Protein AF-A0A7X8U642-F1 (afdb_monomer)

Foldseek 3Di:
DPDPDDDDDPVPDDDDDADFAFFADLFLLLLLLQLQLQAAAVFEEEDDDHNNLLSVLLNLLCLAVVLVVSVVLCVVLVFCVVCVVNSVQQGHRHHHPQAYFYQYQEDEVSVVSCVVSVRLDNWAAPDLLQLVCVLVVNDDQQAADLCNVVSCVVVVVAHFLGDPVRVCVCVVFQQFPPPWDDDPQWIDDDPDTAHSGCVDPVSSNVSSVRGGRGTPLTASYEYAYYHHHPVVVVVLVPDDPRRNSNYHHDHPVVRLACPPPVSSSLSNRASHEYEEEFAAAELLQFTHRFAALVGDGPHDLPSLVSSLVRQVVRPNHFYEYEYAQWDADAPPIDGSHHNDGNDGSGDSQSGAWYATSSHIQGPHPHQQQSSNLSSLLRHALVCSVVSVVVCVVVVSYDPPDDNPPSSNHRHPVVSCVSCVVVVVVVRSGRCPPDTPADPLRVLQVQLLVVLVSCCVNPVVVSVVLLVVLLPDDQAPPCCVNCVVVVLNPDDDDVSSSVSSSSSSSSVVVVVGD

Solvent-accessible surface area (backbone atoms only — not comparable to full-atom values): 27749 Å² total; per-residue (Å²): 133,94,64,97,76,85,90,84,54,78,93,74,67,68,82,78,82,48,66,80,78,55,68,36,45,74,53,31,40,36,30,6,45,58,51,34,34,46,49,30,67,60,12,19,40,23,55,60,77,55,30,55,27,44,18,30,43,51,27,43,47,36,27,50,80,38,38,68,64,39,51,54,51,40,56,77,68,43,43,61,75,76,38,37,74,56,27,75,73,56,21,36,75,73,57,50,81,60,8,26,25,37,54,20,61,50,46,34,46,50,56,55,51,32,37,77,67,60,32,44,57,25,63,41,55,101,41,55,69,62,34,50,36,37,76,72,67,71,37,46,64,76,39,60,55,82,62,48,66,62,51,34,42,76,70,64,70,36,64,68,54,36,49,73,68,39,51,47,53,34,41,63,35,17,56,27,36,85,83,59,45,77,57,96,59,25,40,27,57,86,89,49,77,41,59,32,36,58,82,41,66,68,34,36,60,54,53,50,72,45,44,26,63,39,50,40,78,45,23,26,30,39,18,46,46,80,54,34,44,67,70,44,56,50,55,60,69,73,44,53,71,76,62,48,57,26,60,40,71,46,60,60,70,62,53,38,43,45,72,96,47,49,67,49,48,49,57,65,44,36,49,21,34,38,39,42,77,37,65,30,34,28,31,64,46,26,29,25,57,22,63,48,78,88,69,50,74,77,48,72,70,74,58,57,58,39,42,44,53,42,22,69,72,38,91,64,29,43,32,36,36,38,35,60,32,54,45,78,57,70,90,62,46,42,63,22,62,26,80,70,71,86,63,63,70,42,55,48,89,74,28,35,33,39,31,14,46,65,35,76,22,81,34,54,94,50,56,62,45,56,25,31,52,37,43,42,45,26,25,39,38,94,46,31,65,62,50,51,52,51,33,38,75,70,69,49,35,66,86,83,67,70,84,57,76,94,36,63,73,32,45,73,66,56,54,50,62,68,44,45,68,45,45,76,72,65,43,87,49,47,52,84,82,62,67,96,64,51,73,57,52,52,51,49,53,52,13,49,51,49,44,55,52,43,42,70,62,42,46,67,59,46,53,54,50,49,59,55,42,68,75,48,78,84,72,87,91,44,58,67,58,26,48,77,69,66,33,65,75,47,74,65,69,67,37,48,50,50,40,38,50,51,51,50,18,29,48,77,61,63,73,60,128

Secondary structure (DSSP, 8-state):
---S----SGGG-PPP--PPPPPPPHHHHHHHHHHHTTPPTT-EEE--SSHHHHHHHHHHHHHHHSHHHHHHHHHHTTHHHHTHHHHHHH---S--SS-BEEE-SEEEHHHHHHHHTT-B---B-S-HHHHHHHHTTS-BTTB--TTHHHHHHHTTSS-SS--HHHHHHHHHTTSBPTT-EEETTEEEETTEEEE--TTSHHHHHHHGGGB-SS-SS-BSEEESEEE--HHHHHHHHTS-HHHHTTEEE--HHHHS--TTSHHHHHHHTTT-EEEEE-SEEETTS-EE-SB-TTS-B-S--TTHHHHHHHHHHSTT-EEEEE--SEES-GGG-EESEES--S--SB-GGG--EEEETTEEEE-TT--HHHHHHHHHHTS-HHHHHHHHHHHHHTTSS-TT----GGGTT--HHHHHHHHHHHHHTT-S-S-TT--SS-HHHHHHHHHHHHHHHHHHH-HHHHHHHHHHHHHSPPPTT-HHHHHTTT-SS--HHHHHHHHHHHHHHHHHTT---

pLDDT: mean 94.33, std 4.98, range [56.62, 98.94]

Structure (mmCIF, N/CA/C/O backbone):
data_AF-A0A7X8U642-F1
#
_entry.id   AF-A0A7X8U642-F1
#
loop_
_atom_site.group_PDB
_atom_site.id
_atom_site.type_symbol
_atom_site.label_atom_id
_atom_site.label_alt_id
_atom_site.label_comp_id
_atom_site.label_asym_id
_atom_site.label_entity_id
_atom_site.label_seq_id
_atom_site.pdbx_PDB_ins_code
_atom_site.Cartn_x
_atom_site.Cartn_y
_atom_site.Cartn_z
_atom_site.occupancy
_atom_site.B_iso_or_equiv
_atom_site.auth_seq_id
_atom_site.auth_comp_id
_atom_site.auth_asym_id
_atom_site.auth_atom_id
_atom_site.pdbx_PDB_model_num
ATOM 1 N N . ASP A 1 1 ? 16.388 4.339 35.372 1.00 73.12 1 ASP A N 1
ATOM 2 C CA . ASP A 1 1 ? 16.280 2.892 35.660 1.00 73.12 1 ASP A CA 1
ATOM 3 C C . ASP A 1 1 ? 16.303 2.033 34.401 1.00 73.12 1 ASP A C 1
ATOM 5 O O . ASP A 1 1 ? 16.863 0.951 34.442 1.00 73.12 1 ASP A O 1
ATOM 9 N N . THR A 1 2 ? 15.756 2.504 33.272 1.00 88.06 2 THR A N 1
ATOM 10 C CA . THR A 1 2 ? 15.721 1.739 32.007 1.00 88.06 2 THR A CA 1
ATOM 11 C C . THR A 1 2 ? 16.992 1.824 31.149 1.00 88.06 2 THR A C 1
ATOM 13 O O . THR A 1 2 ? 17.162 1.009 30.250 1.00 88.06 2 THR A O 1
ATOM 16 N N . TYR A 1 3 ? 17.868 2.807 31.382 1.00 90.75 3 TYR A N 1
ATOM 17 C CA . TYR A 1 3 ? 19.075 3.043 30.578 1.00 90.75 3 TYR A CA 1
ATOM 18 C C . TYR A 1 3 ? 20.319 3.047 31.466 1.00 90.75 3 TYR A C 1
ATOM 20 O O . TYR A 1 3 ? 20.341 3.762 32.469 1.00 90.75 3 TYR A O 1
ATOM 28 N N . ASP A 1 4 ? 21.354 2.304 31.068 1.00 94.50 4 ASP A N 1
ATOM 29 C CA . ASP A 1 4 ? 22.638 2.251 31.782 1.00 94.50 4 ASP A CA 1
ATOM 30 C C . ASP A 1 4 ? 23.463 3.540 31.611 1.00 94.50 4 ASP A C 1
ATOM 32 O O . ASP A 1 4 ? 24.191 3.948 32.514 1.00 94.50 4 ASP A O 1
ATOM 36 N N . MET A 1 5 ? 23.354 4.202 30.451 1.00 93.56 5 MET A N 1
ATOM 37 C CA . MET A 1 5 ? 24.049 5.454 30.127 1.00 93.56 5 MET A CA 1
ATOM 38 C C . MET A 1 5 ? 23.195 6.323 29.195 1.00 93.56 5 MET A C 1
ATOM 40 O O . MET A 1 5 ? 22.560 5.811 28.274 1.00 93.56 5 MET A O 1
ATOM 44 N N . VAL A 1 6 ? 23.231 7.646 29.387 1.00 91.75 6 VAL A N 1
ATOM 45 C CA . VAL A 1 6 ? 22.609 8.636 28.491 1.00 91.75 6 VAL A CA 1
ATOM 46 C C . VAL A 1 6 ? 23.679 9.627 28.046 1.00 91.75 6 VAL A C 1
ATOM 48 O O . VAL A 1 6 ? 24.323 10.265 28.877 1.00 91.75 6 VAL A O 1
ATOM 51 N N . LEU A 1 7 ? 23.878 9.749 26.734 1.00 90.31 7 LEU A N 1
ATOM 52 C CA . LEU A 1 7 ? 24.750 10.761 26.140 1.00 90.31 7 LEU A CA 1
ATOM 53 C C . LEU A 1 7 ? 23.886 11.934 25.679 1.00 90.31 7 LEU A C 1
ATOM 55 O O . LEU A 1 7 ? 22.929 11.734 24.936 1.00 90.31 7 LEU A O 1
ATOM 59 N N . GLN A 1 8 ? 24.221 13.147 26.114 1.00 89.88 8 GLN A N 1
ATOM 60 C CA . GLN A 1 8 ? 23.484 14.360 25.766 1.00 89.88 8 GLN A CA 1
ATOM 61 C C . GLN A 1 8 ? 24.454 15.493 25.428 1.00 89.88 8 GLN A C 1
ATOM 63 O O . GLN A 1 8 ? 25.502 15.641 26.059 1.00 89.88 8 GLN A O 1
ATOM 68 N N . GLY A 1 9 ? 24.097 16.299 24.431 1.00 89.62 9 GLY A N 1
ATOM 69 C CA . GLY A 1 9 ? 24.813 17.510 24.046 1.00 89.62 9 GLY A CA 1
ATOM 70 C C . GLY A 1 9 ? 24.928 17.657 22.526 1.00 89.62 9 GLY A C 1
ATOM 71 O O . GLY A 1 9 ? 24.830 16.655 21.821 1.00 89.62 9 GLY A O 1
ATOM 72 N N . PRO A 1 10 ? 25.222 18.869 22.014 1.00 88.81 10 PRO A N 1
ATOM 73 C CA . PRO A 1 10 ? 25.194 19.172 20.576 1.00 88.81 10 PRO A CA 1
ATOM 74 C C . PRO A 1 10 ? 26.090 18.285 19.704 1.00 88.81 10 PRO A C 1
ATOM 76 O O . PRO A 1 10 ? 25.843 18.117 18.517 1.00 88.81 10 PRO A O 1
ATOM 79 N N . PHE A 1 11 ? 27.145 17.705 20.284 1.00 89.00 11 PHE A N 1
ATOM 80 C CA . PHE A 1 11 ? 28.028 16.765 19.590 1.00 89.00 11 PHE A CA 1
ATOM 81 C C . PHE A 1 11 ? 27.325 15.446 19.213 1.00 89.00 11 PHE A C 1
ATOM 83 O O . PHE A 1 11 ? 27.720 14.791 18.251 1.00 89.00 11 PHE A O 1
ATOM 90 N N . PHE A 1 12 ? 26.291 15.061 19.963 1.00 87.25 12 PHE A N 1
ATOM 91 C CA . PHE A 1 12 ? 25.499 13.851 19.742 1.00 87.25 12 PHE A CA 1
ATOM 92 C C . PHE A 1 12 ? 24.209 14.120 18.954 1.00 87.25 12 PHE A C 1
ATOM 94 O O . PHE A 1 12 ? 23.501 13.172 18.617 1.00 87.25 12 PHE A O 1
ATOM 101 N N . ASP A 1 13 ? 23.933 15.380 18.606 1.00 83.81 13 ASP A N 1
ATOM 102 C CA . ASP A 1 13 ? 22.788 15.775 17.788 1.00 83.81 13 ASP A CA 1
ATOM 103 C C . ASP A 1 13 ? 23.143 15.609 16.304 1.00 83.81 13 ASP A C 1
ATOM 105 O O . ASP A 1 13 ? 23.591 16.535 15.624 1.00 83.81 13 ASP A O 1
ATOM 109 N N . TYR A 1 14 ? 22.973 14.396 15.781 1.00 82.50 14 TYR A N 1
ATOM 110 C CA . TYR A 1 14 ? 23.134 14.126 14.355 1.00 82.50 14 TYR A CA 1
ATOM 111 C C . TYR A 1 14 ? 21.794 14.167 13.628 1.00 82.50 14 TYR A C 1
ATOM 113 O O . TYR A 1 14 ? 20.740 13.777 14.131 1.00 82.50 14 TYR A O 1
ATOM 121 N N . GLN A 1 15 ? 21.847 14.619 12.381 1.00 80.19 15 GLN A N 1
ATOM 122 C CA . GLN A 1 15 ? 20.693 14.594 11.503 1.00 80.19 15 GLN A CA 1
ATOM 123 C C . GLN A 1 15 ? 20.287 13.149 11.202 1.00 80.19 15 GLN A C 1
ATOM 125 O O . GLN A 1 15 ? 21.107 12.353 10.738 1.00 80.19 15 GLN A O 1
ATOM 130 N N . LEU A 1 16 ? 19.006 12.831 11.417 1.00 84.12 16 LEU A N 1
ATOM 131 C CA . LEU A 1 16 ? 18.444 11.551 11.001 1.00 84.12 16 LEU A CA 1
ATOM 132 C C . LEU A 1 16 ? 18.673 11.332 9.503 1.00 84.12 16 LEU A C 1
ATOM 134 O O . LEU A 1 16 ? 18.551 12.252 8.687 1.00 84.12 16 LEU A O 1
ATOM 138 N N . PHE A 1 17 ? 19.007 10.094 9.151 1.00 79.62 17 PHE A N 1
ATOM 139 C CA . PHE A 1 17 ? 19.226 9.706 7.768 1.00 79.62 17 PHE A CA 1
ATOM 140 C C . PHE A 1 17 ? 17.932 9.861 6.960 1.00 79.62 17 PHE A C 1
ATOM 142 O O . PHE A 1 17 ? 16.959 9.144 7.184 1.00 79.62 17 PHE A O 1
ATOM 149 N N . GLY A 1 18 ? 17.941 10.780 5.994 1.00 74.06 18 GLY A N 1
ATOM 150 C CA . GLY A 1 18 ? 16.882 10.908 5.000 1.00 74.06 18 GLY A CA 1
ATOM 151 C C . GLY A 1 18 ? 17.203 10.053 3.781 1.00 74.06 18 GLY A C 1
ATOM 152 O O . GLY A 1 18 ? 18.167 10.335 3.067 1.00 74.06 18 GLY A O 1
ATOM 153 N N . ALA A 1 19 ? 16.406 9.016 3.522 1.00 71.31 19 ALA A N 1
ATOM 154 C CA . ALA A 1 19 ? 16.569 8.221 2.310 1.00 71.31 19 ALA A CA 1
ATOM 155 C C . ALA A 1 19 ? 16.331 9.119 1.074 1.00 71.31 19 ALA A C 1
ATOM 157 O O . ALA A 1 19 ? 15.266 9.737 0.975 1.00 71.31 19 ALA A O 1
ATOM 158 N N . PRO A 1 20 ? 17.289 9.222 0.131 1.00 72.38 20 PRO A N 1
ATOM 159 C CA . PRO A 1 20 ? 17.132 10.092 -1.026 1.00 72.38 20 PRO A CA 1
ATOM 160 C C . PRO A 1 20 ? 15.951 9.627 -1.881 1.00 72.38 20 PRO A C 1
ATOM 162 O O . PRO A 1 20 ? 15.841 8.447 -2.223 1.00 72.38 20 PRO A O 1
ATOM 165 N N . LYS A 1 21 ? 15.072 10.564 -2.247 1.00 82.75 21 LYS A N 1
ATOM 166 C CA . LYS A 1 21 ? 13.938 10.278 -3.127 1.00 82.75 21 LYS A CA 1
ATOM 167 C C . LYS A 1 21 ? 14.410 10.133 -4.569 1.00 82.75 21 LYS A C 1
ATOM 169 O O . LYS A 1 21 ? 15.067 11.019 -5.117 1.00 82.75 21 LYS A O 1
ATOM 174 N N . ASP A 1 22 ? 14.033 9.027 -5.197 1.00 86.50 22 ASP A N 1
ATOM 175 C CA . ASP A 1 22 ? 14.157 8.861 -6.642 1.00 86.50 22 ASP A CA 1
ATOM 176 C C . ASP A 1 22 ? 12.971 9.522 -7.361 1.00 86.50 22 ASP A C 1
ATOM 178 O O . ASP A 1 22 ? 11.855 9.505 -6.838 1.00 86.50 22 ASP A O 1
ATOM 182 N N . PRO A 1 23 ? 13.174 10.067 -8.574 1.00 90.81 23 PRO A N 1
ATOM 183 C CA . PRO A 1 23 ? 12.080 10.622 -9.351 1.00 90.81 23 PRO A CA 1
ATOM 184 C C . PRO A 1 23 ? 11.103 9.527 -9.791 1.00 90.81 23 PRO A C 1
ATOM 186 O O . PRO A 1 23 ? 11.506 8.449 -10.242 1.00 90.81 23 PRO A O 1
ATOM 189 N N . VAL A 1 24 ? 9.815 9.844 -9.735 1.00 95.69 24 VAL A N 1
ATOM 190 C CA . VAL A 1 24 ? 8.727 9.006 -10.227 1.00 95.69 24 VAL A CA 1
ATOM 191 C C . VAL A 1 24 ? 8.701 9.055 -11.751 1.00 95.69 24 VAL A C 1
ATOM 193 O O . VAL A 1 24 ? 8.596 10.117 -12.368 1.00 95.69 24 VAL A O 1
ATOM 196 N N . SER A 1 25 ? 8.835 7.890 -12.384 1.00 95.56 25 SER A N 1
ATOM 197 C CA . SER A 1 25 ? 8.795 7.778 -13.842 1.00 95.56 25 SER A CA 1
ATOM 198 C C . SER A 1 25 ? 7.365 7.625 -14.370 1.00 95.56 25 SER A C 1
ATOM 200 O O . SER A 1 25 ? 6.459 7.233 -13.643 1.00 95.56 25 SER A O 1
ATOM 202 N N . VAL A 1 26 ? 7.166 7.832 -15.678 1.00 96.88 26 VAL A N 1
ATOM 203 C CA . VAL A 1 26 ? 5.890 7.530 -16.366 1.00 96.88 26 VAL A CA 1
ATOM 204 C C . VAL A 1 26 ? 5.425 6.093 -16.107 1.00 96.88 26 VAL A C 1
ATOM 206 O O . VAL A 1 26 ? 4.241 5.856 -15.896 1.00 96.88 26 VAL A O 1
ATOM 209 N N . ALA A 1 27 ? 6.353 5.129 -16.099 1.00 97.81 27 ALA A N 1
ATOM 210 C CA . ALA A 1 27 ? 6.019 3.737 -15.815 1.00 97.81 27 ALA A CA 1
ATOM 211 C C . ALA A 1 27 ? 5.503 3.566 -14.377 1.00 97.81 27 ALA A C 1
ATOM 213 O O . ALA A 1 27 ? 4.503 2.886 -14.163 1.00 97.81 27 ALA A O 1
ATOM 214 N N . ASP A 1 28 ? 6.145 4.226 -13.411 1.00 98.50 28 ASP A N 1
ATOM 215 C CA . ASP A 1 28 ? 5.734 4.173 -12.006 1.00 98.50 28 ASP A CA 1
ATOM 216 C C . ASP A 1 28 ? 4.359 4.807 -11.814 1.00 98.50 28 ASP A C 1
ATOM 218 O O . ASP A 1 28 ? 3.502 4.205 -11.176 1.00 98.50 28 ASP A O 1
ATOM 222 N N . TYR A 1 29 ? 4.105 5.961 -12.437 1.00 98.56 29 TYR A N 1
ATOM 223 C CA . TYR A 1 29 ? 2.790 6.596 -12.402 1.00 98.56 29 TYR A CA 1
ATOM 224 C C . TYR A 1 29 ? 1.691 5.706 -12.958 1.00 98.56 29 TYR A C 1
ATOM 226 O O . TYR A 1 29 ? 0.651 5.556 -12.323 1.00 98.56 29 TYR A O 1
ATOM 234 N N . MET A 1 30 ? 1.928 5.048 -14.091 1.00 98.69 30 MET A N 1
ATOM 235 C CA . MET A 1 30 ? 0.952 4.106 -14.634 1.00 98.69 30 MET A CA 1
ATOM 236 C C . MET A 1 30 ? 0.716 2.913 -13.704 1.00 98.69 30 MET A C 1
ATOM 238 O O . MET A 1 30 ? -0.431 2.516 -13.515 1.00 98.69 30 MET A O 1
ATOM 242 N N . ILE A 1 31 ? 1.766 2.374 -13.075 1.00 98.81 31 ILE A N 1
ATOM 243 C CA . ILE A 1 31 ? 1.630 1.342 -12.035 1.00 98.81 31 ILE A CA 1
ATOM 244 C C . ILE A 1 31 ? 0.775 1.857 -10.871 1.00 98.81 31 ILE A C 1
ATOM 246 O O . ILE A 1 31 ? -0.116 1.143 -10.407 1.00 98.81 31 ILE A O 1
ATOM 250 N N . GLY A 1 32 ? 1.014 3.089 -10.417 1.00 98.62 32 GLY A N 1
ATOM 251 C CA . GLY A 1 32 ? 0.246 3.735 -9.356 1.00 98.62 32 GLY A CA 1
ATOM 252 C C . GLY A 1 32 ? -1.231 3.896 -9.713 1.00 98.62 32 GLY A C 1
ATOM 253 O O . GLY A 1 32 ? -2.095 3.521 -8.922 1.00 98.62 32 GLY A O 1
ATOM 254 N N . ILE A 1 33 ? -1.531 4.345 -10.936 1.00 98.75 33 ILE A N 1
ATOM 255 C CA . ILE A 1 33 ? -2.902 4.461 -11.451 1.00 98.75 33 ILE A CA 1
ATOM 256 C C . ILE A 1 33 ? -3.585 3.093 -11.501 1.00 98.75 33 ILE A C 1
ATOM 258 O O . ILE A 1 33 ? -4.670 2.951 -10.941 1.00 98.75 33 ILE A O 1
ATOM 262 N N . HIS A 1 34 ? -2.954 2.060 -12.068 1.00 98.81 34 HIS A N 1
ATOM 263 C CA . HIS A 1 34 ? -3.532 0.708 -12.079 1.00 98.81 34 HIS A CA 1
ATOM 264 C C . HIS A 1 34 ? -3.789 0.196 -10.656 1.00 98.81 34 HIS A C 1
ATOM 266 O O . HIS A 1 34 ? -4.883 -0.278 -10.357 1.00 98.81 34 HIS A O 1
ATOM 272 N N . THR A 1 35 ? -2.815 0.355 -9.757 1.00 98.81 35 THR A N 1
ATOM 273 C CA . THR A 1 35 ? -2.918 -0.075 -8.353 1.00 98.81 35 THR A CA 1
ATOM 274 C C . THR A 1 35 ? -4.057 0.635 -7.625 1.00 98.81 35 THR A C 1
ATOM 276 O O . THR A 1 35 ? -4.813 -0.010 -6.902 1.00 98.81 35 THR A O 1
ATOM 279 N N . SER A 1 36 ? -4.233 1.942 -7.851 1.00 98.75 36 SER A N 1
ATOM 280 C CA . SER A 1 36 ? -5.257 2.756 -7.181 1.00 98.75 36 SER A CA 1
ATOM 281 C C . SER A 1 36 ? -6.691 2.261 -7.414 1.00 98.75 36 SER A C 1
ATOM 283 O O . SER A 1 36 ? -7.541 2.441 -6.540 1.00 98.75 36 SER A O 1
ATOM 285 N N . THR A 1 37 ? -6.947 1.582 -8.543 1.00 98.81 37 THR A N 1
ATOM 286 C CA . THR A 1 37 ? -8.261 0.992 -8.867 1.00 98.81 37 THR A CA 1
ATOM 287 C C . THR A 1 37 ? -8.610 -0.216 -7.998 1.00 98.81 37 THR A C 1
ATOM 289 O O . THR A 1 37 ? -9.773 -0.603 -7.920 1.00 98.81 37 THR A O 1
ATOM 292 N N . LEU A 1 38 ? -7.616 -0.823 -7.341 1.00 98.75 38 LEU A N 1
ATOM 293 C CA . LEU A 1 38 ? -7.768 -2.012 -6.498 1.00 98.75 38 LEU A CA 1
ATOM 294 C C . LEU A 1 38 ? -7.813 -1.691 -5.003 1.00 98.75 38 LEU A C 1
ATOM 296 O O . LEU A 1 38 ? -7.989 -2.602 -4.193 1.00 98.75 38 LEU A O 1
ATOM 300 N N . ILE A 1 39 ? -7.645 -0.423 -4.626 1.00 98.69 39 ILE A N 1
ATOM 301 C CA . ILE A 1 39 ? -7.706 0.013 -3.231 1.00 98.69 39 ILE A CA 1
ATOM 302 C C . ILE A 1 39 ? -9.158 0.344 -2.892 1.00 98.69 39 ILE A C 1
ATOM 304 O O . ILE A 1 39 ? -9.775 1.187 -3.535 1.00 98.69 39 ILE A O 1
ATOM 308 N N . LYS A 1 40 ? -9.737 -0.335 -1.906 1.00 97.94 40 LYS A N 1
ATOM 309 C CA . LYS A 1 40 ? -11.150 -0.167 -1.548 1.00 97.94 40 LYS A CA 1
ATOM 310 C C . LYS A 1 40 ? -11.310 0.884 -0.446 1.00 97.94 40 LYS A C 1
ATOM 312 O O . LYS A 1 40 ? -10.510 0.913 0.486 1.00 97.94 40 LYS A O 1
ATOM 317 N N . ASP A 1 41 ? -12.320 1.748 -0.562 1.00 98.50 41 ASP A N 1
ATOM 318 C CA . ASP A 1 41 ? -12.666 2.690 0.514 1.00 98.50 41 ASP A CA 1
ATOM 319 C C . ASP A 1 41 ? -13.117 1.925 1.766 1.00 98.50 41 ASP A C 1
ATOM 321 O O . ASP A 1 41 ? -13.785 0.897 1.653 1.00 98.50 41 ASP A O 1
ATOM 325 N N . GLY A 1 42 ? -12.713 2.388 2.948 1.00 97.81 42 GLY A N 1
ATOM 326 C CA . GLY A 1 42 ? -12.912 1.665 4.207 1.00 97.81 42 GLY A CA 1
ATOM 327 C C . GLY A 1 42 ? -11.941 0.495 4.431 1.00 97.81 42 GLY A C 1
ATOM 328 O O . GLY A 1 42 ? -12.064 -0.212 5.430 1.00 97.81 42 GLY A O 1
ATOM 329 N N . GLY A 1 43 ? -10.989 0.267 3.521 1.00 98.12 43 GLY A N 1
ATOM 330 C CA . GLY A 1 43 ? -10.058 -0.858 3.582 1.00 98.12 43 GLY A CA 1
ATOM 331 C C . GLY A 1 43 ? -8.755 -0.582 4.334 1.00 98.12 43 GLY A C 1
ATOM 332 O O . GLY A 1 43 ? -8.567 0.449 4.994 1.00 98.12 43 GLY A O 1
ATOM 333 N N . THR A 1 44 ? -7.829 -1.531 4.198 1.00 98.56 44 THR A N 1
ATOM 334 C CA . THR A 1 44 ? -6.470 -1.463 4.747 1.00 98.56 44 THR A CA 1
ATOM 335 C C . THR A 1 44 ? -5.427 -1.425 3.640 1.00 98.56 44 THR A C 1
ATOM 337 O O . THR A 1 44 ? -5.513 -2.183 2.675 1.00 98.56 44 THR A O 1
ATOM 340 N N . LEU A 1 45 ? -4.410 -0.578 3.798 1.00 98.44 45 LEU A N 1
ATOM 341 C CA . LEU A 1 45 ? -3.306 -0.438 2.854 1.00 98.44 45 LEU A CA 1
ATOM 342 C C . LEU A 1 45 ? -1.965 -0.761 3.515 1.00 98.44 45 LEU A C 1
ATOM 344 O O . LEU A 1 45 ? -1.641 -0.250 4.587 1.00 98.44 45 LEU A O 1
ATOM 348 N N . GLN A 1 46 ? -1.153 -1.536 2.802 1.00 97.06 46 GLN A N 1
ATOM 349 C CA . GLN A 1 46 ? 0.289 -1.605 3.005 1.00 97.06 46 GLN A CA 1
ATOM 350 C C . GLN A 1 46 ? 0.987 -1.174 1.722 1.00 97.06 46 GLN A C 1
ATOM 352 O O . GLN A 1 46 ? 0.638 -1.644 0.639 1.00 97.06 46 GLN A O 1
ATOM 357 N N . VAL A 1 47 ? 1.984 -0.302 1.848 1.00 94.81 47 VAL A N 1
ATOM 358 C CA . VAL A 1 47 ? 2.837 0.121 0.736 1.00 94.81 47 VAL A CA 1
ATOM 359 C C . VAL A 1 47 ? 4.265 0.338 1.238 1.00 94.81 47 VAL A C 1
ATOM 361 O O . VAL A 1 47 ? 4.477 0.675 2.400 1.00 94.81 47 VAL A O 1
ATOM 364 N N . GLY A 1 48 ? 5.251 0.081 0.377 1.00 88.19 48 GLY A N 1
ATOM 365 C CA . GLY A 1 48 ? 6.672 0.279 0.683 1.00 88.19 48 GLY A CA 1
ATOM 366 C C . GLY A 1 48 ? 7.191 1.694 0.388 1.00 88.19 48 GLY A C 1
ATOM 367 O O . GLY A 1 48 ? 6.431 2.604 0.064 1.00 88.19 48 GLY A O 1
ATOM 368 N N . ILE A 1 49 ? 8.516 1.854 0.469 1.00 88.88 49 ILE A N 1
ATOM 369 C CA . ILE A 1 49 ? 9.241 3.102 0.166 1.00 88.88 49 ILE A CA 1
ATOM 370 C C . ILE A 1 49 ? 9.537 3.295 -1.330 1.00 88.88 49 ILE A C 1
ATOM 372 O O . ILE A 1 49 ? 9.468 2.366 -2.138 1.00 88.88 49 ILE A O 1
ATOM 376 N N . GLY A 1 50 ? 9.991 4.504 -1.667 1.00 90.69 50 GLY A N 1
ATOM 377 C CA . GLY A 1 50 ? 10.605 4.842 -2.949 1.00 90.69 50 GLY A CA 1
ATOM 378 C C . GLY A 1 50 ? 9.600 5.244 -4.024 1.00 90.69 50 GLY A C 1
ATOM 379 O O . GLY A 1 50 ? 8.397 5.303 -3.789 1.00 90.69 50 GLY A O 1
ATOM 380 N N . ALA A 1 51 ? 10.103 5.482 -5.238 1.00 93.56 51 ALA A N 1
ATOM 381 C CA . ALA A 1 51 ? 9.322 6.047 -6.342 1.00 93.56 51 ALA A CA 1
ATOM 382 C C . ALA A 1 51 ? 8.027 5.277 -6.680 1.00 93.56 51 ALA A C 1
ATOM 384 O O . ALA A 1 51 ? 7.059 5.883 -7.126 1.00 93.56 51 ALA A O 1
ATOM 385 N N . LEU A 1 52 ? 7.986 3.954 -6.473 1.00 95.31 52 LEU A N 1
ATOM 386 C CA . LEU A 1 52 ? 6.763 3.166 -6.679 1.00 95.31 52 LEU A CA 1
ATOM 387 C C . LEU A 1 52 ? 5.727 3.398 -5.573 1.00 95.31 52 LEU A C 1
ATOM 389 O O . LEU A 1 52 ? 4.546 3.523 -5.884 1.00 95.31 52 LEU A O 1
ATOM 393 N N . GLY A 1 53 ? 6.155 3.484 -4.309 1.00 95.38 53 GLY A N 1
ATOM 394 C CA . GLY A 1 53 ? 5.268 3.846 -3.200 1.00 95.38 53 GLY A CA 1
ATOM 395 C C . GLY A 1 53 ? 4.696 5.249 -3.388 1.00 95.38 53 GLY A C 1
ATOM 396 O O . GLY A 1 53 ? 3.482 5.439 -3.289 1.00 95.38 53 GLY A O 1
ATOM 397 N N . ASP A 1 54 ? 5.552 6.192 -3.789 1.00 96.25 54 ASP A N 1
ATOM 398 C CA . ASP A 1 54 ? 5.141 7.562 -4.089 1.00 96.25 54 ASP A CA 1
ATOM 399 C C . ASP A 1 54 ? 4.132 7.613 -5.245 1.00 96.25 54 ASP A C 1
ATOM 401 O O . ASP A 1 54 ? 3.118 8.301 -5.154 1.00 96.25 54 ASP A O 1
ATOM 405 N N . ALA A 1 55 ? 4.354 6.838 -6.312 1.00 98.12 55 ALA A N 1
ATOM 406 C CA . ALA A 1 55 ? 3.436 6.765 -7.445 1.00 98.12 55 ALA A CA 1
ATOM 407 C C . ALA A 1 55 ? 2.059 6.192 -7.080 1.00 98.12 55 ALA A C 1
ATOM 409 O O . ALA A 1 55 ? 1.040 6.686 -7.564 1.00 98.12 55 ALA A O 1
ATOM 410 N N . ILE A 1 56 ? 2.017 5.152 -6.239 1.00 98.44 56 ILE A N 1
ATOM 411 C CA . ILE A 1 56 ? 0.760 4.557 -5.764 1.00 98.44 56 ILE A CA 1
ATOM 412 C C . ILE A 1 56 ? -0.035 5.596 -4.977 1.00 98.44 56 ILE A C 1
ATOM 414 O O . ILE A 1 56 ? -1.211 5.812 -5.269 1.00 98.44 56 ILE A O 1
ATOM 418 N N . VAL A 1 57 ? 0.606 6.278 -4.026 1.00 98.19 57 VAL A N 1
ATOM 419 C CA . VAL A 1 57 ? -0.058 7.317 -3.232 1.00 98.19 57 VAL A CA 1
ATOM 420 C C . VAL A 1 57 ? -0.462 8.512 -4.090 1.00 98.19 57 VAL A C 1
ATOM 422 O O . VAL A 1 57 ? -1.569 9.010 -3.924 1.00 98.19 57 VAL A O 1
ATOM 425 N N . ALA A 1 58 ? 0.353 8.924 -5.062 1.00 98.19 58 ALA A N 1
ATOM 426 C CA . ALA A 1 58 ? -0.020 9.986 -5.993 1.00 98.19 58 ALA A CA 1
ATOM 427 C C . ALA A 1 58 ? -1.262 9.608 -6.819 1.00 98.19 58 ALA A C 1
ATOM 429 O O . ALA A 1 58 ? -2.136 10.444 -7.029 1.00 98.19 58 ALA A O 1
ATOM 430 N N . GLY A 1 59 ? -1.390 8.339 -7.226 1.00 98.44 59 GLY A N 1
ATOM 431 C CA . GLY A 1 59 ? -2.600 7.824 -7.872 1.00 98.44 59 GLY A CA 1
ATOM 432 C C . GLY A 1 59 ? -3.830 7.845 -6.956 1.00 98.44 59 GLY A C 1
ATOM 433 O O . GLY A 1 59 ? -4.920 8.182 -7.410 1.00 98.44 59 GLY A O 1
ATOM 434 N N . LEU A 1 60 ? -3.666 7.535 -5.665 1.00 98.81 60 LEU A N 1
ATOM 435 C CA . LEU A 1 60 ? -4.748 7.611 -4.672 1.00 98.81 60 LEU A CA 1
ATOM 436 C C . LEU A 1 60 ? -5.176 9.054 -4.379 1.00 98.81 60 LEU A C 1
ATOM 438 O O . LEU A 1 60 ? -6.371 9.313 -4.266 1.00 98.81 60 LEU A O 1
ATOM 442 N N . ILE A 1 61 ? -4.223 9.985 -4.304 1.00 98.62 61 ILE A N 1
ATOM 443 C CA . ILE A 1 61 ? -4.485 11.423 -4.156 1.00 98.62 61 ILE A CA 1
ATOM 444 C C . ILE A 1 61 ? -5.203 11.952 -5.394 1.00 98.62 61 ILE A C 1
ATOM 446 O O . ILE A 1 61 ? -6.237 12.589 -5.263 1.00 98.62 61 ILE A O 1
ATOM 450 N N . MET A 1 62 ? -4.743 11.609 -6.600 1.00 98.38 62 MET A N 1
ATOM 451 C CA . MET A 1 62 ? -5.434 11.991 -7.835 1.00 98.38 62 MET A CA 1
ATOM 452 C C . MET A 1 62 ? -6.868 11.448 -7.868 1.00 98.38 62 MET A C 1
ATOM 454 O O . MET A 1 62 ? -7.795 12.180 -8.196 1.00 98.38 62 MET A O 1
ATOM 458 N N . ARG A 1 63 ? -7.069 10.186 -7.467 1.00 98.50 63 ARG A N 1
ATOM 459 C CA . ARG A 1 63 ? -8.404 9.596 -7.316 1.00 98.50 63 ARG A CA 1
ATOM 460 C C . ARG A 1 63 ? -9.270 10.361 -6.310 1.00 98.50 63 ARG A C 1
ATOM 462 O O . ARG A 1 63 ? -10.476 10.435 -6.520 1.00 98.50 63 ARG A O 1
ATOM 469 N N . ASN A 1 64 ? -8.702 10.878 -5.226 1.00 98.44 64 ASN A N 1
ATOM 470 C CA . ASN A 1 64 ? -9.460 11.557 -4.179 1.00 98.44 64 ASN A CA 1
ATOM 471 C C . ASN A 1 64 ? -9.763 13.025 -4.516 1.00 98.44 64 ASN A C 1
ATOM 473 O O . ASN A 1 64 ? -10.908 13.451 -4.395 1.00 98.44 64 ASN A O 1
ATOM 477 N N . ASP A 1 65 ? -8.755 13.765 -4.973 1.00 97.88 65 ASP A N 1
ATOM 478 C CA . ASP A 1 65 ? -8.785 15.229 -5.063 1.00 97.88 65 ASP A CA 1
ATOM 479 C C . ASP A 1 65 ? -9.068 15.729 -6.489 1.00 97.88 65 ASP A C 1
ATOM 481 O O . ASP A 1 65 ? -9.522 16.855 -6.682 1.00 97.88 65 ASP A O 1
ATOM 485 N N . HIS A 1 66 ? -8.835 14.881 -7.497 1.00 97.81 66 HIS A N 1
ATOM 486 C CA . HIS A 1 66 ? -9.012 15.178 -8.924 1.00 97.81 66 HIS A CA 1
ATOM 487 C C . HIS A 1 66 ? -9.729 14.019 -9.636 1.00 97.81 66 HIS A C 1
ATOM 489 O O . HIS A 1 66 ? -9.261 13.494 -10.654 1.00 97.81 66 HIS A O 1
ATOM 495 N N . ASN A 1 67 ? -10.836 13.549 -9.040 1.00 98.38 67 ASN A N 1
ATOM 496 C CA . ASN A 1 67 ? -11.496 12.312 -9.463 1.00 98.38 67 ASN A CA 1
ATOM 497 C C . ASN A 1 67 ? -11.985 12.360 -10.917 1.00 98.38 67 ASN A C 1
ATOM 499 O O . ASN A 1 67 ? -11.930 11.349 -11.601 1.00 98.38 67 ASN A O 1
ATOM 503 N N . ASP A 1 68 ? -12.417 13.517 -11.404 1.00 98.19 68 ASP A N 1
ATOM 504 C CA . ASP A 1 68 ? -12.824 13.748 -12.791 1.00 98.19 68 ASP A CA 1
ATOM 505 C C . ASP A 1 68 ? -11.694 13.440 -13.787 1.00 98.19 68 ASP A C 1
ATOM 507 O O . ASP A 1 68 ? -11.861 12.601 -14.677 1.00 98.19 68 ASP A O 1
ATOM 511 N N . ILE A 1 69 ? -10.510 14.022 -13.575 1.00 98.12 69 ILE A N 1
ATOM 512 C CA . ILE A 1 69 ? -9.316 13.768 -14.395 1.00 98.12 69 ILE A CA 1
ATOM 513 C C . ILE A 1 69 ? -8.873 12.308 -14.255 1.00 98.12 69 ILE A C 1
ATOM 515 O O . ILE A 1 69 ? -8.448 11.671 -15.223 1.00 98.12 69 ILE A O 1
ATOM 519 N N . TYR A 1 70 ? -8.991 11.751 -13.048 1.00 98.56 70 TYR A N 1
ATOM 520 C CA . TYR A 1 70 ? -8.719 10.343 -12.794 1.00 98.56 70 TYR A CA 1
ATOM 521 C C . TYR A 1 70 ? -9.647 9.430 -13.612 1.00 98.56 70 TYR A C 1
ATOM 523 O O . TYR A 1 70 ? -9.146 8.546 -14.309 1.00 98.56 70 TYR A O 1
ATOM 531 N N . GLN A 1 71 ? -10.968 9.657 -13.601 1.00 98.56 71 GLN A N 1
ATOM 532 C CA . GLN A 1 71 ? -11.924 8.867 -14.387 1.00 98.56 71 GLN A CA 1
ATOM 533 C C . GLN A 1 71 ? -11.635 8.961 -15.887 1.00 98.56 71 GLN A C 1
ATOM 535 O O . GLN A 1 71 ? -11.611 7.928 -16.561 1.00 98.56 71 GLN A O 1
ATOM 540 N N . GLU A 1 72 ? -11.355 10.167 -16.390 1.00 98.25 72 GLU A N 1
ATOM 541 C CA . GLU A 1 72 ? -10.992 10.397 -17.792 1.00 98.25 72 GLU A CA 1
ATOM 542 C C . GLU A 1 72 ? -9.763 9.563 -18.190 1.00 98.25 72 GLU A C 1
ATOM 544 O O . GLU A 1 72 ? -9.745 8.895 -19.231 1.00 98.25 72 GLU A O 1
ATOM 549 N N . LEU A 1 73 ? -8.730 9.547 -17.341 1.00 98.12 73 LEU A N 1
ATOM 550 C CA . LEU A 1 73 ? -7.540 8.738 -17.579 1.00 98.12 73 LEU A CA 1
ATOM 551 C C . LEU A 1 73 ? -7.866 7.239 -17.575 1.00 98.12 73 LEU A C 1
ATOM 553 O O . LEU A 1 73 ? -7.405 6.528 -18.473 1.00 98.12 73 LEU A O 1
ATOM 557 N N . LEU A 1 74 ? -8.666 6.753 -16.614 1.00 98.38 74 LEU A N 1
ATOM 558 C CA . LEU A 1 74 ? -9.076 5.343 -16.540 1.00 98.38 74 LEU A CA 1
ATOM 559 C C . LEU A 1 74 ? -9.829 4.885 -17.800 1.00 98.38 74 LEU A C 1
ATOM 561 O O . LEU A 1 74 ? -9.650 3.749 -18.256 1.00 98.38 74 LEU A O 1
ATOM 565 N N . GLU A 1 75 ? -10.654 5.760 -18.370 1.00 97.44 75 GLU A N 1
ATOM 566 C CA . GLU A 1 75 ? -11.366 5.520 -19.625 1.00 97.44 75 GLU A CA 1
ATOM 567 C C . GLU A 1 75 ? -10.402 5.435 -20.809 1.00 97.44 75 GLU A C 1
ATOM 569 O O . GLU A 1 75 ? -10.448 4.460 -21.564 1.00 97.44 75 GLU A O 1
ATOM 574 N N . LYS A 1 76 ? -9.448 6.370 -20.922 1.00 96.75 76 LYS A N 1
ATOM 575 C CA . LYS A 1 76 ? -8.429 6.353 -21.989 1.00 96.75 76 LYS A CA 1
ATOM 576 C C . LYS A 1 76 ? -7.549 5.105 -21.968 1.00 96.75 76 LYS A C 1
ATOM 578 O O . LYS A 1 76 ? -7.155 4.616 -23.027 1.00 96.75 76 LYS A O 1
ATOM 583 N N . ILE A 1 77 ? -7.246 4.562 -20.788 1.00 96.00 77 ILE A N 1
ATOM 584 C CA . ILE A 1 77 ? -6.499 3.296 -20.660 1.00 96.00 77 ILE A CA 1
ATOM 585 C C . ILE A 1 77 ? -7.392 2.054 -20.690 1.00 96.00 77 ILE A C 1
ATOM 587 O O . ILE A 1 77 ? -6.885 0.934 -20.550 1.00 96.00 77 ILE A O 1
ATOM 591 N N . ASN A 1 78 ? -8.705 2.232 -20.860 1.00 95.25 78 ASN A N 1
ATOM 592 C CA . ASN A 1 78 ? -9.706 1.175 -20.954 1.00 95.25 78 ASN A CA 1
ATOM 593 C C . ASN A 1 78 ? -9.630 0.162 -19.791 1.00 95.25 78 ASN A C 1
ATOM 595 O O . ASN A 1 78 ? -9.894 -1.029 -19.965 1.00 95.25 78 ASN A O 1
ATOM 599 N N . ILE A 1 79 ? -9.196 0.591 -18.599 1.00 95.81 79 ILE A N 1
ATOM 600 C CA . ILE A 1 79 ? -8.986 -0.334 -17.474 1.00 95.81 79 ILE A CA 1
ATOM 601 C C . ILE A 1 79 ? -10.305 -0.739 -16.826 1.00 95.81 79 ILE A C 1
ATOM 603 O O . ILE A 1 79 ? -10.457 -1.895 -16.444 1.00 95.81 79 ILE A O 1
ATOM 607 N N . LYS A 1 80 ? -11.287 0.171 -16.784 1.00 92.12 80 LYS A N 1
ATOM 608 C CA . LYS A 1 80 ? -12.626 -0.133 -16.266 1.00 92.12 80 LYS A CA 1
ATOM 609 C C . LYS A 1 80 ? -13.268 -1.292 -17.014 1.00 92.12 80 LYS A C 1
ATOM 611 O O . LYS A 1 80 ? -13.850 -2.148 -16.377 1.00 92.12 80 LYS A O 1
ATOM 616 N N . LYS A 1 81 ? -13.099 -1.367 -18.339 1.00 93.31 81 LYS A N 1
ATOM 617 C CA . LYS A 1 81 ? -13.600 -2.483 -19.151 1.00 93.31 81 LYS A CA 1
ATOM 618 C C . LYS A 1 81 ? -12.753 -3.745 -18.980 1.00 93.31 81 LYS A C 1
ATOM 620 O O . LYS A 1 81 ? -13.292 -4.822 -18.760 1.00 93.31 81 LYS A O 1
ATOM 625 N N . ARG A 1 82 ? -11.421 -3.623 -19.065 1.00 93.81 82 ARG A N 1
ATOM 626 C CA . ARG A 1 82 ? -10.503 -4.779 -19.000 1.00 93.81 82 ARG A CA 1
ATOM 627 C C . ARG A 1 82 ? -10.500 -5.469 -17.635 1.00 93.81 82 ARG A C 1
ATOM 629 O O . ARG A 1 82 ? -10.322 -6.679 -17.557 1.00 93.81 82 ARG A O 1
ATOM 636 N N . CYS A 1 83 ? -10.692 -4.705 -16.564 1.00 96.25 83 CYS A N 1
ATOM 637 C CA . CYS A 1 83 ? -10.590 -5.171 -15.185 1.00 96.25 83 CYS A CA 1
ATOM 638 C C . CYS A 1 83 ? -11.888 -4.959 -14.388 1.00 96.25 83 CYS A C 1
ATOM 640 O O . CYS A 1 83 ? -11.841 -5.013 -13.162 1.00 96.25 83 CYS A O 1
ATOM 642 N N . GLU 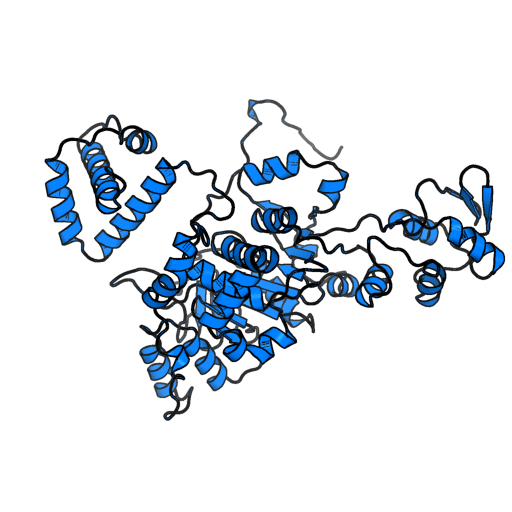A 1 84 ? -13.035 -4.766 -15.053 1.00 95.62 84 GLU A N 1
ATOM 643 C CA . GLU A 1 84 ? -14.333 -4.438 -14.433 1.00 95.62 84 GLU A CA 1
ATOM 644 C C . GLU A 1 84 ? -14.645 -5.326 -13.228 1.00 95.62 84 GLU A C 1
ATOM 646 O O . GLU A 1 84 ? -14.826 -4.860 -12.105 1.00 95.62 84 GLU A O 1
ATOM 651 N N . ARG A 1 85 ? -14.630 -6.645 -13.449 1.00 96.12 85 ARG A N 1
ATOM 652 C CA . ARG A 1 85 ? -14.958 -7.634 -12.420 1.00 96.12 85 ARG A CA 1
ATOM 653 C C . ARG A 1 85 ? -14.010 -7.565 -11.224 1.00 96.12 85 ARG A C 1
ATOM 655 O O . ARG A 1 85 ? -14.432 -7.810 -10.097 1.00 96.12 85 ARG A O 1
ATOM 662 N N . LEU A 1 86 ? -12.733 -7.279 -11.469 1.00 96.94 86 LEU A N 1
ATOM 663 C CA . LEU A 1 86 ? -11.722 -7.195 -10.424 1.00 96.94 86 LEU A CA 1
ATOM 664 C C . LEU A 1 86 ? -11.899 -5.909 -9.606 1.00 96.94 86 LEU A C 1
ATOM 666 O O . LEU A 1 86 ? -11.924 -5.986 -8.380 1.00 96.94 86 LEU A O 1
ATOM 670 N N . ILE A 1 87 ? -12.082 -4.769 -10.277 1.00 98.19 87 ILE A N 1
ATOM 671 C CA . ILE A 1 87 ? -12.285 -3.454 -9.653 1.00 98.19 87 ILE A CA 1
ATOM 672 C C . ILE A 1 87 ? -13.576 -3.450 -8.835 1.00 98.19 87 ILE A C 1
ATOM 674 O O . ILE A 1 87 ? -13.544 -3.112 -7.659 1.00 98.19 87 ILE A O 1
ATOM 678 N N . ASN A 1 88 ? -14.690 -3.915 -9.402 1.00 97.00 88 ASN A N 1
ATOM 679 C CA . ASN A 1 88 ? -15.981 -3.910 -8.709 1.00 97.00 88 ASN A CA 1
ATOM 680 C C . ASN A 1 88 ? -15.997 -4.841 -7.492 1.00 97.00 88 ASN A C 1
ATOM 682 O O . ASN A 1 88 ? -16.679 -4.568 -6.509 1.00 97.00 88 ASN A O 1
ATOM 686 N N . LYS A 1 89 ? -15.257 -5.956 -7.546 1.00 96.88 89 LYS A N 1
ATOM 687 C CA . LYS A 1 89 ? -15.222 -6.922 -6.443 1.00 96.88 89 LYS A CA 1
ATOM 688 C C . LYS A 1 89 ? -14.224 -6.543 -5.349 1.00 96.88 89 LYS A C 1
ATOM 690 O O . LYS A 1 89 ? -14.506 -6.766 -4.176 1.00 96.88 89 LYS A O 1
ATOM 695 N N . TRP A 1 90 ? -13.049 -6.041 -5.721 1.00 97.38 90 TRP A N 1
ATOM 696 C CA . TRP A 1 90 ? -11.917 -5.894 -4.801 1.00 97.38 90 TRP A CA 1
ATOM 697 C C . TRP A 1 90 ? -11.400 -4.461 -4.672 1.00 97.38 90 TRP A C 1
ATOM 699 O O . TRP A 1 90 ? -10.520 -4.215 -3.857 1.00 97.38 90 TRP A O 1
ATOM 709 N N . GLY A 1 91 ? -11.895 -3.512 -5.446 1.00 97.94 91 GLY A N 1
ATOM 710 C CA . GLY A 1 91 ? -11.346 -2.167 -5.494 1.00 97.94 91 GLY A CA 1
ATOM 711 C C . GLY A 1 91 ? -12.420 -1.099 -5.452 1.00 97.94 91 GLY A C 1
ATOM 712 O O . GLY A 1 91 ? -13.388 -1.193 -4.700 1.00 97.94 91 GLY A O 1
ATOM 713 N N . GLY A 1 92 ? -12.198 -0.061 -6.246 1.00 97.94 92 GLY A N 1
ATOM 714 C CA . GLY A 1 92 ? -13.094 1.072 -6.397 1.00 97.94 92 GLY A CA 1
ATOM 715 C C . GLY A 1 92 ? -12.402 2.209 -7.133 1.00 97.94 92 GLY A C 1
ATOM 716 O O . GLY A 1 92 ? -11.174 2.281 -7.182 1.00 97.94 92 GLY A O 1
ATOM 717 N N . THR A 1 93 ? -13.197 3.103 -7.710 1.00 98.38 93 THR A N 1
ATOM 718 C CA . THR A 1 93 ? -12.696 4.284 -8.432 1.00 98.38 93 THR A CA 1
ATOM 719 C C . THR A 1 93 ? -13.259 5.594 -7.894 1.00 98.38 93 THR A C 1
ATOM 721 O O . THR A 1 93 ? -12.807 6.654 -8.316 1.00 98.38 93 THR A O 1
ATOM 724 N N . ASP A 1 94 ? -14.206 5.539 -6.958 1.00 98.31 94 ASP A N 1
ATOM 725 C CA . ASP A 1 94 ? -14.799 6.716 -6.316 1.00 98.31 94 ASP A CA 1
ATOM 726 C C . ASP A 1 94 ? -13.879 7.296 -5.236 1.00 98.31 94 ASP A C 1
ATOM 728 O O . ASP A 1 94 ? -12.947 6.630 -4.777 1.00 98.31 94 ASP A O 1
ATOM 732 N N . VAL A 1 95 ? -14.144 8.528 -4.807 1.00 98.50 95 VAL A N 1
ATOM 733 C CA . VAL A 1 95 ? -13.409 9.198 -3.719 1.00 98.50 95 VAL A CA 1
ATOM 734 C C . VAL A 1 95 ? -13.500 8.441 -2.384 1.00 98.50 95 VAL A C 1
ATOM 736 O O . VAL A 1 95 ? -14.427 7.658 -2.162 1.00 98.50 95 VAL A O 1
ATOM 739 N N . PHE A 1 96 ? -12.558 8.692 -1.469 1.00 98.56 96 PHE A N 1
ATOM 740 C CA . PHE A 1 96 ? -12.504 8.010 -0.172 1.00 98.56 96 PHE A CA 1
ATOM 741 C C . PHE A 1 96 ? -13.405 8.690 0.869 1.00 98.56 96 PHE A C 1
ATOM 743 O O . PHE A 1 96 ? -13.043 9.709 1.474 1.00 98.56 96 PHE A O 1
ATOM 750 N N . LYS A 1 97 ? -14.586 8.109 1.115 1.00 97.00 97 LYS A N 1
ATOM 751 C CA . LYS A 1 97 ? -15.530 8.607 2.123 1.00 97.00 97 LYS A CA 1
ATOM 752 C C . LYS A 1 97 ? -15.104 8.161 3.515 1.00 97.00 97 LYS A C 1
ATOM 754 O O . LYS A 1 97 ? -14.843 9.011 4.362 1.00 97.00 97 LYS A O 1
ATOM 759 N N . GLN A 1 98 ? -14.968 6.852 3.721 1.00 96.62 98 GLN A N 1
ATOM 760 C CA . GLN A 1 98 ? -14.506 6.292 4.996 1.00 96.62 98 GLN A CA 1
ATOM 761 C C . GLN A 1 98 ? -13.005 6.511 5.197 1.00 96.62 98 GLN A C 1
ATOM 763 O O . GLN A 1 98 ? -12.554 6.755 6.312 1.00 96.62 98 GLN A O 1
ATOM 768 N N . GLY A 1 99 ? -12.230 6.472 4.112 1.00 98.12 99 GLY A N 1
ATOM 769 C CA . GLY A 1 99 ? -10.777 6.513 4.169 1.00 98.12 99 GLY A CA 1
ATOM 770 C C . GLY A 1 99 ? -10.152 5.135 4.351 1.00 98.12 99 GLY A C 1
ATOM 771 O O . GLY A 1 99 ? -10.813 4.099 4.314 1.00 98.12 99 GLY A O 1
ATOM 772 N N . LEU A 1 100 ? -8.838 5.136 4.530 1.00 98.75 100 LEU A N 1
ATOM 773 C CA . LEU A 1 100 ? -8.008 3.950 4.678 1.00 98.75 100 LEU A CA 1
ATOM 774 C C . LEU A 1 100 ? -7.418 3.870 6.082 1.00 98.75 100 LEU A C 1
ATOM 776 O O . LEU A 1 100 ? -7.210 4.894 6.737 1.00 98.75 100 LEU A O 1
ATOM 780 N N . TYR A 1 101 ? -7.121 2.638 6.490 1.00 98.69 101 TYR A N 1
ATOM 781 C CA . TYR A 1 101 ? -6.244 2.318 7.614 1.00 98.69 101 TYR A CA 1
ATOM 782 C C . TYR A 1 101 ? -4.898 1.815 7.078 1.00 98.69 101 TYR A C 1
ATOM 784 O O . TYR A 1 101 ? -4.851 1.043 6.117 1.00 98.69 101 TYR A O 1
ATOM 792 N N . GLY A 1 102 ? -3.795 2.242 7.683 1.00 98.00 102 GLY A N 1
ATOM 793 C CA . GLY A 1 102 ? -2.456 1.777 7.339 1.00 98.00 102 GLY A CA 1
ATOM 794 C C . GLY A 1 102 ? -2.048 0.566 8.176 1.00 98.00 102 GLY A C 1
ATOM 795 O O . GLY A 1 102 ? -2.057 0.618 9.399 1.00 98.00 102 GLY A O 1
ATOM 796 N N . SER A 1 103 ? -1.617 -0.517 7.536 1.00 95.81 103 SER A N 1
ATOM 797 C CA . SER A 1 103 ? -0.956 -1.632 8.226 1.00 95.81 103 SER A CA 1
ATOM 798 C C . SER A 1 103 ? 0.317 -1.961 7.471 1.00 95.81 103 SER A C 1
ATOM 800 O O . SER A 1 103 ? 0.280 -2.676 6.476 1.00 95.81 103 SER A O 1
ATOM 802 N N . SER A 1 104 ? 1.434 -1.369 7.880 1.00 94.56 104 SER A N 1
ATOM 803 C CA . SER A 1 104 ? 2.665 -1.373 7.090 1.00 94.56 104 SER A CA 1
ATOM 804 C C . SER A 1 104 ? 3.877 -1.503 7.988 1.00 94.56 104 SER A C 1
ATOM 806 O O . SER A 1 104 ? 3.968 -0.778 8.965 1.00 94.56 104 SER A O 1
ATOM 808 N N . GLU A 1 105 ? 4.836 -2.365 7.638 1.00 93.88 105 GLU A N 1
ATOM 809 C CA . GLU A 1 105 ? 6.103 -2.499 8.381 1.00 93.88 105 GLU A CA 1
ATOM 810 C C . GLU A 1 105 ? 6.757 -1.131 8.630 1.00 93.88 105 GLU A C 1
ATOM 812 O O . GLU A 1 105 ? 7.169 -0.811 9.742 1.00 93.88 105 GLU A O 1
ATOM 817 N N . MET A 1 106 ? 6.774 -0.297 7.590 1.00 91.69 106 MET A N 1
ATOM 818 C CA . MET A 1 106 ? 7.354 1.038 7.619 1.00 91.69 106 MET A CA 1
ATOM 819 C C . MET A 1 106 ? 6.262 2.096 7.545 1.00 91.69 106 MET A C 1
ATOM 821 O O . MET A 1 106 ? 5.416 2.053 6.641 1.00 91.69 106 MET A O 1
ATOM 825 N N . PHE A 1 107 ? 6.345 3.096 8.421 1.00 92.88 107 PHE A N 1
ATOM 826 C CA . PHE A 1 107 ? 5.655 4.362 8.227 1.00 92.88 107 PHE A CA 1
ATOM 827 C C . PHE A 1 107 ? 6.578 5.320 7.470 1.00 92.88 107 PHE A C 1
ATOM 829 O O . PHE A 1 107 ? 7.590 5.809 7.973 1.00 92.88 107 PHE A O 1
ATOM 836 N N . VAL A 1 108 ? 6.213 5.541 6.212 1.00 92.06 108 VAL A N 1
ATOM 837 C CA . VAL A 1 108 ? 6.984 6.292 5.228 1.00 92.06 108 VAL A CA 1
ATOM 838 C C . VAL A 1 108 ? 6.244 7.561 4.828 1.00 92.06 108 VAL A C 1
ATOM 840 O O . VAL A 1 108 ? 5.028 7.646 5.008 1.00 92.06 108 VAL A O 1
ATOM 843 N N . ASP A 1 109 ? 6.949 8.522 4.230 1.00 92.44 109 ASP A N 1
ATOM 844 C CA . ASP A 1 109 ? 6.357 9.805 3.818 1.00 92.44 109 ASP A CA 1
ATOM 845 C C . ASP A 1 109 ? 5.084 9.639 2.977 1.00 92.44 109 ASP A C 1
ATOM 847 O O . ASP A 1 109 ? 4.124 10.370 3.174 1.00 92.44 109 ASP A O 1
ATOM 851 N N . ALA A 1 110 ? 4.997 8.608 2.133 1.00 93.50 110 ALA A N 1
ATOM 852 C CA . ALA A 1 110 ? 3.793 8.309 1.359 1.00 93.50 110 ALA A CA 1
ATOM 853 C C . ALA A 1 110 ? 2.513 8.207 2.232 1.00 93.50 110 ALA A C 1
ATOM 855 O O . ALA A 1 110 ? 1.471 8.749 1.870 1.00 93.50 110 ALA A O 1
ATOM 856 N N . PHE A 1 111 ? 2.574 7.604 3.425 1.00 96.62 111 PHE A N 1
ATOM 857 C CA . PHE A 1 111 ? 1.427 7.576 4.345 1.00 96.62 111 PHE A CA 1
ATOM 858 C C . PHE A 1 111 ? 1.146 8.943 4.982 1.00 96.62 111 PHE A C 1
ATOM 860 O O . PHE A 1 111 ? -0.016 9.286 5.191 1.00 96.62 111 PHE A O 1
ATOM 867 N N . MET A 1 112 ? 2.178 9.754 5.234 1.00 95.88 112 MET A N 1
ATOM 868 C CA . MET A 1 112 ? 2.008 11.129 5.715 1.00 95.88 112 MET A CA 1
ATOM 869 C C . MET A 1 112 ? 1.273 11.973 4.671 1.00 95.88 112 MET A C 1
ATOM 871 O O . MET A 1 112 ? 0.419 12.787 5.012 1.00 95.88 112 MET A O 1
ATOM 875 N N . GLN A 1 113 ? 1.539 11.741 3.385 1.00 96.69 113 GLN A N 1
ATOM 876 C CA . GLN A 1 113 ? 0.809 12.396 2.301 1.00 96.69 113 GLN A CA 1
ATOM 877 C C . GLN A 1 113 ? -0.648 11.921 2.229 1.00 96.69 113 GLN A C 1
ATOM 879 O O . GLN A 1 113 ? -1.540 12.747 2.059 1.00 96.69 113 GLN A O 1
ATOM 884 N N . LEU A 1 114 ? -0.933 10.629 2.432 1.00 98.31 114 LEU A N 1
ATOM 885 C CA . LEU A 1 114 ? -2.321 10.152 2.545 1.00 98.31 114 LEU A CA 1
ATOM 886 C C . LEU A 1 114 ? -3.061 10.793 3.728 1.00 98.31 114 LEU A C 1
ATOM 888 O O . LEU A 1 114 ? -4.247 11.100 3.606 1.00 98.31 114 LEU A O 1
ATOM 892 N N . TYR A 1 115 ? -2.381 10.994 4.858 1.00 98.00 115 TYR A N 1
ATOM 893 C CA . TYR A 1 115 ? -2.941 11.672 6.028 1.00 98.00 115 TYR A CA 1
ATOM 894 C C . TYR A 1 115 ? -3.258 13.142 5.727 1.00 98.00 115 TYR A C 1
ATOM 896 O O . TYR A 1 115 ? -4.403 13.568 5.872 1.00 98.00 115 TYR A O 1
ATOM 904 N N . LYS A 1 116 ? -2.285 13.891 5.187 1.00 96.81 116 LYS A N 1
ATOM 905 C CA . LYS A 1 116 ? -2.450 15.304 4.799 1.00 96.81 116 LYS A CA 1
ATOM 906 C C . LYS A 1 116 ? -3.582 15.525 3.787 1.00 96.81 116 LYS A C 1
ATOM 908 O O . LYS A 1 116 ? -4.260 16.545 3.854 1.00 96.81 116 LYS A O 1
ATOM 913 N N . ASN A 1 117 ? -3.830 14.555 2.905 1.00 97.81 117 ASN A N 1
ATOM 914 C CA . ASN A 1 117 ? -4.917 14.597 1.918 1.00 97.81 117 ASN A CA 1
ATOM 915 C C . ASN A 1 117 ? -6.221 13.928 2.408 1.00 97.81 117 ASN A C 1
ATOM 917 O O . ASN A 1 117 ? -7.113 13.647 1.615 1.00 97.81 117 ASN A O 1
ATOM 921 N N . LYS A 1 118 ? -6.370 13.670 3.718 1.00 97.81 118 LYS A N 1
ATOM 922 C CA . LYS A 1 118 ? -7.601 13.135 4.341 1.00 97.81 118 LYS A CA 1
ATOM 923 C C . LYS A 1 118 ? -8.064 11.786 3.765 1.00 97.81 118 LYS A C 1
ATOM 925 O O . LYS A 1 118 ? -9.264 11.486 3.754 1.00 97.81 118 LYS A O 1
ATOM 930 N N . ILE A 1 119 ? -7.113 10.966 3.315 1.00 98.69 119 ILE A N 1
ATOM 931 C CA . ILE A 1 119 ? -7.340 9.590 2.852 1.00 98.69 119 ILE A CA 1
ATOM 932 C C . ILE A 1 119 ? -7.042 8.603 3.984 1.00 98.69 119 ILE A C 1
ATOM 934 O O . ILE A 1 119 ? -7.848 7.712 4.236 1.00 98.69 119 ILE A O 1
ATOM 938 N N . LEU A 1 120 ? -5.922 8.759 4.696 1.00 98.56 120 LEU A N 1
ATOM 939 C CA . LEU A 1 120 ? -5.577 7.936 5.862 1.00 98.56 120 LEU A CA 1
ATOM 940 C C . LEU A 1 120 ? -6.314 8.474 7.097 1.00 98.56 120 LEU A C 1
ATOM 942 O O . LEU A 1 120 ? -5.808 9.353 7.784 1.00 98.56 120 LEU A O 1
ATOM 946 N N . LYS A 1 121 ? -7.543 8.009 7.329 1.00 97.62 121 LYS A N 1
ATOM 947 C CA . LYS A 1 121 ? -8.418 8.519 8.405 1.00 97.62 121 LYS A CA 1
ATOM 948 C C . LYS A 1 121 ? -9.322 7.462 9.043 1.00 97.62 121 LYS A C 1
ATOM 950 O O . LYS A 1 121 ? -10.030 7.769 9.998 1.00 97.62 121 LYS A O 1
ATOM 955 N N . ARG A 1 122 ? -9.311 6.220 8.541 1.00 98.06 122 ARG A N 1
ATOM 956 C CA . ARG A 1 122 ? -10.110 5.139 9.126 1.00 98.06 122 ARG A CA 1
ATOM 957 C C . ARG A 1 122 ? -9.450 4.697 10.427 1.00 98.06 122 ARG A C 1
ATOM 959 O O . ARG A 1 122 ? -8.395 4.067 10.398 1.00 98.06 122 ARG A O 1
ATOM 966 N N . LYS A 1 123 ? -10.079 5.033 11.551 1.00 98.25 123 LYS A N 1
ATOM 967 C CA . LYS A 1 123 ? -9.621 4.628 12.881 1.00 98.25 123 LYS A CA 1
ATOM 968 C C . LYS A 1 123 ? -9.912 3.146 13.123 1.00 98.25 123 LYS A C 1
ATOM 970 O O . LYS A 1 123 ? -10.993 2.656 12.797 1.00 98.25 123 LYS A O 1
ATOM 975 N N . VAL A 1 124 ? -8.955 2.456 13.730 1.00 98.19 124 VAL A N 1
ATOM 976 C CA . VAL A 1 124 ? -9.115 1.117 14.299 1.00 98.19 124 VAL A CA 1
ATOM 977 C C . VAL A 1 124 ? -8.731 1.133 15.775 1.00 98.19 124 VAL A C 1
ATOM 979 O O . VAL A 1 124 ? -7.964 1.992 16.213 1.00 98.19 124 VAL A O 1
ATOM 982 N N . PHE A 1 125 ? -9.257 0.180 16.537 1.00 98.12 125 PHE A N 1
ATOM 983 C CA . PHE A 1 125 ? -9.164 0.146 17.995 1.00 98.12 125 PHE A CA 1
ATOM 984 C C . PHE A 1 125 ? -8.609 -1.201 18.455 1.00 98.12 125 PHE A C 1
ATOM 986 O O . PHE A 1 125 ? -8.867 -2.227 17.819 1.00 98.12 125 PHE A O 1
ATOM 993 N N . ASP A 1 126 ? -7.857 -1.212 19.556 1.00 96.50 126 ASP A N 1
ATOM 994 C CA . ASP A 1 126 ? -7.266 -2.429 20.135 1.00 96.50 126 ASP A CA 1
ATOM 995 C C . ASP A 1 126 ? -8.305 -3.185 20.995 1.00 96.50 126 ASP A C 1
ATOM 997 O O . ASP A 1 126 ? -8.112 -3.440 22.177 1.00 96.50 126 ASP A O 1
ATOM 1001 N N . SER A 1 127 ? -9.480 -3.459 20.415 1.00 97.81 127 SER A N 1
ATOM 1002 C CA . SER A 1 127 ? -10.602 -4.132 21.078 1.00 97.81 127 SER A CA 1
ATOM 1003 C C . SER A 1 127 ? -11.465 -4.897 20.075 1.00 97.81 127 SER A C 1
ATOM 1005 O O . SER A 1 127 ? -12.045 -4.318 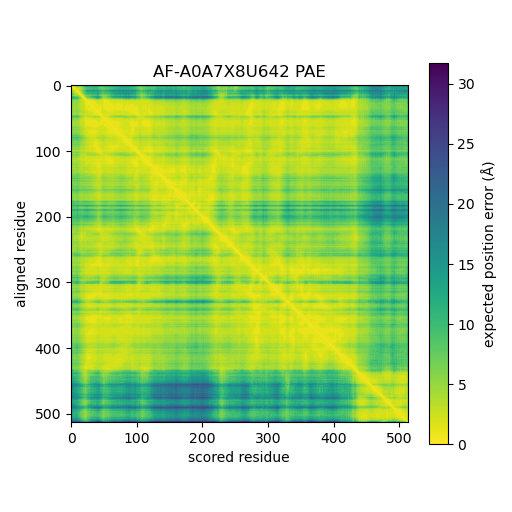19.152 1.00 97.81 127 SER A O 1
ATOM 1007 N N . VAL A 1 128 ? -11.585 -6.211 20.281 1.00 98.38 128 VAL A N 1
ATOM 1008 C CA . VAL A 1 128 ? -12.416 -7.105 19.460 1.00 98.38 128 VAL A CA 1
ATOM 1009 C C . VAL A 1 128 ? -13.891 -6.678 19.426 1.00 98.38 128 VAL A C 1
ATOM 1011 O O . VAL A 1 128 ? -14.418 -6.538 18.320 1.00 98.38 128 VAL A O 1
ATOM 1014 N N . PRO A 1 129 ? -14.592 -6.456 20.559 1.00 98.38 129 PRO A N 1
ATOM 1015 C CA . PRO A 1 129 ? -16.009 -6.096 20.517 1.00 98.38 129 PRO A CA 1
ATOM 1016 C C . PRO A 1 129 ? -16.261 -4.759 19.811 1.00 98.38 129 PRO A C 1
ATOM 1018 O O . PRO A 1 129 ? -17.169 -4.676 18.986 1.00 98.38 129 PRO A O 1
ATOM 1021 N N . ILE A 1 130 ? -15.420 -3.746 20.046 1.00 98.44 130 ILE A N 1
ATOM 1022 C CA . ILE A 1 130 ? -15.519 -2.451 19.353 1.00 98.44 130 ILE A CA 1
ATOM 1023 C C . ILE A 1 130 ? -15.313 -2.637 17.849 1.00 98.44 130 ILE A C 1
ATOM 1025 O O . ILE A 1 130 ? -16.119 -2.168 17.047 1.00 98.44 130 ILE A O 1
ATOM 1029 N N . MET A 1 131 ? -14.268 -3.366 17.450 1.00 98.44 131 MET A N 1
ATOM 1030 C CA . MET A 1 131 ? -13.982 -3.587 16.035 1.00 98.44 131 MET A CA 1
ATOM 1031 C C . MET A 1 131 ? -15.064 -4.407 15.322 1.00 98.44 131 MET A C 1
ATOM 1033 O O . MET A 1 131 ? -15.327 -4.145 14.148 1.00 98.44 131 MET A O 1
ATOM 1037 N N . LYS A 1 132 ? -15.721 -5.359 16.000 1.00 98.31 132 LYS A N 1
ATOM 1038 C CA . LYS A 1 132 ? -16.892 -6.073 15.458 1.00 98.31 132 LYS A CA 1
ATOM 1039 C C . LYS A 1 132 ? -18.033 -5.102 15.153 1.00 98.31 132 LYS A C 1
ATOM 1041 O O . LYS A 1 132 ? -18.470 -5.037 14.007 1.00 98.31 132 LYS A O 1
ATOM 1046 N N . LEU A 1 133 ? -18.422 -4.278 16.128 1.00 98.25 133 LEU A N 1
ATOM 1047 C CA . LEU A 1 133 ? -19.501 -3.296 15.968 1.00 98.25 133 LEU A CA 1
ATOM 1048 C C . LEU A 1 133 ? -19.193 -2.240 14.894 1.00 98.25 133 LEU A C 1
ATOM 1050 O O . LEU A 1 133 ? -20.085 -1.851 14.139 1.00 98.25 133 LEU A O 1
ATOM 1054 N N . ILE A 1 134 ? -17.932 -1.805 14.782 1.00 97.69 134 ILE A N 1
ATOM 1055 C CA . ILE A 1 134 ? -17.489 -0.898 13.712 1.00 97.69 134 ILE A CA 1
ATOM 1056 C C . ILE A 1 134 ? -17.589 -1.576 12.347 1.00 97.69 134 ILE A C 1
ATOM 1058 O O . ILE A 1 134 ? -18.103 -0.996 11.391 1.00 97.69 134 ILE A O 1
ATOM 1062 N N . ASN A 1 135 ? -17.121 -2.818 12.229 1.00 96.94 135 ASN A N 1
ATOM 1063 C CA . ASN A 1 135 ? -17.132 -3.532 10.957 1.00 96.94 135 ASN A CA 1
ATOM 1064 C C . ASN A 1 135 ? -18.545 -3.900 10.482 1.00 96.94 135 ASN A C 1
ATOM 1066 O O . ASN A 1 135 ? -18.735 -4.022 9.266 1.00 96.94 135 ASN A O 1
ATOM 1070 N N . GLU A 1 136 ? -19.493 -4.046 11.411 1.00 96.06 136 GLU A N 1
ATOM 1071 C CA . GLU A 1 136 ? -20.936 -4.195 11.177 1.00 96.06 136 GLU A CA 1
ATOM 1072 C C . GLU A 1 136 ? -21.628 -2.867 10.814 1.00 96.06 136 GLU A C 1
ATOM 1074 O O . GLU A 1 136 ? -22.751 -2.878 10.315 1.00 96.06 136 GLU A O 1
ATOM 1079 N N . GLY A 1 137 ? -20.956 -1.726 11.016 1.00 95.62 137 GLY A N 1
ATOM 1080 C CA . GLY A 1 137 ? -21.487 -0.388 10.742 1.00 95.62 137 GLY A CA 1
ATOM 1081 C C . GLY A 1 137 ? -22.433 0.149 11.820 1.00 95.62 137 GLY A C 1
ATOM 1082 O O . GLY A 1 137 ? -23.121 1.137 11.580 1.00 95.62 137 GLY A O 1
ATOM 1083 N N . TYR A 1 138 ? -22.484 -0.495 12.988 1.00 96.88 138 TYR A N 1
ATOM 1084 C CA . TYR A 1 138 ? -23.324 -0.076 14.111 1.00 96.88 138 TYR A CA 1
ATOM 1085 C C . TYR A 1 138 ? -22.654 1.012 14.963 1.00 96.88 138 TYR A C 1
ATOM 1087 O O . TYR A 1 138 ? -23.319 1.935 15.426 1.00 96.88 138 TYR A O 1
ATOM 1095 N N . LEU A 1 139 ? -21.335 0.917 15.151 1.00 97.00 139 LEU A N 1
ATOM 1096 C CA . LEU A 1 139 ? -20.530 1.878 15.906 1.00 97.00 139 LEU A CA 1
ATOM 1097 C C . LEU A 1 139 ? -19.619 2.663 14.955 1.00 97.00 139 LEU A C 1
ATOM 1099 O O . LEU A 1 139 ? -19.070 2.094 14.012 1.00 97.00 139 LEU A O 1
ATOM 1103 N N . ALA A 1 140 ? -19.418 3.953 15.214 1.00 95.75 140 ALA A N 1
ATOM 1104 C CA . ALA A 1 140 ? -18.446 4.775 14.500 1.00 95.75 140 ALA A CA 1
ATOM 1105 C C . ALA A 1 140 ? -17.511 5.473 15.492 1.00 95.75 140 ALA A C 1
ATOM 1107 O O . ALA A 1 140 ? -17.832 5.634 16.667 1.00 95.75 140 ALA A O 1
ATOM 1108 N N . ALA A 1 141 ? -16.331 5.878 15.022 1.00 95.19 141 ALA A N 1
ATOM 1109 C CA . ALA A 1 141 ? -15.332 6.500 15.887 1.00 95.19 141 ALA A CA 1
ATOM 1110 C C . ALA A 1 141 ? -15.788 7.848 16.466 1.00 95.19 141 ALA A C 1
ATOM 1112 O O . ALA A 1 141 ? -15.323 8.231 17.529 1.00 95.19 141 ALA A O 1
ATOM 1113 N N . ASP A 1 142 ? -16.677 8.545 15.770 1.00 95.00 142 ASP A N 1
ATOM 1114 C CA . ASP A 1 142 ? -17.215 9.870 16.078 1.00 95.00 142 ASP A CA 1
ATOM 1115 C C . ASP A 1 142 ? -18.693 9.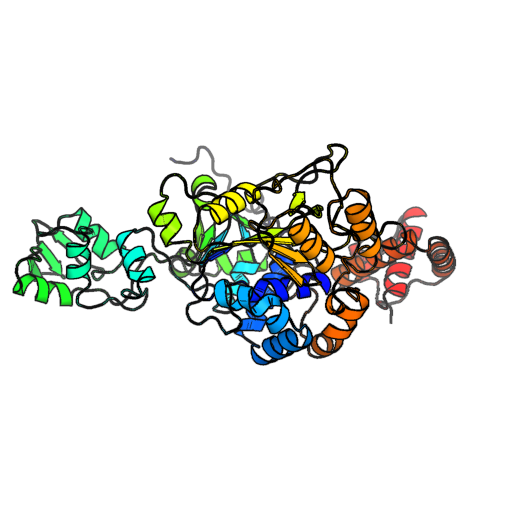835 16.503 1.00 95.00 142 ASP A C 1
ATOM 1117 O O . ASP A 1 142 ? -19.319 10.882 16.641 1.00 95.00 142 ASP A O 1
ATOM 1121 N N . ASN A 1 143 ? -19.272 8.642 16.678 1.00 95.31 143 ASN A N 1
ATOM 1122 C CA . ASN A 1 143 ? -20.669 8.488 17.068 1.00 95.31 143 ASN A CA 1
ATOM 1123 C C . ASN A 1 143 ? -20.887 7.190 17.856 1.00 95.31 143 ASN A C 1
ATOM 1125 O O . ASN A 1 143 ? -20.836 6.090 17.293 1.00 95.31 143 ASN A O 1
ATOM 1129 N N . ILE A 1 144 ? -21.176 7.335 19.151 1.00 97.06 144 ILE A N 1
ATOM 1130 C CA . ILE A 1 144 ? -21.498 6.240 20.072 1.00 97.06 144 ILE A CA 1
ATOM 1131 C C . ILE A 1 144 ? -23.030 6.128 20.211 1.00 97.06 144 ILE A C 1
ATOM 1133 O O . ILE A 1 144 ? -23.664 7.057 20.714 1.00 97.06 144 ILE A O 1
ATOM 1137 N N . PRO A 1 145 ? -23.658 5.010 19.790 1.00 96.44 145 PRO A N 1
ATOM 1138 C CA . PRO A 1 145 ? -25.102 4.825 19.923 1.00 96.44 145 PRO A CA 1
ATOM 1139 C C . PRO A 1 145 ? -25.572 4.779 21.388 1.00 96.44 145 PRO A C 1
ATOM 1141 O O . PRO A 1 145 ? -24.882 4.211 22.236 1.00 96.44 145 PRO A O 1
ATOM 1144 N N . PRO A 1 146 ? -26.782 5.277 21.702 1.00 94.56 146 PRO A N 1
ATOM 1145 C CA . PRO A 1 146 ? -27.295 5.309 23.075 1.00 94.56 146 PRO A CA 1
ATOM 1146 C C . PRO A 1 146 ? -27.556 3.916 23.677 1.00 94.56 146 PRO A C 1
ATOM 1148 O O . PRO A 1 146 ? -27.588 3.773 24.896 1.00 94.56 146 PRO A O 1
ATOM 1151 N N . ASP A 1 147 ? -27.742 2.879 22.853 1.00 95.06 147 ASP A N 1
ATOM 1152 C CA . ASP A 1 147 ? -27.933 1.482 23.273 1.00 95.06 147 ASP A CA 1
ATOM 1153 C C . ASP A 1 147 ? -26.630 0.651 23.261 1.00 95.06 147 ASP A C 1
ATOM 1155 O O . ASP A 1 147 ? -26.672 -0.575 23.379 1.00 95.06 147 ASP A O 1
ATOM 1159 N N . ILE A 1 148 ? -25.455 1.293 23.164 1.00 97.12 148 ILE A N 1
ATOM 1160 C CA . ILE A 1 148 ? -24.153 0.607 23.084 1.00 97.12 148 ILE A CA 1
ATOM 1161 C C . ILE A 1 148 ? -23.897 -0.356 24.253 1.00 97.12 148 ILE A C 1
ATOM 1163 O O . ILE A 1 148 ? -23.368 -1.448 24.046 1.00 97.12 148 ILE A O 1
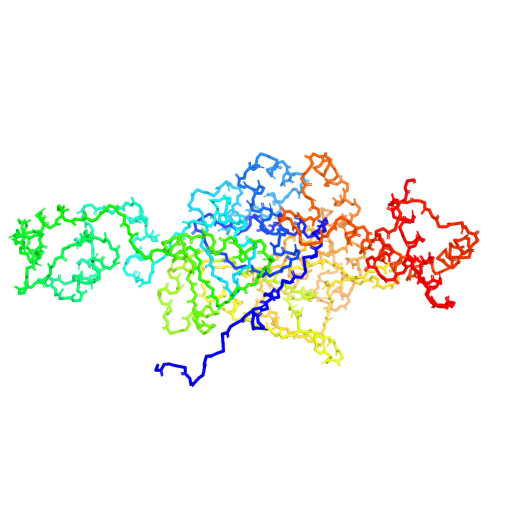ATOM 1167 N N . LEU A 1 149 ? -24.309 0.002 25.473 1.00 96.56 149 LEU A N 1
ATOM 1168 C CA . LEU A 1 149 ? -24.111 -0.835 26.661 1.00 96.56 149 LEU A CA 1
ATOM 1169 C C . LEU A 1 149 ? -24.911 -2.139 26.571 1.00 96.56 149 LEU A C 1
ATOM 1171 O O . LEU A 1 149 ? -24.394 -3.199 26.916 1.00 96.56 149 LEU A O 1
ATOM 1175 N N . ASP A 1 150 ? -26.134 -2.090 26.036 1.00 95.12 150 ASP A N 1
ATOM 1176 C CA . ASP A 1 150 ? -26.951 -3.287 25.823 1.00 95.12 150 ASP A CA 1
ATOM 1177 C C . ASP A 1 150 ? -26.318 -4.211 24.779 1.00 95.12 150 ASP A C 1
ATOM 1179 O O . ASP A 1 150 ? -26.335 -5.434 24.933 1.00 95.12 150 ASP A O 1
ATOM 1183 N N . ARG A 1 151 ? -25.714 -3.641 23.727 1.00 96.38 151 ARG A N 1
ATOM 1184 C CA . ARG A 1 151 ? -24.989 -4.422 22.714 1.00 96.38 151 ARG A CA 1
ATOM 1185 C C . ARG A 1 151 ? -23.758 -5.092 23.290 1.00 96.38 151 ARG A C 1
ATOM 1187 O O . ARG A 1 151 ? -23.575 -6.288 23.080 1.00 96.38 151 ARG A O 1
ATOM 1194 N N . LEU A 1 152 ? -22.942 -4.350 24.032 1.00 97.12 152 LEU A N 1
ATOM 1195 C CA . LEU A 1 152 ? -21.742 -4.891 24.665 1.00 97.12 152 LEU A CA 1
ATOM 1196 C C . LEU A 1 152 ? -22.097 -5.988 25.675 1.00 97.12 152 LEU A C 1
ATOM 1198 O O . LEU A 1 152 ? -21.440 -7.028 25.692 1.00 97.12 152 LEU A O 1
ATOM 1202 N N . LEU A 1 153 ? -23.181 -5.818 26.438 1.00 95.75 153 LEU A N 1
ATOM 1203 C CA . LEU A 1 153 ? -23.694 -6.846 27.343 1.00 95.75 153 LEU A CA 1
ATOM 1204 C C . LEU A 1 153 ? -24.175 -8.091 26.576 1.00 95.75 153 LEU A C 1
ATOM 1206 O O . LEU A 1 153 ? -23.811 -9.213 26.925 1.00 95.75 153 LEU A O 1
ATOM 1210 N N . ALA A 1 154 ? -24.933 -7.916 25.487 1.00 96.31 154 ALA A N 1
ATOM 1211 C CA . ALA A 1 154 ? -25.398 -9.022 24.643 1.00 96.31 154 ALA A CA 1
ATOM 1212 C C . ALA A 1 154 ? -24.240 -9.791 23.978 1.00 96.31 154 ALA A C 1
ATOM 1214 O O . ALA A 1 154 ? -24.308 -11.011 23.821 1.00 96.31 154 ALA A O 1
ATOM 1215 N N . MET A 1 155 ? -23.157 -9.090 23.631 1.00 96.56 155 MET A N 1
ATOM 1216 C CA . MET A 1 155 ? -21.912 -9.671 23.119 1.00 96.56 155 MET A CA 1
ATOM 1217 C C . MET A 1 155 ? -21.044 -10.312 24.209 1.00 96.56 155 MET A C 1
ATOM 1219 O O . MET A 1 155 ? -20.033 -10.929 23.873 1.00 96.56 155 MET A O 1
ATOM 1223 N N . LYS A 1 156 ? -21.414 -10.171 25.492 1.00 96.75 156 LYS A N 1
ATOM 1224 C CA . LYS A 1 156 ? -20.602 -10.553 26.660 1.00 96.75 156 LYS A CA 1
ATOM 1225 C C . LYS A 1 156 ? -19.232 -9.863 26.690 1.00 96.75 156 LYS A C 1
ATOM 1227 O O . LYS A 1 156 ? -18.260 -10.432 27.174 1.00 96.75 156 LYS A O 1
ATOM 1232 N N . ALA A 1 157 ? -19.160 -8.656 26.133 1.00 96.62 157 ALA A N 1
ATOM 1233 C CA . ALA A 1 157 ? -17.980 -7.800 26.179 1.00 96.62 157 ALA A CA 1
ATOM 1234 C C . ALA A 1 157 ? -17.841 -7.075 27.524 1.00 96.62 157 ALA A C 1
ATOM 1236 O O . ALA A 1 157 ? -16.737 -6.683 27.877 1.00 96.62 157 ALA A O 1
ATOM 1237 N N . ILE A 1 158 ? -18.959 -6.902 28.235 1.00 97.06 158 ILE A N 1
ATOM 1238 C CA . ILE A 1 158 ? -19.045 -6.370 29.598 1.00 97.06 158 ILE A CA 1
ATOM 1239 C C . ILE A 1 158 ? -20.033 -7.205 30.418 1.00 97.06 158 ILE A C 1
ATOM 1241 O O . ILE A 1 158 ? -20.841 -7.947 29.840 1.00 97.06 158 ILE A O 1
ATOM 1245 N N . GLN A 1 159 ? -19.995 -7.083 31.745 1.00 96.56 159 GLN A N 1
ATOM 1246 C CA . GLN A 1 159 ? -20.878 -7.806 32.662 1.00 96.56 159 GLN A CA 1
ATOM 1247 C C . GLN A 1 159 ? -21.934 -6.894 33.305 1.00 96.56 159 GLN A C 1
ATOM 1249 O O . GLN A 1 159 ? -21.987 -5.688 33.076 1.00 96.56 159 GLN A O 1
ATOM 1254 N N . SER A 1 160 ? -22.839 -7.500 34.079 1.00 94.81 160 SER A N 1
ATOM 1255 C CA . SER A 1 160 ? -23.805 -6.777 34.907 1.00 94.81 160 SER A CA 1
ATOM 1256 C C . SER A 1 160 ? -24.005 -7.496 36.246 1.00 94.81 160 SER A C 1
ATOM 1258 O O . SER A 1 160 ? -24.467 -8.645 36.239 1.00 94.81 160 SER A O 1
ATOM 1260 N N . PRO A 1 161 ? -23.729 -6.843 37.389 1.00 95.69 161 PRO A N 1
ATOM 1261 C CA . PRO A 1 161 ? -23.216 -5.473 37.515 1.00 95.69 161 PRO A CA 1
ATOM 1262 C C . PRO A 1 161 ? -21.822 -5.308 36.899 1.00 95.69 161 PRO A C 1
ATOM 1264 O O . PRO A 1 161 ? -21.076 -6.284 36.830 1.00 95.69 161 PRO A O 1
ATOM 1267 N N . LEU A 1 162 ? -21.499 -4.101 36.427 1.00 96.75 162 LEU A N 1
ATOM 1268 C CA . LEU A 1 162 ? -20.158 -3.809 35.911 1.00 96.75 162 LEU A CA 1
ATOM 1269 C C . LEU A 1 162 ? -19.128 -4.010 37.025 1.00 96.75 162 LEU A C 1
ATOM 1271 O O . LEU A 1 162 ? -19.402 -3.705 38.187 1.00 96.75 162 LEU A O 1
ATOM 1275 N N . ASN A 1 163 ? -17.948 -4.494 36.658 1.00 96.06 163 ASN A N 1
ATOM 1276 C CA . ASN A 1 163 ? -16.780 -4.547 37.536 1.00 96.06 163 ASN A CA 1
ATOM 1277 C C . ASN A 1 163 ? -15.729 -3.492 37.126 1.00 96.06 163 ASN A C 1
ATOM 1279 O O . ASN A 1 163 ? -15.926 -2.736 36.171 1.00 96.06 163 ASN A O 1
ATOM 1283 N N . ASP A 1 164 ? -14.596 -3.451 37.834 1.00 96.56 164 ASP A N 1
ATOM 1284 C CA . ASP A 1 164 ? -13.497 -2.522 37.540 1.00 96.56 164 ASP A CA 1
ATOM 1285 C C . ASP A 1 164 ? -12.932 -2.672 36.118 1.00 96.56 164 ASP A C 1
ATOM 1287 O O . ASP A 1 164 ? -12.569 -1.678 35.487 1.00 96.56 164 ASP A O 1
ATOM 1291 N N . GLU A 1 165 ? -12.862 -3.899 35.590 1.00 96.81 165 GLU A N 1
ATOM 1292 C CA . GLU A 1 165 ? -12.360 -4.164 34.237 1.00 96.81 165 GLU A CA 1
ATOM 1293 C C . GLU A 1 165 ? -13.322 -3.633 33.170 1.00 96.81 165 GLU A C 1
ATOM 1295 O O . GLU A 1 165 ? -12.880 -2.973 32.228 1.00 96.81 165 GLU A O 1
ATOM 1300 N N . ASP A 1 166 ? -14.628 -3.849 33.346 1.00 97.44 166 ASP A N 1
ATOM 1301 C CA . ASP A 1 166 ? -15.670 -3.327 32.464 1.00 97.44 166 ASP A CA 1
ATOM 1302 C C . ASP A 1 166 ? -15.659 -1.794 32.470 1.00 97.44 166 ASP A C 1
ATOM 1304 O O . ASP A 1 166 ? -15.658 -1.161 31.414 1.00 97.44 166 ASP A O 1
ATOM 1308 N N . PHE A 1 167 ? -15.606 -1.177 33.656 1.00 97.62 167 PHE A N 1
ATOM 1309 C CA . PHE A 1 167 ? -15.557 0.278 33.789 1.00 97.62 167 PHE A CA 1
ATOM 1310 C C . PHE A 1 167 ? -14.294 0.865 33.151 1.00 97.62 167 PHE A C 1
ATOM 1312 O O . PHE A 1 167 ? -14.367 1.853 32.411 1.00 97.62 167 PHE A O 1
ATOM 1319 N N . LYS A 1 168 ? -13.135 0.236 33.384 1.00 96.88 168 LYS A N 1
ATOM 1320 C CA . LYS A 1 168 ? -11.878 0.625 32.745 1.00 96.88 168 LYS A CA 1
ATOM 1321 C C . LYS A 1 168 ? -11.984 0.511 31.231 1.00 96.88 168 LYS A C 1
ATOM 1323 O O . LYS A 1 168 ? -11.638 1.464 30.550 1.00 96.88 168 LYS A O 1
ATOM 1328 N N . PHE A 1 169 ? -12.496 -0.596 30.699 1.00 97.69 169 PHE A N 1
ATOM 1329 C CA . PHE A 1 169 ? -12.706 -0.776 29.263 1.00 97.69 169 PHE A CA 1
ATOM 1330 C C . PHE A 1 169 ? -13.605 0.325 28.674 1.00 97.69 169 PHE A C 1
ATOM 1332 O O . PHE A 1 169 ? -13.245 0.964 27.682 1.00 97.69 169 PHE A O 1
ATOM 1339 N N . LEU A 1 170 ? -14.752 0.588 29.306 1.00 97.88 170 LEU A N 1
ATOM 1340 C CA . LEU A 1 170 ? -15.720 1.580 28.841 1.00 97.88 170 LEU A CA 1
ATOM 1341 C C . LEU A 1 170 ? -15.148 3.007 28.856 1.00 97.88 170 LEU A C 1
ATOM 1343 O O . LEU A 1 170 ? -15.385 3.764 27.917 1.00 97.88 170 LEU A O 1
ATOM 1347 N N . THR A 1 171 ? -14.383 3.381 29.882 1.00 97.19 171 THR A N 1
ATOM 1348 C CA . THR A 1 171 ? -13.752 4.713 29.974 1.00 97.19 171 THR A CA 1
ATOM 1349 C C . THR A 1 171 ? -12.501 4.834 29.098 1.00 97.19 171 THR A C 1
ATOM 1351 O O . THR A 1 171 ? -12.276 5.872 28.476 1.00 97.19 171 THR A O 1
ATOM 1354 N N . GLU A 1 172 ? -11.710 3.767 28.976 1.00 96.25 172 GLU A N 1
ATOM 1355 C CA . GLU A 1 172 ? -10.485 3.710 28.173 1.00 96.25 172 GLU A CA 1
ATOM 1356 C C . GLU A 1 172 ? -10.745 3.992 26.690 1.00 96.25 172 GLU A C 1
ATOM 1358 O O . GLU A 1 172 ? -9.974 4.717 26.054 1.00 96.25 172 GLU A O 1
ATOM 1363 N N . PHE A 1 173 ? -11.843 3.452 26.158 1.00 97.50 173 PHE A N 1
ATOM 1364 C CA . PHE A 1 173 ? -12.277 3.675 24.779 1.00 97.50 173 PHE A CA 1
ATOM 1365 C C . PHE A 1 173 ? -13.284 4.821 24.632 1.00 97.50 173 PHE A C 1
ATOM 1367 O O . PHE A 1 173 ? -13.766 5.053 23.528 1.00 97.50 173 PHE A O 1
ATOM 1374 N N . GLY A 1 174 ? -13.589 5.559 25.703 1.00 97.25 174 GLY A N 1
ATOM 1375 C CA . GLY A 1 174 ? -14.500 6.707 25.662 1.00 97.25 174 GLY A CA 1
ATOM 1376 C C . GLY A 1 174 ? -15.975 6.364 25.464 1.00 97.25 174 GLY A C 1
ATOM 1377 O O . GLY A 1 174 ? -16.759 7.257 25.167 1.00 97.25 174 GLY A O 1
ATOM 1378 N N . ILE A 1 175 ? -16.369 5.095 25.629 1.00 98.06 175 ILE A N 1
ATOM 1379 C CA . ILE A 1 175 ? -17.787 4.703 25.645 1.00 98.06 175 ILE A CA 1
ATOM 1380 C C . ILE A 1 175 ? -18.488 5.408 26.805 1.00 98.06 175 ILE A C 1
ATOM 1382 O O . ILE A 1 175 ? -19.571 5.954 26.624 1.00 98.06 175 ILE A O 1
ATOM 1386 N N . LEU A 1 176 ? -17.845 5.439 27.972 1.00 97.62 176 LEU A N 1
ATOM 1387 C CA . LEU A 1 176 ? -18.202 6.325 29.073 1.00 97.62 176 LEU A CA 1
ATOM 1388 C C . LEU A 1 176 ? -17.315 7.576 29.056 1.00 97.62 176 LEU A C 1
ATOM 1390 O O . LEU A 1 176 ? -16.139 7.518 28.689 1.00 97.62 176 LEU A O 1
ATOM 1394 N N . SER A 1 177 ? -17.889 8.704 29.471 1.00 96.12 177 SER A N 1
ATOM 1395 C CA . SER A 1 177 ? -17.212 9.999 29.520 1.00 96.12 177 SER A CA 1
ATOM 1396 C C . SER A 1 177 ? -15.998 9.995 30.457 1.00 96.12 177 SER A C 1
ATOM 1398 O O . SER A 1 177 ? -15.932 9.259 31.443 1.00 96.12 177 SER A O 1
ATOM 1400 N N . LYS A 1 178 ? -15.009 10.844 30.151 1.00 92.50 178 LYS A N 1
ATOM 1401 C CA . LYS A 1 178 ? -13.825 11.036 31.004 1.00 92.50 178 LYS A CA 1
ATOM 1402 C C . LYS A 1 178 ? -14.220 11.676 32.339 1.00 92.50 178 LYS A C 1
ATOM 1404 O O . LYS A 1 178 ? -15.138 12.484 32.381 1.00 92.50 178 LYS A O 1
ATOM 1409 N N . GLY A 1 179 ? -13.464 11.379 33.397 1.00 93.06 179 GLY A N 1
ATOM 1410 C CA . GLY A 1 179 ? -13.637 11.988 34.726 1.00 93.06 179 GLY A CA 1
ATOM 1411 C C . GLY A 1 179 ? -14.514 11.187 35.691 1.00 93.06 179 GLY A C 1
ATOM 1412 O O . GLY A 1 179 ? -14.507 11.473 36.885 1.00 93.06 179 GLY A O 1
ATOM 1413 N N . LEU A 1 180 ? -15.195 10.148 35.204 1.00 96.88 180 LEU A N 1
ATOM 1414 C CA . LEU A 1 180 ? -15.969 9.240 36.044 1.00 96.88 180 LEU A CA 1
ATOM 1415 C C . LEU A 1 180 ? -15.053 8.396 36.941 1.00 96.88 180 LEU A C 1
ATOM 1417 O O . LEU A 1 180 ? -13.941 8.028 36.548 1.00 96.88 180 LEU A O 1
ATOM 1421 N N . ARG A 1 181 ? -15.547 8.034 38.126 1.00 96.62 181 ARG A N 1
ATOM 1422 C CA . ARG A 1 181 ? -14.879 7.111 39.061 1.00 96.62 181 ARG A CA 1
ATOM 1423 C C . ARG A 1 181 ? -15.735 5.870 39.286 1.00 96.62 181 ARG A C 1
ATOM 1425 O O . ARG A 1 181 ? -16.949 5.924 39.116 1.00 96.62 181 ARG A O 1
ATOM 1432 N N . PHE A 1 182 ? -15.114 4.768 39.687 1.00 97.25 182 PHE A N 1
ATOM 1433 C CA . PHE A 1 182 ? -15.814 3.532 40.022 1.00 97.25 182 PHE A CA 1
ATOM 1434 C C . PHE A 1 182 ? -15.353 3.032 41.387 1.00 97.25 182 PHE A C 1
ATOM 1436 O O . PHE A 1 182 ? -14.153 2.929 41.628 1.00 97.25 182 PHE A O 1
ATOM 1443 N N . GLU A 1 183 ? -16.308 2.795 42.283 1.00 95.19 183 GLU A N 1
ATOM 1444 C CA . GLU A 1 183 ? -16.064 2.358 43.660 1.00 95.19 183 GLU A CA 1
ATOM 1445 C C . GLU A 1 183 ? -17.292 1.585 44.163 1.00 95.19 183 GLU A C 1
ATOM 1447 O O . GLU A 1 183 ? -18.429 1.971 43.884 1.00 95.19 183 GLU A O 1
ATOM 1452 N N . ASP A 1 184 ? -17.070 0.462 44.852 1.00 90.50 184 ASP A N 1
ATOM 1453 C CA . ASP A 1 184 ? -18.115 -0.374 45.464 1.00 90.50 184 ASP A CA 1
ATOM 1454 C C . ASP A 1 184 ? -19.306 -0.720 44.540 1.00 90.50 184 ASP A C 1
ATOM 1456 O O . ASP A 1 184 ? -20.470 -0.740 44.952 1.00 90.50 184 ASP A O 1
ATOM 1460 N N . GLY A 1 185 ? -19.034 -0.997 43.258 1.00 89.81 185 GLY A N 1
ATOM 1461 C CA . GLY A 1 185 ? -20.071 -1.360 42.283 1.00 89.81 185 GLY A CA 1
ATOM 1462 C C . GLY A 1 185 ? -20.948 -0.186 41.832 1.00 89.81 185 GLY A C 1
ATOM 1463 O O . GLY A 1 185 ? -22.071 -0.395 41.360 1.00 89.81 185 GLY A O 1
ATOM 1464 N N . ARG A 1 186 ? -20.468 1.052 41.993 1.00 95.75 186 ARG A N 1
ATOM 1465 C CA . ARG A 1 186 ? -21.151 2.277 41.565 1.00 95.75 186 ARG A CA 1
ATOM 1466 C C . ARG A 1 186 ? -20.239 3.133 40.698 1.00 95.75 186 ARG A C 1
ATOM 1468 O O . ARG A 1 186 ? -19.032 3.194 40.913 1.00 95.75 186 ARG A O 1
ATOM 1475 N N . ILE A 1 187 ? -20.843 3.819 39.733 1.00 97.00 187 ILE A N 1
ATOM 1476 C CA . ILE A 1 187 ? -20.173 4.837 38.918 1.00 97.00 187 ILE A CA 1
ATOM 1477 C C . ILE A 1 187 ? -20.450 6.197 39.552 1.00 97.00 187 ILE A C 1
ATOM 1479 O O . ILE A 1 187 ? -21.597 6.497 39.870 1.00 97.00 187 ILE A O 1
ATOM 1483 N N . TYR A 1 188 ? -19.422 7.018 39.714 1.00 97.06 188 TYR A N 1
ATOM 1484 C CA . TYR A 1 188 ? -19.517 8.363 40.266 1.00 97.06 188 TYR A CA 1
ATOM 1485 C C . TYR A 1 188 ? -19.210 9.399 39.192 1.00 97.06 188 TYR A C 1
ATOM 1487 O O . TYR A 1 188 ? -18.147 9.346 38.567 1.00 97.06 188 TYR A O 1
ATOM 1495 N N . ASP A 1 189 ? -20.126 10.348 39.028 1.00 95.81 189 ASP A N 1
ATOM 1496 C CA . ASP A 1 189 ? -19.899 11.607 38.322 1.00 95.81 189 ASP A CA 1
ATOM 1497 C C . ASP A 1 189 ? -19.878 12.719 39.373 1.00 95.81 189 ASP A C 1
ATOM 1499 O O . ASP A 1 189 ? -20.907 13.032 39.977 1.00 95.81 189 ASP A O 1
ATOM 1503 N N . GLU A 1 190 ? -18.682 13.220 39.680 1.00 92.62 190 GLU A N 1
ATOM 1504 C CA . GLU A 1 190 ? -18.421 14.067 40.849 1.00 92.62 190 GLU A CA 1
ATOM 1505 C C . GLU A 1 190 ? -18.922 13.414 42.161 1.00 92.62 190 GLU A C 1
ATOM 1507 O O . GLU A 1 190 ? -18.319 12.442 42.634 1.00 92.62 190 GLU A O 1
ATOM 1512 N N . GLU A 1 191 ? -20.016 13.933 42.728 1.00 93.12 191 GLU A N 1
ATOM 1513 C CA . GLU A 1 191 ? -20.670 13.473 43.965 1.00 93.12 191 GLU A CA 1
ATOM 1514 C C . GLU A 1 191 ? -21.901 12.579 43.700 1.00 93.12 191 GLU A C 1
ATOM 1516 O O . GLU A 1 191 ? -22.471 11.999 44.628 1.00 93.12 191 GLU A O 1
ATOM 1521 N N . ILE A 1 192 ? -22.348 12.457 42.445 1.00 95.25 192 ILE A N 1
ATOM 1522 C CA . ILE A 1 192 ? -23.554 11.702 42.084 1.00 95.25 192 ILE A CA 1
ATOM 1523 C C . ILE A 1 192 ? -23.186 10.240 41.826 1.00 95.25 192 ILE A C 1
ATOM 1525 O O . ILE A 1 192 ? -22.367 9.941 40.960 1.00 95.25 192 ILE A O 1
ATOM 1529 N N . ALA A 1 193 ? -23.831 9.321 42.550 1.00 95.62 193 ALA A N 1
ATOM 1530 C CA . ALA A 1 193 ? -23.585 7.884 42.452 1.00 95.62 193 ALA A CA 1
ATOM 1531 C C . ALA A 1 193 ? -24.677 7.153 41.653 1.00 95.62 193 ALA A C 1
ATOM 1533 O O . ALA A 1 193 ? -25.853 7.154 42.025 1.00 95.62 193 ALA A O 1
ATOM 1534 N N . TYR A 1 194 ? -24.264 6.418 40.628 1.00 96.25 194 TYR A N 1
ATOM 1535 C CA . TYR A 1 194 ? -25.110 5.617 39.749 1.00 96.25 194 TYR A CA 1
ATOM 1536 C C . TYR A 1 194 ? -24.893 4.123 40.013 1.00 96.25 194 TYR A C 1
ATOM 1538 O O . TYR A 1 194 ? -23.763 3.669 40.190 1.00 96.25 194 TYR A O 1
ATOM 1546 N N . SER A 1 195 ? -25.976 3.342 40.052 1.00 95.50 195 SER A N 1
ATOM 1547 C CA . SER A 1 195 ? -25.886 1.878 40.164 1.00 95.50 195 SER A CA 1
ATOM 1548 C C . SER A 1 195 ? -25.259 1.295 38.900 1.00 95.50 195 SER A C 1
ATOM 1550 O O . SER A 1 195 ? -25.716 1.621 37.810 1.00 95.50 195 SER A O 1
ATOM 1552 N N . ALA A 1 196 ? -24.267 0.412 39.035 1.00 95.00 196 ALA A N 1
ATOM 1553 C CA . ALA A 1 196 ? -23.620 -0.244 37.900 1.00 95.00 196 ALA A CA 1
ATOM 1554 C C . ALA A 1 196 ? -24.335 -1.526 37.420 1.00 95.00 196 ALA A C 1
ATOM 1556 O O . ALA A 1 196 ? -23.795 -2.267 36.596 1.00 95.00 196 ALA A O 1
ATOM 1557 N N . ASP A 1 197 ? -25.537 -1.821 37.932 1.00 95.56 197 ASP A N 1
ATOM 1558 C CA . ASP A 1 197 ? -26.339 -2.965 37.486 1.00 95.56 197 ASP A CA 1
ATOM 1559 C C . ASP A 1 197 ? -27.180 -2.620 36.252 1.00 95.56 197 ASP A C 1
ATOM 1561 O O . ASP A 1 197 ? -28.291 -2.108 36.351 1.00 95.56 197 ASP A O 1
ATOM 1565 N N . LEU A 1 198 ? -26.668 -2.962 35.071 1.00 93.25 198 LEU A N 1
ATOM 1566 C CA . LEU A 1 198 ? -27.347 -2.778 33.787 1.00 93.25 198 LEU A CA 1
ATOM 1567 C C . LEU A 1 198 ? -28.625 -3.625 33.623 1.00 93.25 198 LEU A C 1
ATOM 1569 O O . LEU A 1 198 ? -29.387 -3.391 32.683 1.00 93.25 198 LEU A O 1
ATOM 1573 N N . ARG A 1 199 ? -28.897 -4.602 34.503 1.00 90.81 199 ARG A N 1
ATOM 1574 C CA . ARG A 1 199 ? -30.168 -5.358 34.495 1.00 90.81 199 ARG A CA 1
ATOM 1575 C C . ARG A 1 199 ? -31.326 -4.520 35.029 1.00 90.81 199 ARG A C 1
ATOM 1577 O O . ARG A 1 199 ? -32.460 -4.740 34.609 1.00 90.81 199 ARG A O 1
ATOM 1584 N N . ASP A 1 200 ? -31.039 -3.558 35.903 1.00 92.69 200 ASP A N 1
ATOM 1585 C CA . ASP A 1 200 ? -32.007 -2.560 36.341 1.00 92.69 200 ASP A CA 1
ATOM 1586 C C . ASP A 1 200 ? -32.216 -1.534 35.215 1.00 92.69 200 ASP A C 1
ATOM 1588 O O . ASP A 1 200 ? -31.285 -0.894 34.723 1.00 92.69 200 ASP A O 1
ATOM 1592 N N . GLU A 1 201 ? -33.461 -1.417 34.756 1.00 91.56 201 GLU A N 1
ATOM 1593 C CA . GLU A 1 201 ? -33.850 -0.511 33.677 1.00 91.56 201 GLU A CA 1
ATOM 1594 C C . GLU A 1 201 ? -33.589 0.956 34.034 1.00 91.56 201 GLU A C 1
ATOM 1596 O O . GLU A 1 201 ? -33.093 1.708 33.192 1.00 91.56 201 GLU A O 1
ATOM 1601 N N . GLN A 1 202 ? -33.832 1.354 35.287 1.00 93.06 202 GLN A N 1
ATOM 1602 C CA . GLN A 1 202 ? -33.609 2.729 35.722 1.00 93.06 202 GLN A CA 1
ATOM 1603 C C . GLN A 1 202 ? -32.112 3.042 35.780 1.00 93.06 202 GLN A C 1
ATOM 1605 O O . GLN A 1 202 ? -31.673 4.054 35.234 1.00 93.06 202 GLN A O 1
ATOM 1610 N N . ALA A 1 203 ? -31.319 2.156 36.389 1.00 91.31 203 ALA A N 1
ATOM 1611 C CA . ALA A 1 203 ? -29.866 2.305 36.466 1.00 91.31 203 ALA A CA 1
ATOM 1612 C C . ALA A 1 203 ? -29.237 2.423 35.072 1.00 91.31 203 ALA A C 1
ATOM 1614 O O . ALA A 1 203 ? -28.446 3.326 34.802 1.00 91.31 203 ALA A O 1
ATOM 1615 N N . ARG A 1 204 ? -29.661 1.557 34.149 1.00 90.81 204 ARG A N 1
ATOM 1616 C CA . ARG A 1 204 ? -29.213 1.576 32.756 1.00 90.81 204 ARG A CA 1
ATOM 1617 C C . ARG A 1 204 ? -29.578 2.874 32.036 1.00 90.81 204 ARG A C 1
ATOM 1619 O O . ARG A 1 204 ? -28.739 3.411 31.318 1.00 90.81 204 ARG A O 1
ATOM 1626 N N . MET A 1 205 ? -30.789 3.401 32.225 1.00 92.12 205 MET A N 1
ATOM 1627 C CA . MET A 1 205 ? -31.198 4.684 31.636 1.00 92.12 205 MET A CA 1
ATOM 1628 C C . MET A 1 205 ? -30.389 5.869 32.175 1.00 92.12 205 MET A C 1
ATOM 1630 O O . MET A 1 205 ? -30.090 6.789 31.416 1.00 92.12 205 MET A O 1
ATOM 1634 N N . GLU A 1 206 ? -30.000 5.843 33.450 1.00 94.38 206 GLU A N 1
ATOM 1635 C CA . GLU A 1 206 ? -29.138 6.874 34.028 1.00 94.38 206 GLU A CA 1
ATOM 1636 C C . GLU A 1 206 ? -27.693 6.772 33.520 1.00 94.38 206 GLU A C 1
ATOM 1638 O O . GLU A 1 206 ? -27.136 7.779 33.088 1.00 94.38 206 GLU A O 1
ATOM 1643 N N . ILE A 1 207 ? -27.109 5.567 33.453 1.00 93.88 207 ILE A N 1
ATOM 1644 C CA . ILE A 1 207 ? -25.746 5.380 32.920 1.00 93.88 207 ILE A CA 1
ATOM 1645 C C . ILE A 1 207 ? -25.654 5.820 31.453 1.00 93.88 207 ILE A C 1
ATOM 1647 O O . ILE A 1 207 ? -24.631 6.363 31.042 1.00 93.88 207 ILE A O 1
ATOM 1651 N N . ARG A 1 208 ? -26.718 5.664 30.653 1.00 94.25 208 ARG A N 1
ATOM 1652 C CA . ARG A 1 208 ? -26.738 6.157 29.262 1.00 94.25 208 ARG A CA 1
ATOM 1653 C C . ARG A 1 208 ? -26.482 7.665 29.145 1.00 94.25 208 ARG A C 1
ATOM 1655 O O . ARG A 1 208 ? -26.010 8.109 28.103 1.00 94.25 208 ARG A O 1
ATOM 1662 N N . LYS A 1 209 ? -26.760 8.453 30.189 1.00 94.25 209 LYS A N 1
ATOM 1663 C CA . LYS A 1 209 ? -26.463 9.897 30.219 1.00 94.25 209 LYS A CA 1
ATOM 1664 C C . LYS A 1 209 ? -24.970 10.189 30.396 1.00 94.25 209 LYS A C 1
ATOM 1666 O O . LYS A 1 209 ? -24.538 11.294 30.098 1.00 94.25 209 LYS A O 1
ATOM 1671 N N . LEU A 1 210 ? -24.202 9.200 30.852 1.00 96.69 210 LEU A N 1
ATOM 1672 C CA . LEU A 1 210 ? -22.762 9.284 31.096 1.00 96.69 210 LEU A CA 1
ATOM 1673 C C . LEU A 1 210 ? -21.927 8.850 29.880 1.00 96.69 210 LEU A C 1
ATOM 1675 O O . LEU A 1 210 ? -20.697 8.835 29.958 1.00 96.69 210 LEU A O 1
ATOM 1679 N N . LEU A 1 211 ? -22.565 8.465 28.768 1.00 97.25 211 LEU A N 1
ATOM 1680 C CA . LEU A 1 211 ? -21.860 8.050 27.555 1.00 97.25 211 LEU A CA 1
ATOM 1681 C C . LEU A 1 211 ? -20.996 9.187 26.994 1.00 97.25 211 LEU A C 1
ATOM 1683 O O . LEU A 1 211 ? -21.356 10.362 27.077 1.00 97.25 211 LEU A O 1
ATOM 1687 N N . GLY A 1 212 ? -19.847 8.829 26.424 1.00 96.44 212 GLY A N 1
ATOM 1688 C CA . GLY A 1 212 ? -19.013 9.760 25.672 1.00 96.44 212 GLY A CA 1
ATOM 1689 C C . GLY A 1 212 ? -19.607 10.097 24.301 1.00 96.44 212 GLY A C 1
ATOM 1690 O O . GLY A 1 212 ? -20.564 9.474 23.841 1.00 96.44 212 GLY A O 1
ATOM 1691 N N . GLN A 1 213 ? -19.023 11.092 23.630 1.00 94.06 213 GLN A N 1
ATOM 1692 C CA . GLN A 1 213 ? -19.441 11.507 22.280 1.00 94.06 213 GLN A CA 1
ATOM 1693 C C . GLN A 1 213 ? -18.676 10.773 21.170 1.00 94.06 213 GLN A C 1
ATOM 1695 O O . GLN A 1 213 ? -19.243 10.465 20.125 1.00 94.06 213 GLN A O 1
ATOM 1700 N N . GLU A 1 214 ? -17.398 10.472 21.403 1.00 95.62 214 GLU A N 1
ATOM 1701 C CA . GLU A 1 214 ? -16.505 9.827 20.442 1.00 95.62 214 GLU A CA 1
ATOM 1702 C C . GLU A 1 214 ? -15.661 8.739 21.110 1.00 95.62 214 GLU A C 1
ATOM 1704 O O . GLU A 1 214 ? -15.370 8.792 22.308 1.00 95.62 214 GLU A O 1
ATOM 1709 N N . LEU A 1 215 ? -15.235 7.759 20.313 1.00 97.44 215 LEU A N 1
ATOM 1710 C CA . LEU A 1 215 ? -14.311 6.734 20.768 1.00 97.44 215 LEU A CA 1
ATOM 1711 C C . LEU A 1 215 ? -12.889 7.289 20.893 1.00 97.44 215 LEU A C 1
ATOM 1713 O O . LEU A 1 215 ? -12.364 7.971 20.007 1.00 97.44 215 LEU A O 1
ATOM 1717 N N . LEU A 1 216 ? -12.221 6.886 21.966 1.00 96.06 216 LEU A N 1
ATOM 1718 C CA . LEU A 1 216 ? -10.836 7.224 22.267 1.00 96.06 216 LEU A CA 1
ATOM 1719 C C . LEU A 1 216 ? -9.878 6.112 21.823 1.00 96.06 216 LEU A C 1
ATOM 1721 O O . LEU A 1 216 ? -10.276 4.972 21.590 1.00 96.06 216 LEU A O 1
ATOM 1725 N N . LYS A 1 217 ? -8.587 6.454 21.714 1.00 95.81 217 LYS A N 1
ATOM 1726 C CA . LYS A 1 217 ? -7.490 5.529 21.354 1.00 95.81 217 LYS A CA 1
ATOM 1727 C C . LYS A 1 217 ? -7.621 4.864 19.974 1.00 95.81 217 LYS A C 1
ATOM 1729 O O . LYS A 1 217 ? -7.048 3.805 19.726 1.00 95.81 217 LYS A O 1
ATOM 1734 N N . GLY A 1 218 ? -8.359 5.491 19.062 1.00 97.50 218 GLY A N 1
ATOM 1735 C CA . GLY A 1 218 ? -8.408 5.073 17.665 1.00 97.50 218 GLY A CA 1
ATOM 1736 C C . GLY A 1 218 ? -7.122 5.444 16.930 1.00 97.50 218 GLY A C 1
ATOM 1737 O O . GLY A 1 218 ? -6.679 6.587 16.997 1.00 97.50 218 GLY A O 1
ATOM 1738 N N . THR A 1 219 ? -6.558 4.498 16.186 1.00 98.31 219 THR A N 1
ATOM 1739 C CA . THR A 1 219 ? -5.314 4.674 15.416 1.00 98.31 219 THR A CA 1
ATOM 1740 C C . THR A 1 219 ? -5.604 4.548 13.925 1.00 98.31 219 THR A C 1
ATOM 1742 O O . THR A 1 219 ? -6.478 3.783 13.523 1.00 98.31 219 THR A O 1
ATOM 1745 N N . ILE A 1 220 ? -4.905 5.305 13.083 1.00 98.25 220 ILE A N 1
ATOM 1746 C CA . ILE A 1 220 ? -5.131 5.310 11.622 1.00 98.25 220 ILE A CA 1
ATOM 1747 C C . ILE A 1 220 ? -4.050 4.549 10.860 1.00 98.25 220 ILE A C 1
ATOM 1749 O O . ILE A 1 220 ? -4.226 4.217 9.687 1.00 98.25 220 ILE A O 1
ATOM 1753 N N . ILE A 1 221 ? -2.930 4.265 11.516 1.00 97.56 221 ILE A N 1
ATOM 1754 C CA . ILE A 1 221 ? -1.873 3.415 10.990 1.00 97.56 221 ILE A CA 1
ATOM 1755 C C . ILE A 1 221 ? -1.182 2.687 12.128 1.00 97.56 221 ILE A C 1
ATOM 1757 O O . ILE A 1 221 ? -0.979 3.251 13.202 1.00 97.56 221 ILE A O 1
ATOM 1761 N N . GLN A 1 222 ? -0.788 1.448 11.854 1.00 96.50 222 GLN A N 1
ATOM 1762 C CA . GLN A 1 222 ? 0.166 0.717 12.665 1.00 96.50 222 GLN A CA 1
ATOM 1763 C C . GLN A 1 222 ? 1.416 0.392 11.845 1.00 96.50 222 GLN A C 1
ATOM 1765 O O . GLN A 1 222 ? 1.314 -0.208 10.767 1.00 96.50 222 GLN A O 1
ATOM 1770 N N . GLY A 1 223 ? 2.580 0.770 12.375 1.00 95.62 223 GLY A N 1
ATOM 1771 C CA . GLY A 1 223 ? 3.882 0.427 11.809 1.00 95.62 223 GLY A CA 1
ATOM 1772 C C . GLY A 1 223 ? 4.913 -0.004 12.843 1.00 95.62 223 GLY A C 1
ATOM 1773 O O . GLY A 1 223 ? 4.597 -0.129 14.026 1.00 95.62 223 GLY A O 1
ATOM 1774 N N . ALA A 1 224 ? 6.126 -0.312 12.383 1.00 94.88 224 ALA A N 1
ATOM 1775 C CA . ALA A 1 224 ? 7.227 -0.736 13.249 1.00 94.88 224 ALA A CA 1
ATOM 1776 C C . ALA A 1 224 ? 8.351 0.298 13.346 1.00 94.88 224 ALA A C 1
ATOM 1778 O O . ALA A 1 224 ? 8.996 0.409 14.385 1.00 94.88 224 ALA A O 1
ATOM 1779 N N . PHE A 1 225 ? 8.589 1.065 12.283 1.00 92.38 225 PHE A N 1
ATOM 1780 C CA . PHE A 1 225 ? 9.586 2.130 12.287 1.00 92.38 225 PHE A CA 1
ATOM 1781 C C . PHE A 1 225 ? 9.288 3.207 11.240 1.00 92.38 225 PHE A C 1
ATOM 1783 O O . PHE A 1 225 ? 8.522 3.000 10.295 1.00 92.38 225 PHE A O 1
ATOM 1790 N N . PHE A 1 226 ? 9.925 4.364 11.416 1.00 91.62 226 PHE A N 1
ATOM 1791 C CA . PHE A 1 226 ? 9.764 5.555 10.586 1.00 91.62 226 PHE A CA 1
ATOM 1792 C C . PHE A 1 226 ? 10.921 5.717 9.597 1.00 91.62 226 PHE A C 1
ATOM 1794 O O . PHE A 1 226 ? 12.085 5.671 9.995 1.00 91.62 226 PHE A O 1
ATOM 1801 N N . VAL A 1 227 ? 10.621 5.991 8.324 1.00 90.19 227 VAL A N 1
ATOM 1802 C CA . VAL A 1 227 ? 11.638 6.343 7.315 1.00 90.19 227 VAL A CA 1
ATOM 1803 C C . VAL A 1 227 ? 11.107 7.424 6.383 1.00 90.19 227 VAL A C 1
ATOM 1805 O O . VAL A 1 227 ? 10.118 7.215 5.684 1.00 90.19 227 VAL A O 1
ATOM 1808 N N . GLY A 1 228 ? 11.789 8.565 6.300 1.00 89.38 228 GLY A N 1
ATOM 1809 C CA . GLY A 1 228 ? 11.358 9.642 5.412 1.00 89.38 228 GLY A CA 1
ATOM 1810 C C . GLY A 1 228 ? 12.410 10.724 5.170 1.00 89.38 228 GLY A C 1
ATOM 1811 O O . GLY A 1 228 ? 13.523 10.630 5.682 1.00 89.38 228 GLY A O 1
ATOM 1812 N N . PRO A 1 229 ? 12.080 11.740 4.355 1.00 88.25 229 PRO A N 1
ATOM 1813 C CA . PRO A 1 229 ? 12.883 12.950 4.206 1.00 88.25 229 PRO A CA 1
ATOM 1814 C C . PRO A 1 229 ? 12.822 13.815 5.473 1.00 88.25 229 PRO A C 1
ATOM 1816 O O . PRO A 1 229 ? 12.009 13.586 6.371 1.00 88.25 229 PRO A O 1
ATOM 1819 N N . LYS A 1 230 ? 13.620 14.882 5.521 1.00 87.62 230 LYS A N 1
ATOM 1820 C CA . LYS A 1 230 ? 13.637 15.811 6.669 1.00 87.62 230 LYS A CA 1
ATOM 1821 C C . LYS A 1 230 ? 12.259 16.404 6.967 1.00 87.62 230 LYS A C 1
ATOM 1823 O O . LYS A 1 230 ? 11.853 16.476 8.123 1.00 87.62 230 LYS A O 1
ATOM 1828 N N . SER A 1 231 ? 11.515 16.766 5.923 1.00 88.00 231 SER A N 1
ATOM 1829 C CA . SER A 1 231 ? 10.164 17.326 6.042 1.00 88.00 231 SER A CA 1
ATOM 1830 C C . SER A 1 231 ? 9.157 16.375 6.694 1.00 88.00 231 SER A C 1
ATOM 1832 O O . SER A 1 231 ? 8.184 16.832 7.287 1.00 88.00 231 SER A O 1
ATOM 1834 N N . PHE A 1 232 ? 9.367 15.061 6.585 1.00 91.56 232 PHE A N 1
ATOM 1835 C CA . PHE A 1 232 ? 8.518 14.059 7.224 1.00 91.56 232 PHE A CA 1
ATOM 1836 C C . PHE A 1 232 ? 8.753 14.022 8.735 1.00 91.56 232 PHE A C 1
ATOM 1838 O O . PHE A 1 232 ? 7.796 14.084 9.500 1.00 91.56 232 PHE A O 1
ATOM 1845 N N . TYR A 1 233 ? 10.018 13.996 9.165 1.00 91.19 233 TYR A N 1
ATOM 1846 C CA . TYR A 1 233 ? 10.360 14.036 10.588 1.00 91.19 233 TYR A CA 1
ATOM 1847 C C . TYR A 1 233 ? 9.943 15.356 11.239 1.00 91.19 233 TYR A C 1
ATOM 1849 O O . TYR A 1 233 ? 9.411 15.344 12.343 1.00 91.19 233 TYR A O 1
ATOM 1857 N N . GLN A 1 234 ? 10.114 16.481 10.536 1.00 91.38 234 GLN A N 1
ATOM 1858 C CA . GLN A 1 234 ? 9.629 17.775 11.016 1.00 91.38 234 GLN A CA 1
ATOM 1859 C C . GLN A 1 234 ? 8.110 17.757 11.214 1.00 91.38 234 GLN A C 1
ATOM 1861 O O . GLN A 1 234 ? 7.636 18.136 12.276 1.00 91.38 234 GLN A O 1
ATOM 1866 N N . ALA A 1 235 ? 7.359 17.228 10.240 1.00 92.94 235 ALA A N 1
ATOM 1867 C CA . ALA A 1 235 ? 5.909 17.114 10.362 1.00 92.94 235 ALA A CA 1
ATOM 1868 C C . ALA A 1 235 ? 5.484 16.266 11.570 1.00 92.94 235 ALA A C 1
ATOM 1870 O O . ALA A 1 235 ? 4.504 16.614 12.209 1.00 92.94 235 ALA A O 1
ATOM 1871 N N . LEU A 1 236 ? 6.209 15.190 11.900 1.00 92.75 236 LEU A N 1
ATOM 1872 C CA . LEU A 1 236 ? 5.943 14.403 13.110 1.00 92.75 236 LEU A CA 1
ATOM 187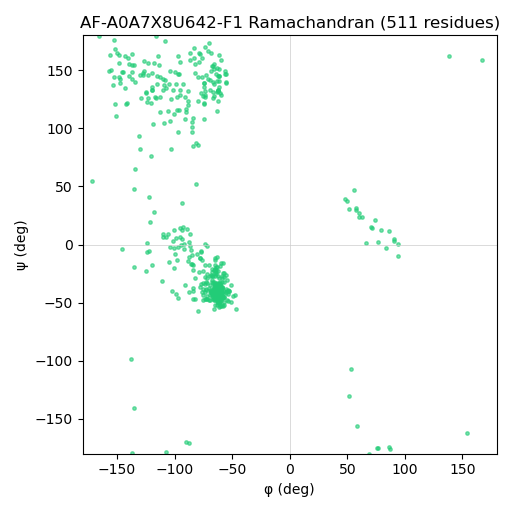3 C C . LEU A 1 236 ? 6.252 15.189 14.392 1.00 92.75 236 LEU A C 1
ATOM 1875 O O . LEU A 1 236 ? 5.480 15.122 15.340 1.00 92.75 236 LEU A O 1
ATOM 1879 N N . ASN A 1 237 ? 7.360 15.933 14.427 1.00 92.94 237 ASN A N 1
ATOM 1880 C CA . ASN A 1 237 ? 7.754 16.731 15.594 1.00 92.94 237 ASN A CA 1
ATOM 1881 C C . ASN A 1 237 ? 6.802 17.905 15.863 1.00 92.94 237 ASN A C 1
ATOM 1883 O O . ASN A 1 237 ? 6.625 18.285 17.017 1.00 92.94 237 ASN A O 1
ATOM 1887 N N . ASP A 1 238 ? 6.193 18.459 14.814 1.00 95.94 238 ASP A N 1
ATOM 1888 C CA . ASP A 1 238 ? 5.267 19.591 14.914 1.00 95.94 238 ASP A CA 1
ATOM 1889 C C . ASP A 1 238 ? 3.859 19.179 15.396 1.00 95.94 238 ASP A C 1
ATOM 1891 O O . ASP A 1 238 ? 3.048 20.042 15.732 1.00 95.94 238 ASP A O 1
ATOM 1895 N N . MET A 1 239 ? 3.549 17.877 15.435 1.00 96.56 239 MET A N 1
ATOM 1896 C CA . MET A 1 239 ? 2.242 17.356 15.854 1.00 96.56 239 MET A CA 1
ATOM 1897 C C . MET A 1 239 ? 2.052 17.395 17.376 1.00 96.56 239 MET A C 1
ATOM 1899 O O . MET A 1 239 ? 2.970 17.092 18.154 1.00 96.56 239 MET A O 1
ATOM 1903 N N . SER A 1 240 ? 0.813 17.664 17.806 1.00 97.19 240 SER A N 1
ATOM 1904 C CA . SER A 1 240 ? 0.423 17.502 19.212 1.00 97.19 240 SER A CA 1
ATOM 1905 C C . SER A 1 240 ? 0.568 16.042 19.652 1.00 97.19 240 SER A C 1
ATOM 1907 O O . SER A 1 240 ? 0.668 15.130 18.827 1.00 97.19 240 SER A O 1
ATOM 1909 N N . GLU A 1 241 ? 0.594 15.797 20.962 1.00 94.75 241 GLU A N 1
ATOM 1910 C CA . GLU A 1 241 ? 0.654 14.423 21.467 1.00 94.75 241 GLU A CA 1
ATOM 1911 C C . GLU A 1 241 ? -0.569 13.619 21.004 1.00 94.75 241 GLU A C 1
ATOM 1913 O O . GLU A 1 241 ? -0.422 12.511 20.503 1.00 94.75 241 GLU A O 1
ATOM 1918 N N . GLU A 1 242 ? -1.765 14.204 21.064 1.00 93.25 242 GLU A N 1
ATOM 1919 C CA . GLU A 1 242 ? -3.018 13.568 20.644 1.00 93.25 242 GLU A CA 1
ATOM 1920 C C . GLU A 1 242 ? -3.002 13.183 19.161 1.00 93.25 242 GLU A C 1
ATOM 1922 O O . GLU A 1 242 ? -3.450 12.095 18.798 1.00 93.25 242 GLU A O 1
ATOM 1927 N N . GLU A 1 243 ? -2.458 14.050 18.304 1.00 96.31 243 GLU A N 1
ATOM 1928 C CA . GLU A 1 243 ? -2.303 13.759 16.880 1.00 96.31 243 GLU A CA 1
ATOM 1929 C C . GLU A 1 243 ? -1.246 12.671 16.645 1.00 96.31 243 GLU A C 1
ATOM 1931 O O . GLU A 1 243 ? -1.479 11.746 15.864 1.00 96.31 243 GLU A O 1
ATOM 1936 N N . ARG A 1 244 ? -0.118 12.707 17.369 1.00 95.38 244 ARG A N 1
ATOM 1937 C CA . ARG A 1 244 ? 0.923 11.668 17.283 1.00 95.38 244 ARG A CA 1
ATOM 1938 C C . ARG A 1 244 ? 0.403 10.286 17.680 1.00 95.38 244 ARG A C 1
ATOM 1940 O O . ARG A 1 244 ? 0.785 9.298 17.053 1.00 95.38 244 ARG A O 1
ATOM 1947 N N . GLN A 1 245 ? -0.513 10.206 18.644 1.00 95.12 245 GLN A N 1
ATOM 1948 C CA . GLN A 1 245 ? -1.129 8.946 19.081 1.00 95.12 245 GLN A CA 1
ATOM 1949 C C . GLN A 1 245 ? -1.995 8.269 17.999 1.00 95.12 245 GLN A C 1
ATOM 1951 O O . GLN A 1 245 ? -2.301 7.082 18.115 1.00 95.12 245 GLN A O 1
ATOM 1956 N N . LEU A 1 246 ? -2.342 8.959 16.903 1.00 96.88 246 LEU A N 1
ATOM 1957 C CA . LEU A 1 246 ? -2.988 8.328 15.744 1.00 96.88 246 LEU A CA 1
ATOM 1958 C C . LEU A 1 246 ? -2.051 7.351 15.007 1.00 96.88 246 LEU A C 1
ATOM 1960 O O . LEU A 1 246 ? -2.529 6.447 14.310 1.00 96.88 246 LEU A O 1
ATOM 1964 N N . PHE A 1 247 ? -0.733 7.529 15.145 1.00 96.62 247 PHE A N 1
ATOM 1965 C CA . PHE A 1 247 ? 0.307 6.783 14.439 1.00 96.62 247 PHE A CA 1
ATOM 1966 C C . PHE A 1 247 ? 0.951 5.737 15.360 1.00 96.62 247 PHE A C 1
ATOM 1968 O O . PHE A 1 247 ? 2.024 5.945 15.926 1.00 96.62 247 PHE A O 1
ATOM 1975 N N . ALA A 1 248 ? 0.302 4.583 15.504 1.00 95.69 248 ALA A N 1
ATOM 1976 C CA . ALA A 1 248 ? 0.735 3.551 16.439 1.00 95.69 248 ALA A CA 1
ATOM 1977 C C . ALA A 1 248 ? 1.991 2.808 15.963 1.00 95.69 248 ALA A C 1
ATOM 1979 O O . ALA A 1 248 ? 2.027 2.263 14.858 1.00 95.69 248 ALA A O 1
ATOM 1980 N N . MET A 1 249 ? 3.003 2.718 16.828 1.00 95.56 249 MET A N 1
ATOM 1981 C CA . MET A 1 249 ? 4.207 1.920 16.587 1.00 95.56 249 MET A CA 1
ATOM 1982 C C . MET A 1 249 ? 4.232 0.674 17.471 1.00 95.56 249 MET A C 1
ATOM 1984 O O . MET A 1 249 ? 3.842 0.714 18.635 1.00 95.56 249 MET A O 1
ATOM 1988 N N . SER A 1 250 ? 4.692 -0.448 16.921 1.00 94.50 250 SER A N 1
ATOM 1989 C CA . SER A 1 250 ? 4.795 -1.726 17.636 1.00 94.50 250 SER A CA 1
ATOM 1990 C C . SER A 1 250 ? 5.919 -2.596 17.075 1.00 94.50 250 SER A C 1
ATOM 1992 O O . SER A 1 250 ? 6.419 -2.325 15.987 1.00 94.50 250 SER A O 1
ATOM 1994 N N . GLY A 1 251 ? 6.290 -3.668 17.777 1.00 94.06 251 GLY A N 1
ATOM 1995 C CA . GLY A 1 251 ? 7.269 -4.634 17.278 1.00 94.06 251 GLY A CA 1
ATOM 1996 C C . GLY A 1 251 ? 6.877 -5.242 15.926 1.00 94.06 251 GLY A C 1
ATOM 1997 O O . GLY A 1 251 ? 5.693 -5.411 15.605 1.00 94.06 251 GLY A O 1
ATOM 1998 N N . VAL A 1 252 ? 7.884 -5.597 15.123 1.00 91.69 252 VAL A N 1
ATOM 1999 C CA . VAL A 1 252 ? 7.690 -6.205 13.794 1.00 91.69 252 VAL A CA 1
ATOM 2000 C C . VAL A 1 252 ? 6.867 -7.496 13.865 1.00 91.69 252 VAL A C 1
ATOM 2002 O O . VAL A 1 252 ? 6.123 -7.796 12.929 1.00 91.69 252 VAL A O 1
ATOM 2005 N N . GLU A 1 253 ? 6.912 -8.222 14.989 1.00 88.25 253 GLU A N 1
ATOM 2006 C CA . GLU A 1 253 ? 6.102 -9.420 15.223 1.00 88.25 253 GLU A CA 1
ATOM 2007 C C . GLU A 1 253 ? 4.593 -9.150 15.361 1.00 88.25 253 GLU A C 1
ATOM 2009 O O . GLU A 1 253 ? 3.799 -10.066 15.136 1.00 88.25 253 GLU A O 1
ATOM 2014 N N . LYS A 1 254 ? 4.167 -7.921 15.694 1.00 91.25 254 LYS A N 1
ATOM 2015 C CA . LYS A 1 254 ? 2.742 -7.529 15.693 1.00 91.25 254 LYS A CA 1
ATOM 2016 C C . LYS A 1 254 ? 2.310 -7.025 14.313 1.00 91.25 254 LYS A C 1
ATOM 2018 O O . LYS A 1 254 ? 1.215 -7.343 13.844 1.00 91.25 254 LYS A O 1
ATOM 2023 N N . VAL A 1 255 ? 3.166 -6.246 13.651 1.00 92.25 255 VAL A N 1
ATOM 2024 C CA . VAL A 1 255 ? 2.829 -5.562 12.390 1.00 92.25 255 VAL A CA 1
ATOM 2025 C C . VAL A 1 255 ? 2.726 -6.535 11.218 1.00 92.25 255 VAL A C 1
ATOM 2027 O O . VAL A 1 255 ? 1.739 -6.499 10.477 1.00 92.25 255 VAL A O 1
ATOM 2030 N N . ASN A 1 256 ? 3.708 -7.428 11.075 1.00 92.69 256 ASN A N 1
ATOM 2031 C CA . ASN A 1 256 ? 3.901 -8.204 9.849 1.00 92.69 256 ASN A CA 1
ATOM 2032 C C . ASN A 1 256 ? 3.065 -9.490 9.780 1.00 92.69 256 ASN A C 1
ATOM 2034 O O . ASN A 1 256 ? 3.091 -10.173 8.761 1.00 92.69 256 ASN A O 1
ATOM 2038 N N . GLN A 1 257 ? 2.329 -9.859 10.829 1.00 90.31 257 GLN A N 1
ATOM 2039 C CA . GLN A 1 257 ? 1.629 -11.145 10.891 1.00 90.31 257 GLN A CA 1
ATOM 2040 C C . GLN A 1 257 ? 0.326 -11.076 11.690 1.00 90.31 257 GLN A C 1
ATOM 2042 O O . GLN A 1 257 ? 0.109 -10.168 12.493 1.00 90.31 257 GLN A O 1
ATOM 2047 N N . LEU A 1 258 ? -0.529 -12.082 11.497 1.00 92.69 258 LEU A N 1
ATOM 2048 C CA . LEU A 1 258 ? -1.761 -12.258 12.273 1.00 92.69 258 LEU A CA 1
ATOM 2049 C C . LEU A 1 258 ? -1.530 -12.987 13.605 1.00 92.69 258 LEU A C 1
ATOM 2051 O O . LEU A 1 258 ? -2.333 -12.824 14.513 1.00 92.69 258 LEU A O 1
ATOM 2055 N N . TYR A 1 259 ? -0.446 -13.758 13.732 1.00 90.50 259 TYR A N 1
ATOM 2056 C CA . TYR A 1 259 ? -0.226 -14.630 14.887 1.00 90.50 259 TYR A CA 1
ATOM 2057 C C . TYR A 1 259 ? -0.140 -13.876 16.217 1.00 90.50 259 TYR A C 1
ATOM 2059 O O . TYR A 1 259 ? 0.576 -12.873 16.326 1.00 90.50 259 TYR A O 1
ATOM 2067 N N . GLY A 1 260 ? -0.824 -14.413 17.230 1.00 90.75 260 GLY A N 1
ATOM 2068 C CA . GLY A 1 260 ? -0.818 -13.905 18.602 1.00 90.75 260 GLY A CA 1
ATOM 2069 C C . GLY A 1 260 ? -1.900 -12.871 18.910 1.00 90.75 260 GLY A C 1
ATOM 2070 O O . GLY A 1 260 ? -1.876 -12.331 20.008 1.00 90.75 260 GLY A O 1
ATOM 2071 N N . ASP A 1 261 ? -2.786 -12.569 17.952 1.00 93.19 261 ASP A N 1
ATOM 2072 C CA . ASP A 1 261 ? -4.073 -11.880 18.157 1.00 93.19 261 ASP A CA 1
ATOM 2073 C C . ASP A 1 261 ? -4.905 -11.907 16.855 1.00 93.19 261 ASP A C 1
ATOM 2075 O O . ASP A 1 261 ? -5.249 -10.881 16.261 1.00 93.19 261 ASP A O 1
ATOM 2079 N N . GLU A 1 262 ? -5.120 -13.105 16.317 1.00 96.06 262 GLU A N 1
ATOM 2080 C CA . GLU A 1 262 ? -5.603 -13.327 14.955 1.00 96.06 262 GLU A CA 1
ATOM 2081 C C . GLU A 1 262 ? -6.968 -12.679 14.708 1.00 96.06 262 GLU A C 1
ATOM 2083 O O . GLU A 1 262 ? -7.198 -12.119 13.631 1.00 96.06 262 GLU A O 1
ATOM 2088 N N . GLU A 1 263 ? -7.867 -12.740 15.693 1.00 97.19 263 GLU A N 1
ATOM 2089 C CA . GLU A 1 263 ? -9.217 -12.190 15.588 1.00 97.19 263 GLU A CA 1
ATOM 2090 C C . GLU A 1 263 ? -9.179 -10.666 15.463 1.00 97.19 263 GLU A C 1
ATOM 2092 O O . GLU A 1 263 ? -9.674 -10.118 14.472 1.00 97.19 263 GLU A O 1
ATOM 2097 N N . LEU A 1 264 ? -8.542 -9.974 16.413 1.00 97.44 264 LEU A N 1
ATOM 2098 C CA . LEU A 1 264 ? -8.465 -8.517 16.395 1.00 97.44 264 LEU A CA 1
ATOM 2099 C C . LEU A 1 264 ? -7.744 -8.020 15.145 1.00 97.44 264 LEU A C 1
ATOM 2101 O O . LEU A 1 264 ? -8.219 -7.130 14.439 1.00 97.44 264 LEU A O 1
ATOM 2105 N N . ARG A 1 265 ? -6.616 -8.650 14.821 1.00 96.44 265 ARG A N 1
ATOM 2106 C CA . ARG A 1 265 ? -5.788 -8.298 13.667 1.00 96.44 265 ARG A CA 1
ATOM 2107 C C . ARG A 1 265 ? -6.504 -8.499 12.340 1.00 96.44 265 ARG A C 1
ATOM 2109 O O . ARG A 1 265 ? -6.250 -7.728 11.413 1.00 96.44 265 ARG A O 1
ATOM 2116 N N . THR A 1 266 ? -7.385 -9.493 12.250 1.00 97.44 266 THR A N 1
ATOM 2117 C CA . THR A 1 266 ? -8.270 -9.702 11.097 1.00 97.44 266 THR A CA 1
ATOM 2118 C C . THR A 1 266 ? -9.316 -8.598 11.015 1.00 97.44 266 THR A C 1
ATOM 2120 O O . THR A 1 266 ? -9.476 -7.988 9.960 1.00 97.44 266 THR A O 1
ATOM 2123 N N . LEU A 1 267 ? -9.974 -8.275 12.132 1.00 97.81 267 LEU A N 1
ATOM 2124 C CA . LEU A 1 267 ? -10.990 -7.222 12.182 1.00 97.81 267 LEU A CA 1
ATOM 2125 C C . LEU A 1 267 ? -10.421 -5.840 11.818 1.00 97.81 267 LEU A C 1
ATOM 2127 O O . LEU A 1 267 ? -11.070 -5.072 11.109 1.00 97.81 267 LEU A O 1
ATOM 2131 N N . GLN A 1 268 ? -9.202 -5.524 12.258 1.00 97.81 268 GLN A N 1
ATOM 2132 C CA . GLN A 1 268 ? -8.520 -4.272 11.917 1.00 97.81 268 GLN A CA 1
ATOM 2133 C C . GLN A 1 268 ? -8.106 -4.226 10.435 1.00 97.81 268 GLN A C 1
ATOM 2135 O O . GLN A 1 268 ? -8.180 -3.172 9.800 1.00 97.81 268 GLN A O 1
ATOM 2140 N N . ARG A 1 269 ? -7.716 -5.363 9.838 1.00 97.38 269 ARG A N 1
ATOM 2141 C CA . ARG A 1 269 ? -7.186 -5.457 8.463 1.00 97.38 269 ARG A CA 1
ATOM 2142 C C . ARG A 1 269 ? -8.242 -5.779 7.388 1.00 97.38 269 ARG A C 1
ATOM 2144 O O . ARG A 1 269 ? -7.925 -6.438 6.399 1.00 97.38 269 ARG A O 1
ATOM 2151 N N . LYS A 1 270 ? -9.461 -5.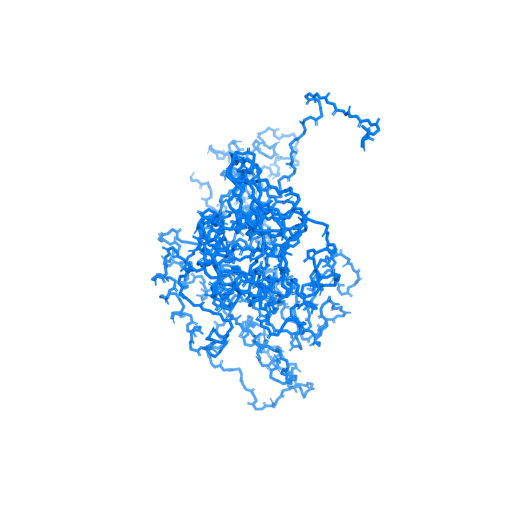260 7.555 1.00 96.75 270 LYS A N 1
ATOM 2152 C CA . LYS A 1 270 ? -10.577 -5.397 6.604 1.00 96.75 270 LYS A CA 1
ATOM 2153 C C . LYS A 1 270 ? -10.215 -4.914 5.194 1.00 96.75 270 LYS A C 1
ATOM 2155 O O .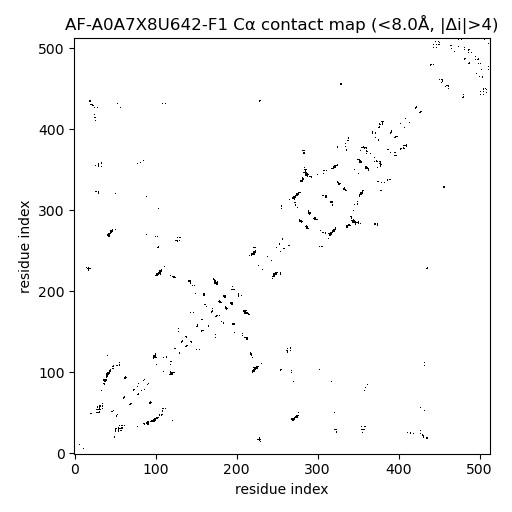 LYS A 1 270 ? -9.556 -3.886 5.026 1.00 96.75 270 LYS A O 1
ATOM 2160 N N . ASP A 1 271 ? -10.663 -5.651 4.181 1.00 97.94 271 ASP A N 1
ATOM 2161 C CA . ASP A 1 271 ? -10.467 -5.368 2.755 1.00 97.94 271 ASP A CA 1
ATOM 2162 C C . ASP A 1 271 ? -8.992 -5.071 2.386 1.00 97.94 271 ASP A C 1
ATOM 2164 O O . ASP A 1 271 ? -8.689 -4.207 1.558 1.00 97.94 271 ASP A O 1
ATOM 2168 N N . GLY A 1 272 ? -8.049 -5.784 3.014 1.00 97.81 272 GLY A N 1
ATOM 2169 C CA . GLY A 1 272 ? -6.618 -5.476 2.951 1.00 97.81 272 GLY A CA 1
ATOM 2170 C C . GLY A 1 272 ? -5.997 -5.559 1.553 1.00 97.81 272 GLY A C 1
ATOM 2171 O O . GLY A 1 272 ? -6.176 -6.536 0.821 1.00 97.81 272 GLY A O 1
ATOM 2172 N N . ARG A 1 273 ? -5.222 -4.543 1.169 1.00 98.44 273 ARG A N 1
ATOM 2173 C CA . ARG A 1 273 ? -4.418 -4.515 -0.059 1.00 98.44 273 ARG A CA 1
ATOM 2174 C C . ARG A 1 273 ? -2.955 -4.367 0.309 1.00 98.44 273 ARG A C 1
ATOM 2176 O O . ARG A 1 273 ? -2.496 -3.290 0.692 1.00 98.44 273 ARG A O 1
ATOM 2183 N N . PHE A 1 274 ? -2.236 -5.479 0.204 1.00 98.00 274 PHE A N 1
ATOM 2184 C CA . PHE A 1 274 ? -0.833 -5.548 0.586 1.00 98.00 274 PHE A CA 1
ATOM 2185 C C . PHE A 1 274 ? 0.053 -5.383 -0.644 1.00 98.00 274 PHE A C 1
ATOM 2187 O O . PHE A 1 274 ? 0.253 -6.336 -1.405 1.00 98.00 274 PHE A O 1
ATOM 2194 N N . VAL A 1 275 ? 0.528 -4.155 -0.872 1.00 98.38 275 VAL A N 1
ATOM 2195 C CA . VAL A 1 275 ? 1.251 -3.777 -2.087 1.00 98.38 275 VAL A CA 1
ATOM 2196 C C . VAL A 1 275 ? 2.757 -3.842 -1.865 1.00 98.38 275 VAL A C 1
ATOM 2198 O O . VAL A 1 275 ? 3.342 -3.069 -1.107 1.00 98.38 275 VAL A O 1
ATOM 2201 N N . ASN A 1 276 ? 3.403 -4.748 -2.589 1.00 96.69 276 ASN A N 1
ATOM 2202 C CA . ASN A 1 276 ? 4.829 -5.019 -2.481 1.00 96.69 276 ASN A CA 1
ATOM 2203 C C . ASN A 1 276 ? 5.523 -4.845 -3.832 1.00 96.69 276 ASN A C 1
ATOM 2205 O O . ASN A 1 276 ? 4.963 -5.157 -4.879 1.00 96.69 276 ASN A O 1
ATOM 2209 N N . THR A 1 277 ? 6.768 -4.370 -3.819 1.00 95.50 277 THR A N 1
ATOM 2210 C CA . THR A 1 277 ? 7.572 -4.256 -5.044 1.00 95.50 277 THR A CA 1
ATOM 2211 C C . THR A 1 277 ? 8.343 -5.548 -5.303 1.00 95.50 277 THR A C 1
ATOM 2213 O O . THR A 1 277 ? 9.009 -6.061 -4.407 1.00 95.50 277 THR A O 1
ATOM 2216 N N . GLY A 1 278 ? 8.288 -6.052 -6.536 1.00 95.88 278 GLY A N 1
ATOM 2217 C CA . GLY A 1 278 ? 9.146 -7.137 -7.016 1.00 95.88 278 GLY A CA 1
ATOM 2218 C C . GLY A 1 278 ? 10.256 -6.618 -7.933 1.00 95.88 278 GLY A C 1
ATOM 2219 O O . GLY A 1 278 ? 10.065 -5.656 -8.678 1.00 95.88 278 GLY A O 1
ATOM 2220 N N . MET A 1 279 ? 11.417 -7.277 -7.944 1.00 96.00 279 MET A N 1
ATOM 2221 C CA . MET A 1 279 ? 12.443 -6.997 -8.957 1.00 96.00 279 MET A CA 1
ATOM 2222 C C . MET A 1 279 ? 12.061 -7.607 -10.308 1.00 96.00 279 MET A C 1
ATOM 2224 O O . MET A 1 279 ? 12.267 -6.994 -11.359 1.00 96.00 279 MET A O 1
ATOM 2228 N N . MET A 1 280 ? 11.570 -8.848 -10.288 1.00 97.44 280 MET A N 1
ATOM 2229 C CA . MET A 1 280 ? 11.188 -9.634 -11.461 1.00 97.44 280 MET A CA 1
ATOM 2230 C C . MET A 1 280 ? 10.027 -10.568 -11.114 1.00 97.44 280 MET A C 1
ATOM 2232 O O . MET A 1 280 ? 9.857 -10.966 -9.964 1.00 97.44 280 MET A O 1
ATOM 2236 N N . ALA A 1 281 ? 9.269 -10.966 -12.130 1.00 98.56 281 ALA A N 1
ATOM 2237 C CA . ALA A 1 281 ? 8.250 -12.001 -12.025 1.00 98.56 281 ALA A CA 1
ATOM 2238 C C . ALA A 1 281 ? 8.435 -13.017 -13.153 1.00 98.56 281 ALA A C 1
ATOM 2240 O O . ALA A 1 281 ? 8.835 -12.664 -14.262 1.00 98.56 281 ALA A O 1
ATOM 2241 N N . THR A 1 282 ? 8.147 -14.286 -12.897 1.00 98.56 282 THR A N 1
ATOM 2242 C CA . THR A 1 282 ? 8.114 -15.307 -13.952 1.00 98.56 282 THR A CA 1
ATOM 2243 C C . THR A 1 282 ? 6.739 -15.350 -14.620 1.00 98.56 282 THR A C 1
ATOM 2245 O O . THR A 1 282 ? 5.742 -14.983 -14.005 1.00 98.56 282 THR A O 1
ATOM 2248 N N . VAL A 1 283 ? 6.632 -15.880 -15.842 1.00 98.44 283 VAL A N 1
ATOM 2249 C CA . VAL A 1 283 ? 5.331 -16.090 -16.514 1.00 98.44 283 VAL A CA 1
ATOM 2250 C C . VAL A 1 283 ? 4.423 -17.084 -15.777 1.00 98.44 283 VAL A C 1
ATOM 2252 O O . VAL A 1 283 ? 3.250 -17.189 -16.105 1.00 98.44 283 VAL A O 1
ATOM 2255 N N . LEU A 1 284 ? 4.944 -17.806 -14.778 1.00 98.12 284 LEU A N 1
ATOM 2256 C CA . LEU A 1 284 ? 4.168 -18.672 -13.885 1.00 98.12 284 LEU A CA 1
ATOM 2257 C C . LEU A 1 284 ? 3.690 -17.960 -12.607 1.00 98.12 284 LEU A C 1
ATOM 2259 O O . LEU A 1 284 ? 2.976 -18.572 -11.811 1.00 98.12 284 LEU A O 1
ATOM 2263 N N . GLY A 1 285 ? 4.073 -16.696 -12.405 1.00 97.81 285 GLY A N 1
ATOM 2264 C CA . GLY A 1 285 ? 3.660 -15.864 -11.273 1.00 97.81 285 GLY A CA 1
ATOM 2265 C C . GLY A 1 285 ? 4.566 -15.933 -10.039 1.00 97.81 285 GLY A C 1
ATOM 2266 O O . GLY A 1 285 ? 4.225 -15.333 -9.029 1.00 97.81 285 GLY A O 1
ATOM 2267 N N . ALA A 1 286 ? 5.703 -16.642 -10.084 1.00 98.19 286 ALA A N 1
ATOM 2268 C CA . ALA A 1 286 ? 6.703 -16.553 -9.009 1.00 98.19 286 ALA A CA 1
ATOM 2269 C C . ALA A 1 286 ? 7.418 -15.194 -9.047 1.00 98.19 286 ALA A C 1
ATOM 2271 O O . ALA A 1 286 ? 7.710 -14.703 -10.143 1.00 98.19 286 ALA A O 1
ATOM 2272 N N . ILE A 1 287 ? 7.728 -14.630 -7.880 1.00 98.31 287 ILE A N 1
ATOM 2273 C CA . ILE A 1 287 ? 8.331 -13.298 -7.724 1.00 98.31 287 ILE A CA 1
ATOM 2274 C C . ILE A 1 287 ? 9.752 -13.417 -7.187 1.00 98.31 287 ILE A C 1
ATOM 2276 O O . ILE A 1 287 ? 10.042 -14.271 -6.349 1.00 98.31 287 ILE A O 1
ATOM 2280 N N . VAL A 1 288 ? 10.621 -12.533 -7.663 1.00 97.38 288 VAL A N 1
ATOM 2281 C CA . VAL A 1 288 ? 12.013 -12.398 -7.239 1.00 97.38 288 VAL A CA 1
ATOM 2282 C C . VAL A 1 288 ? 12.227 -10.970 -6.754 1.00 97.38 288 VAL A C 1
ATOM 2284 O O . VAL A 1 288 ? 11.954 -10.034 -7.511 1.00 97.38 288 VAL A O 1
ATOM 2287 N N . SER A 1 289 ? 12.732 -10.809 -5.536 1.00 96.12 289 SER A N 1
ATOM 2288 C CA . SER A 1 289 ? 12.856 -9.507 -4.867 1.00 96.12 289 SER A CA 1
ATOM 2289 C C . SER A 1 289 ? 14.204 -9.280 -4.183 1.00 96.12 289 SER A C 1
ATOM 2291 O O . SER A 1 289 ? 14.537 -8.129 -3.938 1.00 96.12 289 SER A O 1
ATOM 2293 N N . ASP A 1 290 ? 14.976 -10.332 -3.897 1.00 94.81 290 ASP A N 1
ATOM 2294 C CA . ASP A 1 290 ? 16.138 -10.256 -3.000 1.00 94.81 290 ASP A CA 1
ATOM 2295 C C . ASP A 1 290 ? 17.460 -10.756 -3.611 1.00 94.81 290 ASP A C 1
ATOM 2297 O O . ASP A 1 290 ? 18.527 -10.319 -3.182 1.00 94.81 290 ASP A O 1
ATOM 2301 N N . GLN A 1 291 ? 17.429 -11.614 -4.640 1.00 94.75 291 GLN A N 1
ATOM 2302 C CA . GLN A 1 291 ? 18.640 -12.277 -5.150 1.00 94.75 291 GLN A CA 1
ATOM 2303 C C . GLN A 1 291 ? 18.747 -12.321 -6.684 1.00 94.75 291 GLN A C 1
ATOM 2305 O O . GLN A 1 291 ? 17.760 -12.415 -7.426 1.00 94.75 291 GLN A O 1
ATOM 2310 N N . LEU A 1 292 ? 19.988 -12.282 -7.175 1.00 93.62 292 LEU A N 1
ATOM 2311 C CA . LEU A 1 292 ? 20.339 -12.567 -8.564 1.00 93.62 292 LEU A CA 1
ATOM 2312 C C . LEU A 1 292 ? 20.492 -14.078 -8.817 1.00 93.62 292 LEU A C 1
ATOM 2314 O O . LEU A 1 292 ? 20.695 -14.857 -7.896 1.00 93.62 292 LEU A O 1
ATOM 2318 N N . GLU A 1 293 ? 20.419 -14.495 -10.084 1.00 91.19 293 GLU A N 1
ATOM 2319 C CA . GLU A 1 293 ? 20.482 -15.912 -10.488 1.00 91.19 293 GLU A CA 1
ATOM 2320 C C . GLU A 1 293 ? 21.829 -16.577 -10.163 1.00 91.19 293 GLU A C 1
ATOM 2322 O O . GLU A 1 293 ? 21.895 -17.790 -10.015 1.00 91.19 293 GLU A O 1
ATOM 2327 N N . ASP A 1 294 ? 22.893 -15.786 -10.008 1.00 92.69 294 ASP A N 1
ATOM 2328 C CA . ASP A 1 294 ? 24.221 -16.249 -9.591 1.00 92.69 294 ASP A CA 1
ATOM 2329 C C . ASP A 1 294 ? 24.418 -16.259 -8.064 1.00 92.69 294 ASP A C 1
ATOM 2331 O O . ASP A 1 294 ? 25.544 -16.364 -7.583 1.00 92.69 294 ASP A O 1
ATOM 2335 N N . GLY A 1 295 ? 23.336 -16.120 -7.295 1.00 91.69 295 GLY A N 1
ATOM 2336 C CA . GLY A 1 295 ? 23.354 -16.171 -5.835 1.00 91.69 295 GLY A CA 1
ATOM 2337 C C . GLY A 1 295 ? 23.731 -14.854 -5.151 1.00 91.69 295 GLY A C 1
ATOM 2338 O O . GLY A 1 295 ? 23.683 -14.770 -3.922 1.00 91.69 295 GLY A O 1
ATOM 2339 N N . ARG A 1 296 ? 24.066 -13.792 -5.897 1.00 94.56 296 ARG A N 1
ATOM 2340 C CA . ARG A 1 296 ? 24.351 -12.485 -5.286 1.00 94.56 296 ARG A CA 1
ATOM 2341 C C . ARG A 1 296 ? 23.098 -11.882 -4.659 1.00 94.56 296 ARG A C 1
ATOM 2343 O O . ARG A 1 296 ? 22.088 -11.688 -5.336 1.00 94.56 296 ARG A O 1
ATOM 2350 N N . ILE A 1 297 ? 23.210 -11.533 -3.384 1.00 93.69 297 ILE A N 1
ATOM 2351 C CA . ILE A 1 297 ? 22.160 -10.871 -2.608 1.00 93.69 297 ILE A CA 1
ATOM 2352 C C . ILE A 1 297 ? 22.111 -9.390 -3.000 1.00 93.69 297 ILE A C 1
ATOM 2354 O O . ILE A 1 297 ? 23.137 -8.712 -3.049 1.00 93.69 297 ILE A O 1
ATOM 2358 N N . VAL A 1 298 ? 20.911 -8.905 -3.309 1.00 91.62 298 VAL A N 1
ATOM 2359 C CA . VAL A 1 298 ? 20.610 -7.503 -3.633 1.00 91.62 298 VAL A CA 1
ATOM 2360 C C . VAL A 1 298 ? 19.964 -6.807 -2.440 1.00 91.62 298 VAL A C 1
ATOM 2362 O O . VAL A 1 298 ? 20.288 -5.657 -2.157 1.00 91.62 298 VAL A O 1
ATOM 2365 N N . SER A 1 299 ? 19.073 -7.505 -1.739 1.00 89.25 299 SER A N 1
ATOM 2366 C CA . SER A 1 299 ? 18.401 -7.039 -0.525 1.00 89.25 299 SER A CA 1
ATOM 2367 C C . SER A 1 299 ? 18.006 -8.229 0.351 1.00 89.25 299 SER A C 1
ATOM 2369 O O . SER A 1 299 ? 18.192 -9.375 -0.042 1.00 89.25 299 SER A O 1
ATOM 2371 N N . GLY A 1 300 ? 17.461 -7.975 1.542 1.00 85.62 300 GLY A N 1
ATOM 2372 C CA . GLY A 1 300 ? 16.773 -9.011 2.317 1.00 85.62 300 GLY A CA 1
ATOM 2373 C C . GLY A 1 300 ? 15.354 -9.266 1.799 1.00 85.62 300 GLY A C 1
ATOM 2374 O O . GLY A 1 300 ? 14.798 -8.446 1.066 1.00 85.62 300 GLY A O 1
ATOM 2375 N N . VAL A 1 301 ? 14.755 -10.385 2.223 1.00 84.94 301 VAL A N 1
ATOM 2376 C CA . VAL A 1 301 ? 13.331 -10.694 1.980 1.00 84.94 301 VAL A CA 1
ATOM 2377 C C . VAL A 1 301 ? 12.415 -9.694 2.701 1.00 84.94 301 VAL A C 1
ATOM 2379 O O . VAL A 1 301 ? 11.376 -9.310 2.163 1.00 84.94 301 VAL A O 1
ATOM 2382 N N . GLY A 1 302 ? 12.816 -9.251 3.900 1.00 85.62 302 GLY A N 1
ATOM 2383 C CA . GLY A 1 302 ? 12.017 -8.368 4.759 1.00 85.62 302 GLY A CA 1
ATOM 2384 C C . GLY A 1 302 ? 10.652 -8.973 5.108 1.00 85.62 302 GLY A C 1
ATOM 2385 O O . GLY A 1 302 ? 10.466 -10.188 5.026 1.00 85.62 302 GLY A O 1
ATOM 2386 N N . GLY A 1 303 ? 9.670 -8.130 5.439 1.00 89.56 303 GLY A N 1
ATOM 2387 C CA . GLY A 1 303 ? 8.290 -8.558 5.686 1.00 89.56 303 GLY A CA 1
ATOM 2388 C C . GLY A 1 303 ? 7.480 -8.940 4.447 1.00 89.56 303 GLY A C 1
ATOM 2389 O O . GLY A 1 303 ? 6.312 -9.304 4.590 1.00 89.56 303 GLY A O 1
ATOM 2390 N N . GLN A 1 304 ? 8.048 -8.882 3.233 1.00 94.44 304 GLN A N 1
ATOM 2391 C CA . GLN A 1 304 ? 7.297 -9.129 1.993 1.00 94.44 304 GLN A CA 1
ATOM 2392 C C . GLN A 1 304 ? 6.581 -10.485 2.025 1.00 94.44 304 GLN A C 1
ATOM 2394 O O . GLN A 1 304 ? 5.391 -10.566 1.720 1.00 94.44 304 GLN A O 1
ATOM 2399 N N . TYR A 1 305 ? 7.290 -11.548 2.417 1.00 94.75 305 TYR A N 1
ATOM 2400 C CA . TYR A 1 305 ? 6.693 -12.877 2.541 1.00 94.75 305 TYR A CA 1
ATOM 2401 C C . TYR A 1 305 ? 5.557 -12.898 3.570 1.00 94.75 305 TYR A C 1
ATOM 2403 O O . TYR A 1 305 ? 4.509 -13.487 3.306 1.00 94.75 305 TYR A O 1
ATOM 2411 N N . ASN A 1 306 ? 5.728 -12.230 4.712 1.00 94.62 306 ASN A N 1
ATOM 2412 C CA . ASN A 1 306 ? 4.728 -12.208 5.773 1.00 94.62 306 ASN A CA 1
ATOM 2413 C C . ASN A 1 306 ? 3.433 -11.513 5.327 1.00 94.62 306 ASN A C 1
ATOM 2415 O O . ASN A 1 306 ? 2.353 -12.071 5.516 1.00 94.62 306 ASN A O 1
ATOM 2419 N N . PHE A 1 307 ? 3.526 -10.364 4.647 1.00 95.81 307 PHE A N 1
ATOM 2420 C CA . PHE A 1 307 ? 2.358 -9.685 4.073 1.00 95.81 307 PHE A CA 1
ATOM 2421 C C . PHE A 1 307 ? 1.680 -10.510 2.977 1.00 95.81 307 PHE A C 1
ATOM 2423 O O . PHE A 1 307 ? 0.452 -10.516 2.889 1.00 95.81 307 PHE A O 1
ATOM 2430 N N . VAL A 1 308 ? 2.452 -11.249 2.171 1.00 97.00 308 VAL A N 1
ATOM 2431 C CA . VAL A 1 308 ? 1.883 -12.190 1.198 1.00 97.00 308 VAL A CA 1
ATOM 2432 C C . VAL A 1 308 ? 1.117 -13.302 1.915 1.00 97.00 308 VAL A C 1
ATOM 2434 O O . VAL A 1 308 ? -0.050 -13.531 1.610 1.00 97.00 308 VAL A O 1
ATOM 2437 N N . ALA A 1 309 ? 1.737 -13.978 2.883 1.00 95.88 309 ALA A N 1
ATOM 2438 C CA . ALA A 1 309 ? 1.104 -15.060 3.632 1.00 95.88 309 ALA A CA 1
ATOM 2439 C C . ALA A 1 309 ? -0.171 -14.583 4.351 1.00 95.88 309 ALA A C 1
ATOM 2441 O O . ALA A 1 309 ? -1.223 -15.210 4.229 1.00 95.88 309 ALA A O 1
ATOM 2442 N N . MET A 1 310 ? -0.107 -13.425 5.015 1.00 95.38 310 MET A N 1
ATOM 2443 C CA . MET A 1 310 ? -1.252 -12.784 5.663 1.00 95.38 310 MET A CA 1
ATOM 2444 C C . MET A 1 310 ? -2.366 -12.440 4.668 1.00 95.38 310 MET A C 1
ATOM 2446 O O . MET A 1 310 ? -3.531 -12.726 4.932 1.00 95.38 310 MET A O 1
ATOM 2450 N N . GLY A 1 311 ? -2.031 -11.876 3.505 1.00 96.50 311 GLY A N 1
ATOM 2451 C CA . GLY A 1 311 ? -3.016 -11.554 2.472 1.00 96.50 311 GLY A CA 1
ATOM 2452 C C . GLY A 1 311 ? -3.720 -12.777 1.875 1.00 96.50 311 GLY A C 1
ATOM 2453 O O . GLY A 1 311 ? -4.836 -12.652 1.380 1.00 96.50 311 GLY A O 1
ATOM 2454 N N . HIS A 1 312 ? -3.112 -13.967 1.939 1.00 96.94 312 HIS A N 1
ATOM 2455 C CA . HIS A 1 312 ? -3.789 -15.218 1.573 1.00 96.94 312 HIS A CA 1
ATOM 2456 C C . HIS A 1 312 ? -4.657 -15.788 2.699 1.00 96.94 312 HIS A C 1
ATOM 2458 O O . HIS A 1 312 ? -5.644 -16.454 2.389 1.00 96.94 312 HIS A O 1
ATOM 2464 N N . ALA A 1 313 ? -4.311 -15.525 3.963 1.00 96.38 313 ALA A N 1
ATOM 2465 C CA . ALA A 1 313 ? -5.079 -15.955 5.133 1.00 96.38 313 ALA A CA 1
ATOM 2466 C C . ALA A 1 313 ? -6.352 -15.115 5.356 1.00 96.38 313 ALA A C 1
ATOM 2468 O O . ALA A 1 313 ? -7.370 -15.642 5.800 1.00 96.38 313 ALA A O 1
ATOM 2469 N N . LEU A 1 314 ? -6.316 -13.824 5.016 1.00 96.88 314 LEU A N 1
ATOM 2470 C CA . LEU A 1 314 ? -7.472 -12.928 5.081 1.00 96.88 314 LEU A CA 1
ATOM 2471 C C . LEU A 1 314 ? -8.385 -13.130 3.858 1.00 96.88 314 LEU A C 1
ATOM 2473 O O . LEU A 1 314 ? -7.960 -12.999 2.709 1.00 96.88 314 LEU A O 1
ATOM 2477 N N . HIS A 1 315 ? -9.659 -13.445 4.099 1.00 95.00 315 HIS A N 1
ATOM 2478 C CA . HIS A 1 315 ? -10.627 -13.812 3.055 1.00 95.00 315 HIS A CA 1
ATOM 2479 C C . HIS A 1 315 ? -11.021 -12.647 2.129 1.00 95.00 315 HIS A C 1
ATOM 2481 O O . HIS A 1 315 ? -11.387 -12.865 0.972 1.00 95.00 315 HIS A O 1
ATOM 2487 N N . ASP A 1 316 ? -10.945 -11.418 2.633 1.00 96.88 316 ASP A N 1
ATOM 2488 C CA . ASP A 1 316 ? -11.280 -10.170 1.950 1.00 96.88 316 ASP A CA 1
ATOM 2489 C C . ASP A 1 316 ? -10.033 -9.403 1.453 1.00 96.88 316 ASP A C 1
ATOM 2491 O O . ASP A 1 316 ? -10.143 -8.326 0.851 1.00 96.88 316 ASP A O 1
ATOM 2495 N N . ALA A 1 317 ? -8.837 -9.970 1.641 1.00 98.12 317 ALA A N 1
ATOM 2496 C CA . ALA A 1 317 ? -7.579 -9.358 1.245 1.00 98.12 317 ALA A CA 1
ATOM 2497 C C . ALA A 1 317 ? -7.078 -9.811 -0.134 1.00 98.12 317 ALA A C 1
ATOM 2499 O O . ALA A 1 317 ? -7.398 -10.892 -0.638 1.00 98.12 317 ALA A O 1
ATOM 2500 N N . ARG A 1 318 ? -6.234 -8.966 -0.736 1.00 98.38 318 ARG A N 1
ATOM 2501 C CA . ARG A 1 318 ? -5.483 -9.251 -1.963 1.00 98.38 318 ARG A CA 1
ATOM 2502 C C . ARG A 1 318 ? -4.034 -8.814 -1.803 1.00 98.38 318 ARG A C 1
ATOM 2504 O O . ARG A 1 318 ? -3.748 -7.742 -1.266 1.00 98.38 318 ARG A O 1
ATOM 2511 N N . VAL A 1 319 ? -3.131 -9.634 -2.322 1.00 98.44 319 VAL A N 1
ATOM 2512 C CA . VAL A 1 319 ? -1.702 -9.336 -2.422 1.00 98.44 319 VAL A CA 1
ATOM 2513 C C . VAL A 1 319 ? -1.422 -8.775 -3.810 1.00 98.44 319 VAL A C 1
ATOM 2515 O O . VAL A 1 319 ? -1.801 -9.370 -4.821 1.00 98.44 319 VAL A O 1
ATOM 2518 N N . ILE A 1 320 ? -0.754 -7.626 -3.865 1.00 98.81 320 ILE A N 1
ATOM 2519 C CA . ILE A 1 320 ? -0.433 -6.938 -5.114 1.00 98.81 320 ILE A CA 1
ATOM 2520 C C . ILE A 1 320 ? 1.080 -6.813 -5.219 1.00 98.81 320 ILE A C 1
ATOM 2522 O O . ILE A 1 320 ? 1.726 -6.209 -4.367 1.00 98.81 320 ILE A O 1
ATOM 2526 N N . ILE A 1 321 ? 1.645 -7.364 -6.288 1.00 98.69 321 ILE A N 1
ATOM 2527 C CA . ILE A 1 321 ? 3.061 -7.235 -6.609 1.00 98.69 321 ILE A CA 1
ATOM 2528 C C . ILE A 1 321 ? 3.219 -6.259 -7.764 1.00 98.69 321 ILE A C 1
ATOM 2530 O O . ILE A 1 321 ? 2.788 -6.529 -8.883 1.00 98.69 321 ILE A O 1
ATOM 2534 N N . VAL A 1 322 ? 3.866 -5.132 -7.503 1.00 98.75 322 VAL A N 1
ATOM 2535 C CA . VAL A 1 322 ? 4.164 -4.120 -8.514 1.00 98.75 322 VAL A CA 1
ATOM 2536 C C . VAL A 1 322 ? 5.600 -4.259 -9.007 1.00 98.75 322 VAL A C 1
ATOM 2538 O O . VAL A 1 322 ? 6.523 -4.484 -8.223 1.00 98.75 322 VAL A O 1
ATOM 2541 N N . LEU A 1 323 ? 5.813 -4.125 -10.314 1.00 98.19 323 LEU A N 1
ATOM 2542 C CA . LEU A 1 323 ? 7.147 -4.055 -10.904 1.00 98.19 323 LEU A CA 1
ATOM 2543 C C . LEU A 1 323 ? 7.116 -3.365 -12.264 1.00 98.19 323 LEU A C 1
ATOM 2545 O O . LEU A 1 323 ? 6.174 -3.511 -13.035 1.00 98.19 323 LEU A O 1
ATOM 2549 N N . ARG A 1 324 ? 8.202 -2.679 -12.614 1.00 98.50 324 ARG A N 1
ATOM 2550 C CA . ARG A 1 324 ? 8.400 -2.189 -13.985 1.00 98.50 324 ARG A CA 1
ATOM 2551 C C . ARG A 1 324 ? 8.561 -3.381 -14.923 1.00 98.50 324 ARG A C 1
ATOM 2553 O O . ARG A 1 324 ? 9.311 -4.304 -14.604 1.00 98.50 324 ARG A O 1
ATOM 2560 N N . SER A 1 325 ? 7.943 -3.351 -16.099 1.00 98.44 325 SER A N 1
ATOM 2561 C CA . SER A 1 325 ? 7.981 -4.455 -17.069 1.00 98.44 325 SER A CA 1
ATOM 2562 C C . SER A 1 325 ? 9.381 -4.732 -17.642 1.00 98.44 325 SER A C 1
ATOM 2564 O O . SER A 1 325 ? 9.648 -5.827 -18.152 1.00 98.44 325 SER A O 1
ATOM 2566 N N . THR A 1 326 ? 10.290 -3.752 -17.572 1.00 98.12 326 THR A N 1
ATOM 2567 C CA . THR A 1 326 ? 11.653 -3.817 -18.115 1.00 98.12 326 THR A CA 1
ATOM 2568 C C . THR A 1 326 ? 12.684 -3.159 -17.194 1.00 98.12 326 THR A C 1
ATOM 2570 O O . THR A 1 326 ? 12.361 -2.346 -16.329 1.00 98.12 326 THR A O 1
ATOM 2573 N N . LYS A 1 327 ? 13.960 -3.511 -17.393 1.00 94.12 327 LYS A N 1
ATOM 2574 C CA . LYS A 1 327 ? 15.122 -2.844 -16.793 1.00 94.12 327 LYS A CA 1
ATOM 2575 C C . LYS A 1 327 ? 16.230 -2.619 -17.818 1.00 94.12 327 LYS A C 1
ATOM 2577 O O . LYS A 1 327 ? 16.380 -3.392 -18.767 1.00 94.12 327 LYS A O 1
ATOM 2582 N N . GLY A 1 328 ? 17.062 -1.610 -17.569 1.00 89.62 328 GLY A N 1
ATOM 2583 C CA . GLY A 1 328 ? 18.176 -1.239 -18.443 1.00 89.62 328 GLY A CA 1
ATOM 2584 C C . GLY A 1 328 ? 17.732 -0.493 -19.705 1.00 89.62 328 GLY A C 1
ATOM 2585 O O . GLY A 1 328 ? 16.564 -0.166 -19.880 1.00 89.62 328 GLY A O 1
ATOM 2586 N N . SER A 1 329 ? 18.685 -0.210 -20.590 1.00 82.50 329 SER A N 1
ATOM 2587 C CA . SER A 1 329 ? 18.465 0.520 -21.843 1.00 82.50 329 SER A CA 1
ATOM 2588 C C . SER A 1 329 ? 19.334 -0.047 -22.970 1.00 82.50 329 SER A C 1
ATOM 2590 O O . SER A 1 329 ? 20.291 -0.793 -22.726 1.00 82.50 329 SER A O 1
ATOM 2592 N N . GLY A 1 330 ? 18.982 0.273 -24.221 1.00 82.62 330 GLY A N 1
ATOM 2593 C CA . GLY A 1 330 ? 19.722 -0.158 -25.412 1.00 82.62 330 GLY A CA 1
ATOM 2594 C C . GLY A 1 330 ? 19.978 -1.669 -25.434 1.00 82.62 330 GLY A C 1
ATOM 2595 O O . GLY A 1 330 ? 19.087 -2.471 -25.163 1.00 82.62 330 GLY A O 1
ATOM 2596 N N . ARG A 1 331 ? 21.231 -2.075 -25.680 1.00 83.88 331 ARG A N 1
ATOM 2597 C CA . ARG A 1 331 ? 21.641 -3.496 -25.716 1.00 83.88 331 ARG A CA 1
ATOM 2598 C C . ARG A 1 331 ? 21.496 -4.225 -24.372 1.00 83.88 331 ARG A C 1
ATOM 2600 O O . ARG A 1 331 ? 21.470 -5.457 -24.341 1.00 83.88 331 ARG A O 1
ATOM 2607 N N . LYS A 1 332 ? 21.407 -3.490 -23.258 1.00 89.00 332 LYS A N 1
ATOM 2608 C CA . LYS A 1 332 ? 21.221 -4.032 -21.901 1.00 89.00 332 LYS A CA 1
ATOM 2609 C C . LYS A 1 332 ? 19.752 -4.071 -21.472 1.00 89.00 332 LYS A C 1
ATOM 2611 O O . LYS A 1 332 ? 19.483 -4.531 -20.366 1.00 89.00 332 LYS A O 1
ATOM 2616 N N . LEU A 1 333 ? 18.813 -3.630 -22.315 1.00 93.50 333 LEU A N 1
ATOM 2617 C CA . LEU A 1 333 ? 17.381 -3.716 -22.033 1.00 93.50 333 LEU A CA 1
ATOM 2618 C C . LEU A 1 333 ? 16.965 -5.180 -21.850 1.00 93.50 333 LEU A C 1
ATOM 2620 O O . LEU A 1 333 ? 17.304 -6.046 -22.663 1.00 93.50 333 LEU A O 1
ATOM 2624 N N . ARG A 1 334 ? 16.240 -5.472 -20.774 1.00 96.31 334 ARG A N 1
ATOM 2625 C CA . ARG A 1 334 ? 15.712 -6.805 -20.470 1.00 96.31 334 ARG A CA 1
ATOM 2626 C C . ARG A 1 334 ? 14.300 -6.681 -19.907 1.00 96.31 334 ARG A C 1
ATOM 2628 O O . ARG A 1 334 ? 14.045 -5.765 -19.134 1.00 96.31 334 ARG A O 1
ATOM 2635 N N . SER A 1 335 ? 13.422 -7.632 -20.219 1.00 98.12 335 SER A N 1
ATOM 2636 C CA . SER A 1 335 ? 12.128 -7.742 -19.532 1.00 98.12 335 SER A CA 1
ATOM 2637 C C . SER A 1 335 ? 12.311 -8.179 -18.082 1.00 98.12 335 SER A C 1
ATOM 2639 O O . SER A 1 335 ? 13.156 -9.025 -17.812 1.00 98.12 335 SER A O 1
ATOM 2641 N N . ASN A 1 336 ? 11.527 -7.636 -17.157 1.00 98.44 336 ASN A N 1
ATOM 2642 C CA . ASN A 1 336 ? 11.406 -8.152 -15.795 1.00 98.44 336 ASN A CA 1
ATOM 2643 C C . ASN A 1 336 ? 10.325 -9.237 -15.680 1.00 98.44 336 ASN A C 1
ATOM 2645 O O . ASN A 1 336 ? 10.306 -9.944 -14.676 1.00 98.44 336 ASN A O 1
ATOM 2649 N N . ILE A 1 337 ? 9.504 -9.430 -16.721 1.00 98.62 337 ILE A N 1
ATOM 2650 C CA . ILE A 1 337 ? 8.681 -10.629 -16.896 1.00 98.62 337 ILE A CA 1
ATOM 2651 C C . ILE A 1 337 ? 9.548 -11.701 -17.569 1.00 98.62 337 ILE A C 1
ATOM 2653 O O . ILE A 1 337 ? 9.901 -11.625 -18.748 1.00 98.62 337 ILE A O 1
ATOM 2657 N N . ARG A 1 338 ? 9.972 -12.693 -16.790 1.00 98.06 338 ARG A N 1
ATOM 2658 C CA . ARG A 1 338 ? 10.892 -13.761 -17.199 1.00 98.06 338 ARG A CA 1
ATOM 2659 C C . ARG A 1 338 ? 10.129 -15.029 -17.543 1.00 98.06 338 ARG A C 1
ATOM 2661 O O . ARG A 1 338 ? 9.125 -15.340 -16.923 1.00 98.06 338 ARG A O 1
ATOM 2668 N N . PHE A 1 339 ? 10.631 -15.824 -18.484 1.00 97.75 339 PHE A N 1
ATOM 2669 C CA . PHE A 1 339 ? 10.044 -17.149 -18.710 1.00 97.75 339 PHE A CA 1
ATOM 2670 C C . PHE A 1 339 ? 10.270 -18.074 -17.496 1.00 97.75 339 PHE A C 1
ATOM 2672 O O . PHE A 1 339 ? 9.348 -18.715 -17.007 1.00 97.75 339 PHE A O 1
ATOM 2679 N N . ASN A 1 340 ? 11.492 -18.082 -16.969 1.00 95.38 340 ASN A N 1
ATOM 2680 C CA . ASN A 1 340 ? 11.911 -18.782 -15.759 1.00 95.38 340 ASN A CA 1
ATOM 2681 C C . ASN A 1 340 ? 13.059 -18.002 -15.096 1.00 95.38 340 ASN A C 1
ATOM 2683 O O . ASN A 1 340 ? 13.648 -17.123 -15.732 1.00 95.38 340 ASN A O 1
ATOM 2687 N N . TYR A 1 341 ? 13.350 -18.311 -13.833 1.00 96.62 341 TYR A N 1
ATOM 2688 C CA . TYR A 1 341 ? 14.462 -17.735 -13.076 1.00 96.62 341 TYR A CA 1
ATOM 2689 C C . TYR A 1 341 ? 14.921 -18.720 -11.994 1.00 96.62 341 TYR A C 1
ATOM 2691 O O . TYR A 1 341 ? 14.077 -19.422 -11.438 1.00 96.62 341 TYR A O 1
ATOM 2699 N N . GLY A 1 342 ? 16.226 -18.780 -11.713 1.00 94.56 342 GLY A N 1
ATOM 2700 C CA . GLY A 1 342 ? 16.820 -19.730 -10.757 1.00 94.56 342 GLY A CA 1
ATOM 2701 C C . GLY A 1 342 ? 16.541 -19.483 -9.266 1.00 94.56 342 GLY A C 1
ATOM 2702 O O . GLY A 1 342 ? 16.989 -20.269 -8.441 1.00 94.56 342 GLY A O 1
ATOM 2703 N N . HIS A 1 343 ? 15.806 -18.425 -8.913 1.00 94.94 343 HIS A N 1
ATOM 2704 C CA . HIS A 1 343 ? 15.462 -18.050 -7.533 1.00 94.94 343 HIS A CA 1
ATOM 2705 C C . HIS A 1 343 ? 14.012 -17.564 -7.442 1.00 94.94 343 HIS A C 1
ATOM 2707 O O . HIS A 1 343 ? 13.468 -17.050 -8.424 1.00 94.94 343 HIS A O 1
ATOM 2713 N N . CYS A 1 344 ? 13.392 -17.668 -6.267 1.00 95.50 344 CYS A N 1
ATOM 2714 C CA . CYS A 1 344 ? 12.150 -16.963 -5.970 1.00 95.50 344 CYS A CA 1
ATOM 2715 C C . CYS A 1 344 ? 12.053 -16.582 -4.491 1.00 95.50 344 CYS A C 1
ATOM 2717 O O . CYS A 1 344 ? 12.325 -17.394 -3.612 1.00 95.50 344 CYS A O 1
ATOM 2719 N N . THR A 1 345 ? 11.569 -15.369 -4.245 1.00 96.69 345 THR A N 1
ATOM 2720 C CA . THR A 1 345 ? 11.196 -14.867 -2.919 1.00 96.69 345 THR A CA 1
ATOM 2721 C C . THR A 1 345 ? 9.775 -15.299 -2.576 1.00 96.69 345 THR A C 1
ATOM 2723 O O . THR A 1 345 ? 9.517 -15.819 -1.496 1.00 96.69 345 THR A O 1
ATOM 2726 N N . ILE A 1 346 ? 8.850 -15.124 -3.530 1.00 97.81 346 ILE A N 1
ATOM 2727 C CA . ILE A 1 346 ? 7.458 -15.560 -3.403 1.00 97.81 346 ILE A CA 1
ATOM 2728 C C . ILE A 1 346 ? 7.210 -16.686 -4.410 1.00 97.81 346 ILE A C 1
ATOM 2730 O O . ILE A 1 346 ? 7.263 -16.448 -5.627 1.00 97.81 346 ILE A O 1
ATOM 2734 N N . PRO A 1 347 ? 6.944 -17.920 -3.946 1.00 96.88 347 PRO A N 1
ATOM 2735 C CA . PRO A 1 347 ? 6.699 -19.046 -4.831 1.00 96.88 347 PRO A CA 1
ATOM 2736 C C . PRO A 1 347 ? 5.383 -18.867 -5.592 1.00 96.88 347 PRO A C 1
ATOM 2738 O O . PRO A 1 347 ? 4.429 -18.265 -5.101 1.00 96.88 347 PRO A O 1
ATOM 2741 N N . LYS A 1 348 ? 5.280 -19.480 -6.779 1.00 95.88 348 LYS A N 1
ATOM 2742 C CA . LYS A 1 348 ? 4.088 -19.376 -7.647 1.00 95.88 348 LYS A CA 1
ATOM 2743 C C . LYS A 1 348 ? 2.774 -19.835 -6.998 1.00 95.88 348 LYS A C 1
ATOM 2745 O O . LYS A 1 348 ? 1.712 -19.589 -7.558 1.00 95.88 348 LYS A O 1
ATOM 2750 N N . HIS A 1 349 ? 2.824 -20.563 -5.885 1.00 96.31 349 HIS A N 1
ATOM 2751 C CA . HIS A 1 349 ? 1.634 -21.003 -5.149 1.00 96.31 349 HIS A CA 1
ATOM 2752 C C . HIS A 1 349 ? 0.994 -19.873 -4.339 1.00 96.31 349 HIS A C 1
ATOM 2754 O O . HIS A 1 349 ? -0.205 -19.914 -4.099 1.00 96.31 349 HIS A O 1
ATOM 2760 N N . LEU A 1 350 ? 1.770 -18.836 -4.015 1.00 97.62 350 LEU A N 1
ATOM 2761 C CA . LEU A 1 350 ? 1.309 -17.623 -3.345 1.00 97.62 350 LEU A CA 1
ATOM 2762 C C . LEU A 1 350 ? 1.092 -16.456 -4.326 1.00 97.62 350 LEU A C 1
ATOM 2764 O O . LEU A 1 350 ? 0.927 -15.313 -3.903 1.00 97.62 350 LEU A O 1
ATOM 2768 N N . LYS A 1 351 ? 1.083 -16.722 -5.641 1.00 97.38 351 LYS A N 1
ATOM 2769 C CA . LYS A 1 351 ? 0.783 -15.700 -6.654 1.00 97.38 351 LYS A CA 1
ATOM 2770 C C . LYS A 1 351 ? -0.631 -15.153 -6.457 1.00 97.38 351 LYS A C 1
ATOM 2772 O O . LYS A 1 351 ? -1.565 -15.911 -6.183 1.00 97.38 351 LYS A O 1
ATOM 2777 N N . ASP A 1 352 ? -0.780 -13.850 -6.651 1.00 98.69 352 ASP A N 1
ATOM 2778 C CA . ASP A 1 352 ? -2.071 -13.181 -6.550 1.00 98.69 352 ASP A CA 1
ATOM 2779 C C . ASP A 1 352 ? -2.243 -12.161 -7.682 1.00 98.69 352 ASP A C 1
ATOM 2781 O O . ASP A 1 352 ? -2.541 -12.573 -8.802 1.00 98.69 352 ASP A O 1
ATOM 2785 N N . ILE A 1 353 ? -2.005 -10.870 -7.446 1.00 98.88 353 ILE A N 1
ATOM 2786 C CA . ILE A 1 353 ? -2.057 -9.835 -8.484 1.00 98.88 353 ILE A CA 1
ATOM 2787 C C . ILE A 1 353 ? -0.642 -9.373 -8.821 1.00 98.88 353 ILE A C 1
ATOM 2789 O O . ILE A 1 353 ? 0.152 -9.102 -7.921 1.00 98.88 353 ILE A O 1
ATOM 2793 N N . ILE A 1 354 ? -0.334 -9.243 -10.112 1.00 98.88 354 ILE A N 1
ATOM 2794 C CA . ILE A 1 354 ? 0.897 -8.612 -10.590 1.00 98.88 354 ILE A CA 1
ATOM 2795 C C . ILE A 1 354 ? 0.537 -7.404 -11.454 1.00 98.88 354 ILE A C 1
ATOM 2797 O O . ILE A 1 354 ? -0.317 -7.504 -12.332 1.00 98.88 354 ILE A O 1
ATOM 2801 N N . ILE A 1 355 ? 1.192 -6.267 -11.223 1.00 98.94 355 ILE A N 1
ATOM 2802 C CA . ILE A 1 355 ? 0.952 -5.019 -11.952 1.00 98.94 355 ILE A CA 1
ATOM 2803 C C . ILE A 1 355 ? 2.257 -4.510 -12.552 1.00 98.94 355 ILE A C 1
ATOM 2805 O O . ILE A 1 355 ? 3.263 -4.360 -11.855 1.00 98.94 355 ILE A O 1
ATOM 2809 N N . THR A 1 356 ? 2.207 -4.194 -13.842 1.00 98.88 356 THR A N 1
ATOM 2810 C CA . THR A 1 356 ? 3.216 -3.377 -14.526 1.00 98.88 356 THR A CA 1
ATOM 2811 C C . THR A 1 356 ? 2.577 -2.085 -15.018 1.00 98.88 356 THR A C 1
ATOM 2813 O O . THR A 1 356 ? 1.374 -1.872 -14.883 1.00 98.88 356 THR A O 1
ATOM 2816 N N . GLU A 1 357 ? 3.360 -1.220 -15.651 1.00 98.75 357 GLU A N 1
ATOM 2817 C CA . GLU A 1 357 ? 2.871 0.010 -16.271 1.00 98.75 357 GLU A CA 1
ATOM 2818 C C . GLU A 1 357 ? 1.813 -0.227 -17.367 1.00 98.75 357 GLU A C 1
ATOM 2820 O O . GLU A 1 357 ? 1.087 0.693 -17.745 1.00 98.75 357 GLU A O 1
ATOM 2825 N N . TYR A 1 358 ? 1.680 -1.460 -17.864 1.00 98.69 358 TYR A N 1
ATOM 2826 C CA . TYR A 1 358 ? 0.775 -1.807 -18.960 1.00 98.69 358 TYR A CA 1
ATOM 2827 C C . TYR A 1 358 ? -0.565 -2.408 -18.518 1.00 98.69 358 TYR A C 1
ATOM 2829 O O . TYR A 1 358 ? -1.503 -2.473 -19.322 1.00 98.69 358 TYR A O 1
ATOM 2837 N N . GLY A 1 359 ? -0.694 -2.810 -17.251 1.00 98.25 359 GLY A N 1
ATOM 2838 C CA . GLY A 1 359 ? -1.960 -3.285 -16.705 1.00 98.25 359 GLY A CA 1
ATOM 2839 C C . GLY A 1 359 ? -1.813 -4.244 -15.531 1.00 98.25 359 GLY A C 1
ATOM 2840 O O . GLY A 1 359 ? -0.762 -4.342 -14.898 1.00 98.25 359 GLY A O 1
ATOM 2841 N N . ILE A 1 360 ? -2.906 -4.959 -15.269 1.00 98.81 360 ILE A N 1
ATOM 2842 C CA . ILE A 1 360 ? -3.095 -5.826 -14.107 1.00 98.81 360 ILE A CA 1
ATOM 2843 C C . ILE A 1 360 ? -3.251 -7.274 -14.578 1.00 98.81 360 ILE A C 1
ATOM 2845 O O . ILE A 1 360 ? -4.128 -7.566 -15.387 1.00 98.81 360 ILE A O 1
ATOM 2849 N N . ALA A 1 361 ? -2.435 -8.179 -14.041 1.00 98.75 361 ALA A N 1
ATOM 2850 C CA . ALA A 1 361 ? -2.596 -9.622 -14.170 1.00 98.75 361 ALA A CA 1
ATOM 2851 C C . ALA A 1 361 ? -3.143 -10.194 -12.857 1.00 98.75 361 ALA A C 1
ATOM 2853 O O . ALA A 1 361 ? -2.421 -10.313 -11.866 1.00 98.75 361 ALA A O 1
ATOM 2854 N N . ASP A 1 362 ? -4.419 -10.573 -12.855 1.00 98.50 362 ASP A N 1
ATOM 2855 C CA . ASP A 1 362 ? -5.041 -11.329 -11.765 1.00 98.50 362 ASP A CA 1
ATOM 2856 C C . ASP A 1 362 ? -4.765 -12.823 -11.972 1.00 98.50 362 ASP A C 1
ATOM 2858 O O . ASP A 1 362 ? -5.289 -13.409 -12.918 1.00 98.50 362 ASP A O 1
ATOM 2862 N N . VAL A 1 363 ? -3.918 -13.451 -11.155 1.00 98.50 363 VAL A N 1
ATOM 2863 C CA . VAL A 1 363 ? -3.433 -14.825 -11.401 1.00 98.50 363 VAL A CA 1
ATOM 2864 C C . VAL A 1 363 ? -3.692 -15.804 -10.255 1.00 98.50 363 VAL A C 1
ATOM 2866 O O . VAL A 1 363 ? -3.333 -16.985 -10.370 1.00 98.50 363 VAL A O 1
ATOM 2869 N N . ARG A 1 364 ? -4.343 -15.363 -9.171 1.00 97.56 364 ARG A N 1
ATOM 2870 C CA . ARG A 1 364 ? -4.681 -16.218 -8.022 1.00 97.56 364 ARG A CA 1
ATOM 2871 C C . ARG A 1 364 ? -5.563 -17.386 -8.458 1.00 97.56 364 ARG A C 1
ATOM 2873 O O . ARG A 1 364 ? -6.566 -17.201 -9.140 1.00 97.56 364 ARG A O 1
ATOM 2880 N N . GLY A 1 365 ? -5.176 -18.605 -8.083 1.00 96.12 365 GLY A N 1
ATOM 2881 C CA . GLY A 1 365 ? -5.940 -19.824 -8.381 1.00 96.12 365 GLY A CA 1
ATOM 2882 C C . GLY A 1 365 ? -6.038 -20.207 -9.868 1.00 96.12 365 GLY A C 1
ATOM 2883 O O . GLY A 1 365 ? -6.662 -21.216 -10.186 1.00 96.12 365 GLY A O 1
ATOM 2884 N N . LYS A 1 366 ? -5.421 -19.453 -10.791 1.00 98.06 366 LYS A N 1
ATOM 2885 C CA . LYS A 1 366 ? -5.488 -19.741 -12.231 1.00 98.06 366 LYS A CA 1
ATOM 2886 C C . LYS A 1 366 ? -4.517 -20.868 -12.643 1.00 98.06 366 LYS A C 1
ATOM 2888 O O . LYS A 1 366 ? -3.388 -20.931 -12.133 1.00 98.06 366 LYS A O 1
ATOM 2893 N N . PRO A 1 367 ? -4.905 -21.730 -13.609 1.00 97.56 367 PRO A N 1
ATOM 2894 C CA . PRO A 1 367 ? -4.012 -22.724 -14.201 1.00 97.56 367 PRO A CA 1
ATOM 2895 C C . PRO A 1 367 ? -2.890 -22.055 -15.005 1.00 97.56 367 PRO A C 1
ATOM 2897 O O . PRO A 1 367 ? -3.075 -20.968 -15.554 1.00 97.56 367 PRO A O 1
ATOM 2900 N N . ASP A 1 368 ? -1.749 -22.741 -15.138 1.00 97.75 368 ASP A N 1
ATOM 2901 C CA . ASP A 1 368 ? -0.525 -22.207 -15.763 1.00 97.75 368 ASP A CA 1
ATOM 2902 C C . ASP A 1 368 ? -0.784 -21.510 -17.113 1.00 97.75 368 ASP A C 1
ATOM 2904 O O . ASP A 1 368 ? -0.289 -20.407 -17.325 1.00 97.75 368 ASP A O 1
ATOM 2908 N N . LYS A 1 369 ? -1.613 -22.087 -17.998 1.00 98.12 369 LYS A N 1
ATOM 2909 C CA . LYS A 1 369 ? -1.911 -21.490 -19.316 1.00 98.12 369 LYS A CA 1
ATOM 2910 C C . LYS A 1 369 ? -2.536 -20.093 -19.223 1.00 98.12 369 LYS A C 1
ATOM 2912 O O . LYS A 1 369 ? -2.195 -19.217 -20.010 1.00 98.12 369 LYS A O 1
ATOM 2917 N N . GLN A 1 370 ? -3.438 -19.888 -18.261 1.00 98.50 370 GLN A N 1
ATOM 2918 C CA . GLN A 1 370 ? -4.103 -18.602 -18.056 1.00 98.50 370 GLN A CA 1
ATOM 2919 C C . GLN A 1 370 ? -3.147 -17.622 -17.383 1.00 98.50 370 GLN A C 1
ATOM 2921 O O . GLN A 1 370 ? -3.057 -16.481 -17.803 1.00 98.50 370 GLN A O 1
ATOM 2926 N N . VAL A 1 371 ? -2.367 -18.079 -16.401 1.00 98.75 371 VAL A N 1
ATOM 2927 C CA . VAL A 1 371 ? -1.350 -17.249 -15.735 1.00 98.75 371 VAL A CA 1
ATOM 2928 C C . VAL A 1 371 ? -0.348 -16.714 -16.756 1.00 98.75 371 VAL A C 1
ATOM 2930 O O . VAL A 1 371 ? -0.070 -15.523 -16.778 1.00 98.75 371 VAL A O 1
ATOM 2933 N N . ILE A 1 372 ? 0.143 -17.573 -17.652 1.00 98.81 372 ILE A N 1
ATOM 2934 C CA . ILE A 1 372 ? 1.082 -17.179 -18.704 1.00 98.81 372 ILE A CA 1
ATOM 2935 C C . ILE A 1 372 ? 0.452 -16.157 -19.654 1.00 98.81 372 ILE A C 1
ATOM 2937 O O . ILE A 1 372 ? 1.116 -15.182 -19.998 1.00 98.81 372 ILE A O 1
ATOM 2941 N N . ALA A 1 373 ? -0.807 -16.355 -20.057 1.00 98.75 373 ALA A N 1
ATOM 2942 C CA . ALA A 1 373 ? -1.538 -15.396 -20.883 1.00 98.75 373 ALA A CA 1
ATOM 2943 C C . ALA A 1 373 ? -1.606 -14.011 -20.210 1.00 98.75 373 ALA A C 1
ATOM 2945 O O . ALA A 1 373 ? -1.173 -13.025 -20.803 1.00 98.75 373 ALA A O 1
ATOM 2946 N N . GLU A 1 374 ? -2.042 -13.951 -18.949 1.00 98.69 374 GLU A N 1
ATOM 2947 C CA . GLU A 1 374 ? -2.149 -12.708 -18.167 1.00 98.69 374 GLU A CA 1
ATOM 2948 C C . GLU A 1 374 ? -0.785 -12.023 -17.979 1.00 98.69 374 GLU A C 1
ATOM 2950 O O . GLU A 1 374 ? -0.641 -10.822 -18.199 1.00 98.69 374 GLU A O 1
ATOM 2955 N N . MET A 1 375 ? 0.258 -12.790 -17.646 1.00 98.88 375 MET A N 1
ATOM 2956 C CA . MET A 1 375 ? 1.613 -12.261 -17.459 1.00 98.88 375 MET A CA 1
ATOM 2957 C C . MET A 1 375 ? 2.216 -11.713 -18.761 1.00 98.88 375 MET A C 1
ATOM 2959 O O . MET A 1 375 ? 2.944 -10.720 -18.736 1.00 98.88 375 MET A O 1
ATOM 2963 N N . ILE A 1 376 ? 1.923 -12.333 -19.910 1.00 98.81 376 ILE A N 1
ATOM 2964 C CA . ILE A 1 376 ? 2.336 -11.820 -21.226 1.00 98.81 376 ILE A CA 1
ATOM 2965 C C . ILE A 1 376 ? 1.555 -10.544 -21.575 1.00 98.81 376 ILE A C 1
ATOM 2967 O O . ILE A 1 376 ? 2.145 -9.608 -22.120 1.00 98.81 376 ILE A O 1
ATOM 2971 N N . ASN A 1 377 ? 0.268 -10.461 -21.228 1.00 98.69 377 ASN A N 1
ATOM 2972 C CA . ASN A 1 377 ? -0.572 -9.288 -21.493 1.00 98.69 377 ASN A CA 1
ATOM 2973 C C . ASN A 1 377 ? -0.070 -8.017 -20.789 1.00 98.69 377 ASN A C 1
ATOM 2975 O O . ASN A 1 377 ? -0.244 -6.923 -21.320 1.00 98.69 377 ASN A O 1
ATOM 2979 N N . ILE A 1 378 ? 0.607 -8.153 -19.645 1.00 98.69 378 ILE A N 1
ATOM 2980 C CA . ILE A 1 378 ? 1.230 -7.035 -18.914 1.00 98.69 378 ILE A CA 1
ATOM 2981 C C . ILE A 1 378 ? 2.739 -6.890 -19.185 1.00 98.69 378 ILE A C 1
ATOM 2983 O O . ILE A 1 378 ? 3.417 -6.072 -18.563 1.00 98.69 378 ILE A O 1
ATOM 2987 N N . ALA A 1 379 ? 3.304 -7.672 -20.106 1.00 98.81 379 ALA A N 1
ATOM 2988 C CA . ALA A 1 379 ? 4.692 -7.517 -20.525 1.00 98.81 379 ALA A CA 1
ATOM 2989 C C . ALA A 1 379 ? 4.839 -6.413 -21.584 1.00 98.81 379 ALA A C 1
ATOM 2991 O O . ALA A 1 379 ? 3.924 -6.130 -22.358 1.00 98.81 379 ALA A O 1
ATOM 2992 N N . ASP A 1 380 ? 6.035 -5.834 -21.661 1.00 98.62 380 ASP A N 1
ATOM 2993 C CA . ASP A 1 380 ? 6.417 -4.926 -22.741 1.00 98.62 380 ASP A CA 1
ATOM 2994 C C . ASP A 1 380 ? 6.398 -5.647 -24.099 1.00 98.62 380 ASP A C 1
ATOM 2996 O O . ASP A 1 380 ? 6.959 -6.744 -24.247 1.00 98.62 380 ASP A O 1
ATOM 3000 N N . SER A 1 381 ? 5.787 -5.029 -25.111 1.00 98.44 381 SER A N 1
ATOM 3001 C CA . SER A 1 381 ? 5.566 -5.653 -26.421 1.00 98.44 381 SER A CA 1
ATOM 3002 C C . SER A 1 381 ? 6.850 -5.998 -27.168 1.00 98.44 381 SER A C 1
ATOM 3004 O O . SER A 1 381 ? 6.849 -6.909 -27.999 1.00 98.44 381 SER A O 1
ATOM 3006 N N . ARG A 1 382 ? 7.985 -5.381 -26.810 1.00 97.75 382 ARG A N 1
ATOM 3007 C CA . ARG A 1 382 ? 9.308 -5.759 -27.337 1.00 97.75 382 ARG A CA 1
ATOM 3008 C C . ARG A 1 382 ? 9.738 -7.169 -26.907 1.00 97.75 382 ARG A C 1
ATOM 3010 O O . ARG A 1 382 ? 10.626 -7.742 -27.531 1.00 97.75 382 ARG A O 1
ATOM 3017 N N . PHE A 1 383 ? 9.114 -7.745 -25.875 1.00 98.62 383 PHE A N 1
ATOM 3018 C CA . PHE A 1 383 ? 9.442 -9.069 -25.328 1.00 98.62 383 PHE A CA 1
ATOM 3019 C C . PHE A 1 383 ? 8.289 -10.083 -25.392 1.00 98.62 383 PHE A C 1
ATOM 3021 O O . PHE A 1 383 ? 8.536 -11.290 -25.330 1.00 98.62 383 PHE A O 1
ATOM 3028 N N . GLN A 1 384 ? 7.048 -9.626 -25.574 1.00 98.62 384 GLN A N 1
ATOM 3029 C CA . GLN A 1 384 ? 5.845 -10.466 -25.636 1.00 98.62 384 GLN A CA 1
ATOM 3030 C C . GLN A 1 384 ? 5.957 -11.646 -26.616 1.00 98.62 384 GLN A C 1
ATOM 3032 O O . GLN A 1 384 ? 5.717 -12.792 -26.232 1.00 98.62 384 GLN A O 1
ATOM 3037 N N . LYS A 1 385 ? 6.386 -11.396 -27.864 1.00 98.19 385 LYS A N 1
ATOM 3038 C CA . LYS A 1 385 ? 6.528 -12.449 -28.891 1.00 98.19 385 LYS A CA 1
ATOM 3039 C C . LYS A 1 385 ? 7.499 -13.551 -28.460 1.00 98.19 385 LYS A C 1
ATOM 3041 O O . LYS A 1 385 ? 7.223 -14.731 -28.658 1.00 98.19 385 LYS A O 1
ATOM 3046 N N . GLN A 1 386 ? 8.617 -13.176 -27.836 1.00 98.25 386 GLN A N 1
ATOM 3047 C CA . GLN A 1 386 ? 9.619 -14.130 -27.360 1.00 98.25 386 GLN A CA 1
ATOM 3048 C C . GLN A 1 386 ? 9.083 -14.980 -26.198 1.00 98.25 386 GLN A C 1
ATOM 3050 O O . GLN A 1 386 ? 9.323 -16.188 -26.162 1.00 98.25 386 GLN A O 1
ATOM 3055 N N . LEU A 1 387 ? 8.367 -14.362 -25.252 1.00 98.62 387 LEU A N 1
ATOM 3056 C CA . LEU A 1 387 ? 7.742 -15.066 -24.129 1.00 98.62 387 LEU A CA 1
ATOM 3057 C C . LEU A 1 387 ? 6.685 -16.061 -24.621 1.00 98.62 387 LEU A C 1
ATOM 3059 O O . LEU A 1 387 ? 6.713 -17.224 -24.217 1.00 98.62 387 LEU A O 1
ATOM 3063 N N . LEU A 1 388 ? 5.823 -15.635 -25.550 1.00 98.69 388 LEU A N 1
ATOM 3064 C CA . LEU A 1 388 ? 4.802 -16.492 -26.145 1.00 98.69 388 LEU A CA 1
ATOM 3065 C C . LEU A 1 388 ? 5.417 -17.669 -26.911 1.00 98.69 388 LEU A C 1
ATOM 3067 O O . LEU A 1 388 ? 5.001 -18.809 -26.720 1.00 98.69 388 LEU A O 1
ATOM 3071 N N . ALA A 1 389 ? 6.434 -17.417 -27.741 1.00 98.56 389 ALA A N 1
ATOM 3072 C CA . ALA A 1 389 ? 7.107 -18.466 -28.504 1.00 98.56 389 ALA A CA 1
ATOM 3073 C C . ALA A 1 389 ? 7.725 -19.533 -27.586 1.00 98.56 389 ALA A C 1
ATOM 3075 O O . ALA A 1 389 ? 7.602 -20.728 -27.856 1.00 98.56 389 ALA A O 1
ATOM 3076 N N . LYS A 1 390 ? 8.336 -19.125 -26.464 1.00 98.50 390 LYS A N 1
ATOM 3077 C CA . LYS A 1 390 ? 8.829 -20.067 -25.448 1.00 98.50 390 LYS A CA 1
ATOM 3078 C C . LYS A 1 390 ? 7.687 -20.852 -24.803 1.00 98.50 390 LYS A C 1
ATOM 3080 O O . LYS A 1 390 ? 7.797 -22.067 -24.681 1.00 98.50 390 LYS A O 1
ATOM 3085 N N . ALA A 1 391 ? 6.590 -20.194 -24.429 1.00 98.50 391 ALA A N 1
ATOM 3086 C CA . ALA A 1 391 ? 5.437 -20.870 -23.835 1.00 98.50 391 ALA A CA 1
ATOM 3087 C C . ALA A 1 391 ? 4.846 -21.936 -24.771 1.00 98.50 391 ALA A C 1
ATOM 3089 O O . ALA A 1 391 ? 4.601 -23.057 -24.326 1.00 98.50 391 ALA A O 1
ATOM 3090 N N . LYS A 1 392 ? 4.705 -21.618 -26.065 1.00 98.56 392 LYS A N 1
ATOM 3091 C CA . LYS A 1 392 ? 4.275 -22.560 -27.109 1.00 98.56 392 LYS A CA 1
ATOM 3092 C C . LYS A 1 392 ? 5.262 -23.717 -27.274 1.00 98.56 392 LYS A C 1
ATOM 3094 O O . LYS A 1 392 ? 4.863 -24.875 -27.215 1.00 98.56 392 LYS A O 1
ATOM 3099 N N . LYS A 1 393 ? 6.564 -23.416 -27.381 1.00 98.38 393 LYS A N 1
ATOM 3100 C CA . LYS A 1 393 ? 7.636 -24.422 -27.498 1.00 98.38 393 LYS A CA 1
ATOM 3101 C C . LYS A 1 393 ? 7.601 -25.460 -26.368 1.00 98.38 393 LYS A C 1
ATOM 3103 O O . LYS A 1 393 ? 7.848 -26.631 -26.623 1.00 98.38 393 LYS A O 1
ATOM 3108 N N . TYR A 1 394 ? 7.311 -25.038 -25.137 1.00 97.94 394 TYR A N 1
ATOM 3109 C CA . TYR A 1 394 ? 7.256 -25.923 -23.966 1.00 97.94 394 TYR A CA 1
ATOM 3110 C C . TYR A 1 394 ? 5.848 -26.461 -23.655 1.00 97.94 394 TYR A C 1
ATOM 3112 O O . TYR A 1 394 ? 5.631 -26.982 -22.562 1.00 97.94 394 TYR A O 1
ATOM 3120 N N . GLY A 1 395 ? 4.881 -26.312 -24.569 1.00 97.69 395 GLY A N 1
ATOM 3121 C CA . GLY A 1 395 ? 3.518 -26.828 -24.394 1.00 97.69 395 GLY A CA 1
ATOM 3122 C C . GLY A 1 395 ? 2.759 -26.207 -23.216 1.00 97.69 395 GLY A C 1
ATOM 3123 O O . GLY A 1 395 ? 1.856 -26.826 -22.661 1.00 97.69 395 GLY A O 1
ATOM 3124 N N . LYS A 1 396 ? 3.138 -24.997 -22.787 1.00 97.56 396 LYS A N 1
ATOM 3125 C CA . LYS A 1 396 ? 2.538 -24.311 -21.631 1.00 97.56 396 LYS A CA 1
ATOM 3126 C C . LYS A 1 396 ? 1.322 -23.456 -21.988 1.00 97.56 396 LYS A C 1
ATOM 3128 O O . LYS A 1 396 ? 0.584 -23.045 -21.096 1.00 97.56 396 LYS A O 1
ATOM 3133 N N . ILE A 1 397 ? 1.115 -23.193 -23.274 1.00 97.75 397 ILE A N 1
ATOM 3134 C CA . ILE A 1 397 ? -0.039 -22.473 -23.814 1.00 97.75 397 ILE A CA 1
ATOM 3135 C C . ILE A 1 397 ? -0.403 -23.071 -25.186 1.00 97.75 397 ILE A C 1
ATOM 3137 O O . ILE A 1 397 ? 0.508 -23.554 -25.867 1.00 97.75 397 ILE A O 1
ATOM 3141 N N . PRO A 1 398 ? -1.688 -23.075 -25.596 1.00 97.88 398 PRO A N 1
ATOM 3142 C CA . PRO A 1 398 ? -2.101 -23.604 -26.896 1.00 97.88 398 PRO A CA 1
ATOM 3143 C C . PRO A 1 398 ? -1.365 -22.966 -28.085 1.00 97.88 398 PRO A C 1
ATOM 3145 O O . PRO A 1 398 ? -1.002 -21.786 -28.056 1.00 97.88 398 PRO A O 1
ATOM 3148 N N . MET A 1 399 ? -1.136 -23.750 -29.142 1.00 97.69 399 MET A N 1
ATOM 3149 C CA . MET A 1 399 ? -0.409 -23.292 -30.335 1.00 97.69 399 MET A CA 1
ATOM 3150 C C . MET A 1 399 ? -1.172 -22.227 -31.130 1.00 97.69 399 MET A C 1
ATOM 3152 O O . MET A 1 399 ? -0.544 -21.380 -31.762 1.00 97.69 399 MET A O 1
ATOM 3156 N N . ASP A 1 400 ? -2.497 -22.237 -31.051 1.00 97.56 400 ASP A N 1
ATOM 3157 C CA . ASP A 1 400 ? -3.428 -21.281 -31.652 1.00 97.56 400 ASP A CA 1
ATOM 3158 C C . ASP A 1 400 ? -3.660 -20.030 -30.788 1.00 97.56 400 ASP A C 1
ATOM 3160 O O . ASP A 1 400 ? -4.235 -19.060 -31.268 1.00 97.56 400 ASP A O 1
ATOM 3164 N N . TYR A 1 401 ? -3.174 -19.996 -29.540 1.00 98.12 401 TYR A N 1
ATOM 3165 C CA . TYR A 1 401 ? -3.301 -18.802 -28.705 1.00 98.12 401 TYR A CA 1
ATOM 3166 C C . TYR A 1 401 ? -2.565 -17.615 -29.331 1.00 98.12 401 TYR A C 1
ATOM 3168 O O . TYR A 1 401 ? -1.369 -17.690 -29.657 1.00 98.12 401 TYR A O 1
ATOM 3176 N N . GLU A 1 402 ? -3.253 -16.482 -29.384 1.00 98.06 402 GLU A N 1
ATOM 3177 C CA . GLU A 1 402 ? -2.680 -15.187 -29.706 1.00 98.06 402 GLU A CA 1
ATOM 3178 C C . GLU A 1 402 ? -2.882 -14.209 -28.551 1.00 98.06 402 GLU A C 1
ATOM 3180 O O . GLU A 1 402 ? -3.886 -14.247 -27.843 1.00 98.06 402 GLU A O 1
ATOM 3185 N N . ILE A 1 403 ? -1.927 -13.293 -28.376 1.00 98.31 403 ILE A N 1
ATOM 3186 C CA . ILE A 1 403 ? -2.084 -12.174 -27.439 1.00 98.31 403 ILE A CA 1
ATOM 3187 C C . ILE A 1 403 ? -3.274 -11.335 -27.927 1.00 98.31 403 ILE A C 1
ATOM 3189 O O . ILE A 1 403 ? -3.292 -11.026 -29.120 1.00 98.31 403 ILE A O 1
ATOM 3193 N N . PRO A 1 404 ? -4.245 -10.949 -27.086 1.00 97.38 404 PRO A N 1
ATOM 3194 C CA . PRO A 1 404 ? -5.352 -10.104 -27.529 1.00 97.38 404 PRO A CA 1
ATOM 3195 C C . PRO A 1 404 ? -4.856 -8.736 -28.019 1.00 97.38 404 PRO A C 1
ATOM 3197 O O . PRO A 1 404 ? -3.888 -8.197 -27.480 1.00 97.38 404 PRO A O 1
ATOM 3200 N N . GLU A 1 405 ? -5.507 -8.173 -29.042 1.00 95.81 405 GLU A N 1
ATOM 3201 C CA . GLU A 1 405 ? -5.033 -6.973 -29.761 1.00 95.81 405 GLU A CA 1
ATOM 3202 C C . GLU A 1 405 ? -4.761 -5.779 -28.833 1.00 95.81 405 GLU A C 1
ATOM 3204 O O . GLU A 1 405 ? -3.741 -5.100 -28.951 1.00 95.81 405 GLU A O 1
ATOM 3209 N N . GLU A 1 406 ? -5.618 -5.581 -27.835 1.00 94.56 406 GLU A N 1
ATOM 3210 C CA . GLU A 1 406 ? -5.503 -4.507 -26.845 1.00 94.56 406 GLU A CA 1
ATOM 3211 C C . GLU A 1 406 ? -4.213 -4.544 -26.002 1.00 94.56 406 GLU A C 1
ATOM 3213 O O . GLU A 1 406 ? -3.820 -3.511 -25.457 1.00 94.56 406 GLU A O 1
ATOM 3218 N N . TYR A 1 407 ? -3.517 -5.687 -25.945 1.00 97.06 407 TYR A N 1
ATOM 3219 C CA . TYR A 1 407 ? -2.251 -5.860 -25.223 1.00 97.06 407 TYR A CA 1
ATOM 3220 C C . TYR A 1 407 ? -1.011 -5.889 -26.132 1.00 97.06 407 TYR A C 1
ATOM 3222 O O . TYR A 1 407 ? 0.106 -5.987 -25.628 1.00 97.06 407 TYR A O 1
ATOM 3230 N N . ARG A 1 408 ? -1.157 -5.812 -27.464 1.00 96.12 408 ARG A N 1
ATOM 3231 C CA . ARG A 1 408 ? -0.030 -5.955 -28.416 1.00 96.12 408 ARG A CA 1
ATOM 3232 C C . ARG A 1 408 ? 0.824 -4.697 -28.594 1.00 96.12 408 ARG A C 1
ATOM 3234 O O . ARG A 1 408 ? 1.870 -4.766 -29.238 1.00 96.12 408 ARG A O 1
ATOM 3241 N N . HIS A 1 409 ? 0.395 -3.572 -28.020 1.00 96.12 409 HIS A N 1
ATOM 3242 C CA . HIS A 1 409 ? 1.023 -2.251 -28.179 1.00 96.12 409 HIS A CA 1
ATOM 3243 C C . HIS A 1 409 ? 1.436 -1.643 -26.832 1.00 96.12 409 HIS A C 1
ATOM 3245 O O . HIS A 1 409 ? 1.244 -0.454 -26.579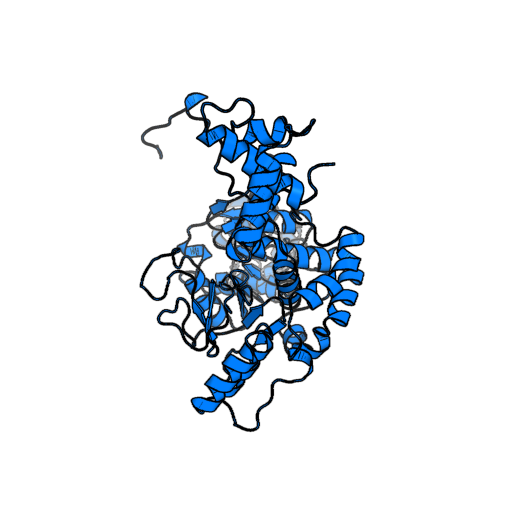 1.00 96.12 409 HIS A O 1
ATOM 3251 N N . ASN A 1 410 ? 1.978 -2.474 -25.949 1.00 97.88 410 ASN A N 1
ATOM 3252 C CA . ASN A 1 410 ? 2.547 -2.099 -24.662 1.00 97.88 410 ASN A CA 1
ATOM 3253 C C . ASN A 1 410 ? 3.959 -1.534 -24.862 1.00 97.88 410 ASN A C 1
ATOM 3255 O O . ASN A 1 410 ? 4.948 -2.272 -24.796 1.00 97.88 410 ASN A O 1
ATOM 3259 N N . THR A 1 411 ? 4.055 -0.233 -25.145 1.00 97.62 411 THR A N 1
ATOM 3260 C CA . THR A 1 411 ? 5.335 0.454 -25.367 1.00 97.62 411 THR A CA 1
ATOM 3261 C C . THR A 1 411 ? 5.502 1.691 -24.479 1.00 97.62 411 THR A C 1
ATOM 3263 O O . THR A 1 411 ? 4.515 2.376 -24.181 1.00 97.62 411 THR A O 1
ATOM 3266 N N . PRO A 1 412 ? 6.743 2.043 -24.082 1.00 96.75 412 PRO A N 1
ATOM 3267 C CA . PRO A 1 412 ? 6.992 3.256 -23.306 1.00 96.75 412 PRO A CA 1
ATOM 3268 C C . PRO A 1 412 ? 6.566 4.530 -24.044 1.00 96.75 412 PRO A C 1
ATOM 3270 O O . PRO A 1 412 ? 6.146 5.499 -23.418 1.00 96.75 412 PRO A O 1
ATOM 3273 N N . GLU A 1 413 ? 6.673 4.541 -25.373 1.00 96.75 413 GLU A N 1
ATOM 3274 C CA . GLU A 1 413 ? 6.303 5.673 -26.222 1.00 96.75 413 GLU A CA 1
ATOM 3275 C C . GLU A 1 413 ? 4.796 5.937 -26.165 1.00 96.75 413 GLU A C 1
ATOM 3277 O O . GLU A 1 413 ? 4.387 7.090 -26.037 1.00 96.75 413 GLU A O 1
ATOM 3282 N N . LYS A 1 414 ? 3.976 4.877 -26.168 1.00 97.31 414 LYS A N 1
ATOM 3283 C CA . LYS A 1 414 ? 2.520 4.991 -26.021 1.00 97.31 414 LYS A CA 1
ATOM 3284 C C . LYS A 1 414 ? 2.142 5.600 -24.673 1.00 97.31 414 LYS A C 1
ATOM 3286 O O . LYS A 1 414 ? 1.306 6.497 -24.632 1.00 97.31 414 LYS A O 1
ATOM 3291 N N . LEU A 1 415 ? 2.772 5.155 -23.582 1.00 97.69 415 LEU A N 1
ATOM 3292 C CA . LEU A 1 415 ? 2.499 5.697 -22.244 1.00 97.69 415 LEU A CA 1
ATOM 3293 C C . LEU A 1 415 ? 2.936 7.160 -22.114 1.00 97.69 415 LEU A C 1
ATOM 3295 O O . LEU A 1 415 ? 2.208 7.971 -21.553 1.00 97.69 415 LEU A O 1
ATOM 3299 N N . LYS A 1 416 ? 4.094 7.523 -22.678 1.00 96.75 416 LYS A N 1
ATOM 3300 C CA . LYS A 1 416 ? 4.548 8.921 -22.715 1.00 96.75 416 LYS A CA 1
ATOM 3301 C C . LYS A 1 416 ? 3.587 9.810 -23.497 1.00 96.75 416 LYS A C 1
ATOM 3303 O O . LYS A 1 416 ? 3.248 10.883 -23.016 1.00 96.75 416 LYS A O 1
ATOM 3308 N N . ALA A 1 417 ? 3.144 9.370 -24.675 1.00 97.62 417 ALA A N 1
ATOM 3309 C CA . ALA A 1 417 ? 2.184 10.117 -25.484 1.00 97.62 417 ALA A CA 1
ATOM 3310 C C . ALA A 1 417 ? 0.834 10.272 -24.766 1.00 97.62 417 ALA A C 1
ATOM 3312 O O . ALA A 1 417 ? 0.253 11.352 -24.793 1.00 97.62 417 ALA A O 1
ATOM 3313 N N . LEU A 1 418 ? 0.376 9.220 -24.080 1.00 97.38 418 LEU A N 1
ATOM 3314 C CA . LEU A 1 418 ? -0.841 9.245 -23.270 1.00 97.38 418 LEU A CA 1
ATOM 3315 C C . LEU A 1 418 ? -0.751 10.258 -22.118 1.00 97.38 418 LEU A C 1
ATOM 3317 O O . LEU A 1 418 ? -1.707 10.997 -21.899 1.00 97.38 418 LEU A O 1
ATOM 3321 N N . LEU A 1 419 ? 0.366 10.286 -21.379 1.00 96.88 419 LEU A N 1
ATOM 3322 C CA . LEU A 1 419 ? 0.513 11.148 -20.199 1.00 96.88 419 LEU A CA 1
ATOM 3323 C C . LEU A 1 419 ? 0.965 12.582 -20.514 1.00 96.88 419 LEU A C 1
ATOM 3325 O O . LEU A 1 419 ? 0.801 13.462 -19.671 1.00 96.88 419 LEU A O 1
ATOM 3329 N N . ALA A 1 420 ? 1.497 12.850 -21.711 1.00 96.06 420 ALA A N 1
ATOM 3330 C CA . ALA A 1 420 ? 2.015 14.169 -22.084 1.00 96.06 420 ALA A CA 1
ATOM 3331 C C . ALA A 1 420 ? 1.017 15.332 -21.878 1.00 96.06 420 ALA A C 1
ATOM 3333 O O . ALA A 1 420 ? 1.438 16.354 -21.329 1.00 96.06 420 ALA A O 1
ATOM 3334 N N . PRO A 1 421 ? -0.284 15.212 -22.227 1.00 96.69 421 PRO A N 1
ATOM 3335 C CA . PRO A 1 421 ? -1.256 16.276 -21.971 1.00 96.69 421 PRO A CA 1
ATOM 3336 C C . PRO A 1 421 ? -1.440 16.577 -20.478 1.00 96.69 421 PRO A C 1
ATOM 3338 O O . PRO A 1 421 ? -1.545 17.738 -20.100 1.00 96.69 421 PRO A O 1
ATOM 3341 N N . TYR A 1 422 ? -1.422 15.550 -19.626 1.00 96.75 422 TYR A N 1
ATOM 3342 C CA . TYR A 1 422 ? -1.570 15.701 -18.176 1.00 96.75 422 TYR A CA 1
ATOM 3343 C C . TYR A 1 422 ? -0.314 16.303 -17.539 1.00 96.75 422 TYR A C 1
ATOM 3345 O O . TYR A 1 422 ? -0.414 17.179 -16.685 1.00 96.75 422 TYR A O 1
ATOM 3353 N N . HIS A 1 423 ? 0.873 15.904 -18.011 1.00 93.62 423 HIS A N 1
ATOM 3354 C CA . HIS A 1 423 ? 2.137 16.528 -17.607 1.00 93.62 423 HIS A CA 1
ATOM 3355 C C . HIS A 1 423 ? 2.155 18.027 -17.924 1.00 93.62 423 HIS A C 1
ATOM 3357 O O . HIS A 1 423 ? 2.603 18.824 -17.104 1.00 93.62 423 HIS A O 1
ATOM 3363 N N . ALA A 1 424 ? 1.648 18.424 -19.096 1.00 93.44 424 ALA A N 1
ATOM 3364 C CA . ALA A 1 424 ? 1.562 19.833 -19.479 1.00 93.44 424 ALA A CA 1
ATOM 3365 C C . ALA A 1 424 ? 0.620 20.646 -18.570 1.00 93.44 424 ALA A C 1
ATOM 3367 O O . ALA A 1 424 ? 0.808 21.850 -18.426 1.00 93.44 424 ALA A O 1
ATOM 3368 N N . GLN A 1 425 ? -0.354 19.988 -17.936 1.00 94.25 425 GLN A N 1
ATOM 3369 C CA . GLN A 1 425 ? -1.264 20.581 -16.950 1.00 94.25 425 GLN A CA 1
ATOM 3370 C C . GLN A 1 425 ? -0.702 20.562 -15.515 1.00 94.25 425 GLN A C 1
ATOM 3372 O O . GLN A 1 425 ? -1.351 21.056 -14.601 1.00 94.25 425 GLN A O 1
ATOM 3377 N N . GLY A 1 426 ? 0.501 20.016 -15.303 1.00 93.31 426 GLY A N 1
ATOM 3378 C CA . GLY A 1 426 ? 1.157 19.952 -13.993 1.00 93.31 426 GLY A CA 1
ATOM 3379 C C . GLY A 1 426 ? 0.930 18.653 -13.211 1.00 93.31 426 GLY A C 1
ATOM 3380 O O . GLY A 1 426 ? 1.477 18.505 -12.119 1.00 93.31 426 GLY A O 1
ATOM 3381 N N . TYR A 1 427 ? 0.186 17.688 -13.759 1.00 94.81 427 TYR A N 1
ATOM 3382 C CA . TYR A 1 427 ? 0.047 16.362 -13.154 1.00 94.81 427 TYR A CA 1
ATOM 3383 C C . TYR A 1 427 ? 1.300 15.506 -13.380 1.00 94.81 427 TYR A C 1
ATOM 3385 O O . TYR A 1 427 ? 2.086 15.743 -14.296 1.00 94.81 427 TYR A O 1
ATOM 3393 N N . PHE A 1 428 ? 1.465 14.469 -12.555 1.00 94.88 428 PHE A N 1
ATOM 3394 C CA . PHE A 1 428 ? 2.573 13.507 -12.641 1.00 94.88 428 PHE A CA 1
ATOM 3395 C C . PHE A 1 428 ? 3.993 14.133 -12.587 1.00 94.88 428 PHE A C 1
ATOM 3397 O O . PHE A 1 428 ? 4.865 13.783 -13.393 1.00 94.88 428 PHE A O 1
ATOM 3404 N N . PRO A 1 429 ? 4.279 15.050 -11.640 1.00 94.50 429 PRO A N 1
ATOM 3405 C CA . PRO A 1 429 ? 5.605 15.657 -11.512 1.00 94.50 429 PRO A CA 1
ATOM 3406 C C . PRO A 1 429 ? 6.671 14.620 -11.101 1.00 94.50 429 PRO A C 1
ATOM 3408 O O . PRO A 1 429 ? 6.354 13.646 -10.433 1.00 94.50 429 PRO A O 1
ATOM 3411 N N . PRO A 1 430 ? 7.967 14.800 -11.393 1.00 91.56 430 PRO A N 1
ATOM 3412 C CA . PRO A 1 430 ? 8.992 13.833 -10.982 1.00 91.56 430 PRO A CA 1
ATOM 3413 C C . PRO A 1 430 ? 9.074 13.588 -9.465 1.00 91.56 430 PRO A C 1
ATOM 3415 O O . PRO A 1 430 ? 9.445 12.499 -9.049 1.00 91.56 430 PRO A O 1
ATOM 3418 N N . PHE A 1 431 ? 8.718 14.573 -8.638 1.00 93.25 431 PHE A N 1
ATOM 3419 C CA . PHE A 1 431 ? 8.721 14.470 -7.176 1.00 93.25 431 PHE A CA 1
ATOM 3420 C C . PHE A 1 431 ? 7.371 14.959 -6.626 1.00 93.25 431 PHE A C 1
ATOM 3422 O O . PHE A 1 431 ? 7.267 16.123 -6.239 1.00 93.25 431 PHE A O 1
ATOM 3429 N N . PRO A 1 432 ? 6.320 14.116 -6.615 1.00 93.94 432 PRO A N 1
ATOM 3430 C CA . PRO A 1 432 ? 4.965 14.543 -6.242 1.00 93.94 432 PRO A CA 1
ATOM 3431 C C . PRO A 1 432 ? 4.854 15.040 -4.799 1.00 93.94 432 PRO A C 1
ATOM 3433 O O . PRO A 1 432 ? 3.968 15.829 -4.495 1.00 93.94 432 PRO A O 1
ATOM 3436 N N . PHE A 1 433 ? 5.778 14.630 -3.928 1.00 92.31 433 PHE A N 1
ATOM 3437 C CA . PHE A 1 433 ? 5.787 14.969 -2.502 1.00 92.31 433 PHE A CA 1
ATOM 3438 C C . PHE A 1 433 ? 7.033 15.764 -2.101 1.00 92.31 433 PHE A C 1
ATOM 3440 O O . PHE A 1 433 ? 7.529 15.640 -0.981 1.00 92.31 433 PHE A O 1
ATOM 3447 N N . GLY A 1 434 ? 7.597 16.519 -3.046 1.00 87.62 434 GLY A N 1
ATOM 3448 C CA . GLY A 1 434 ? 8.843 17.255 -2.849 1.00 87.62 434 GLY A CA 1
ATOM 3449 C C . GLY A 1 434 ? 10.072 16.352 -2.708 1.00 87.62 434 GLY A C 1
ATOM 3450 O O . GLY A 1 434 ? 9.995 15.123 -2.793 1.00 87.62 434 GLY A O 1
ATOM 3451 N N . THR A 1 435 ? 11.232 16.976 -2.526 1.00 86.44 435 THR A N 1
ATOM 3452 C CA . THR A 1 435 ? 12.527 16.306 -2.370 1.00 86.44 435 THR A CA 1
ATOM 3453 C C . THR A 1 435 ? 13.491 17.202 -1.595 1.00 86.44 435 THR A C 1
ATOM 3455 O O . THR A 1 435 ? 13.402 18.423 -1.695 1.00 86.44 435 THR A O 1
ATOM 3458 N N . ASP A 1 436 ? 14.417 16.593 -0.852 1.00 83.44 436 ASP A N 1
ATOM 3459 C CA . ASP A 1 436 ? 15.514 17.302 -0.174 1.00 83.44 436 ASP A CA 1
ATOM 3460 C C . ASP A 1 436 ? 16.643 17.695 -1.158 1.00 83.44 436 ASP A C 1
ATOM 3462 O O . ASP A 1 436 ? 17.598 18.370 -0.778 1.00 83.44 436 ASP A O 1
ATOM 3466 N N . LEU A 1 437 ? 16.553 17.258 -2.423 1.00 82.75 437 LEU A N 1
ATOM 3467 C CA . LEU A 1 437 ? 17.497 17.601 -3.489 1.00 82.75 437 LEU A CA 1
ATOM 3468 C C . LEU A 1 437 ? 17.278 19.038 -3.974 1.00 82.75 437 LEU A C 1
ATOM 3470 O O . LEU A 1 437 ? 16.148 19.441 -4.260 1.00 82.75 437 LEU A O 1
ATOM 3474 N N . THR A 1 438 ? 18.361 19.796 -4.150 1.00 85.38 438 THR A N 1
ATOM 3475 C CA . THR A 1 438 ? 18.273 21.122 -4.771 1.00 85.38 438 THR A CA 1
ATOM 3476 C C . THR A 1 438 ? 17.974 21.002 -6.268 1.00 85.38 438 THR A C 1
ATOM 3478 O O . THR A 1 438 ? 18.104 19.937 -6.879 1.00 85.38 438 THR A O 1
ATOM 3481 N N . LYS A 1 439 ? 17.603 22.117 -6.906 1.00 85.12 439 LYS A N 1
ATOM 3482 C CA . LYS A 1 439 ? 17.423 22.159 -8.364 1.00 85.12 439 LYS A CA 1
ATOM 3483 C C . LYS A 1 439 ? 18.685 21.695 -9.107 1.00 85.12 439 LYS A C 1
ATOM 3485 O O . LYS A 1 439 ? 18.580 20.906 -10.046 1.00 85.12 439 LYS A O 1
ATOM 3490 N N . ASP A 1 440 ? 19.856 22.116 -8.637 1.00 86.81 440 ASP A N 1
ATOM 3491 C CA . ASP A 1 440 ? 21.142 21.744 -9.227 1.00 86.81 440 ASP A CA 1
ATOM 3492 C C . ASP A 1 440 ? 21.422 20.243 -9.060 1.00 86.81 440 ASP A C 1
ATOM 3494 O O . ASP A 1 440 ? 21.890 19.602 -10.002 1.00 86.81 440 ASP A O 1
ATOM 3498 N N . ASP A 1 441 ? 21.069 19.648 -7.910 1.00 86.75 441 ASP A N 1
ATOM 3499 C CA . ASP A 1 441 ? 21.193 18.201 -7.679 1.00 86.75 441 ASP A CA 1
ATOM 3500 C C . ASP A 1 441 ? 20.341 17.394 -8.666 1.00 86.75 441 ASP A C 1
ATOM 3502 O O . ASP A 1 441 ? 20.802 16.400 -9.235 1.00 86.75 441 ASP A O 1
ATOM 3506 N N . ILE A 1 442 ? 19.098 17.831 -8.895 1.00 85.50 442 ILE A N 1
ATOM 3507 C CA . ILE A 1 442 ? 18.163 17.181 -9.821 1.00 85.50 442 ILE A CA 1
ATOM 3508 C C . ILE A 1 442 ? 18.693 17.268 -11.257 1.00 85.50 442 ILE A C 1
ATOM 3510 O O . ILE A 1 442 ? 18.730 16.258 -11.970 1.00 85.50 442 ILE A O 1
ATOM 3514 N N . GLU A 1 443 ? 19.133 18.456 -11.680 1.00 88.25 443 GLU A N 1
ATOM 3515 C CA . GLU A 1 443 ? 19.695 18.686 -13.012 1.00 88.25 443 GLU A CA 1
ATOM 3516 C C . GLU A 1 443 ? 20.974 17.868 -13.236 1.00 88.25 443 GLU A C 1
ATOM 3518 O O . GLU A 1 443 ? 21.106 17.206 -14.272 1.00 88.25 443 GLU A O 1
ATOM 3523 N N . LEU A 1 444 ? 21.885 17.834 -12.257 1.00 89.12 444 LEU A N 1
ATOM 3524 C CA . LEU A 1 444 ? 23.102 17.020 -12.290 1.00 89.12 444 LEU A CA 1
ATOM 3525 C C . LEU A 1 444 ? 22.780 15.529 -12.382 1.00 89.12 444 LEU A C 1
ATOM 3527 O O . LEU A 1 444 ? 23.266 14.842 -13.286 1.00 89.12 444 LEU A O 1
ATOM 3531 N N . ALA A 1 445 ? 21.953 15.015 -11.470 1.00 86.81 445 ALA A N 1
ATOM 3532 C CA . ALA A 1 445 ? 21.624 13.597 -11.403 1.00 86.81 445 ALA A CA 1
ATOM 3533 C C . ALA A 1 445 ? 20.943 13.117 -12.693 1.00 86.81 445 ALA A C 1
ATOM 3535 O O . ALA A 1 445 ? 21.319 12.073 -13.239 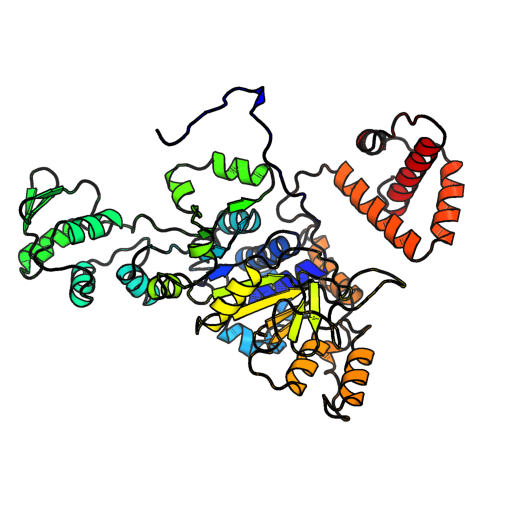1.00 86.81 445 ALA A O 1
ATOM 3536 N N . GLY A 1 446 ? 19.981 13.890 -13.209 1.00 85.62 446 GLY A N 1
ATOM 3537 C CA . GLY A 1 446 ? 19.303 13.607 -14.474 1.00 85.62 446 GLY A CA 1
ATOM 3538 C C . GLY A 1 446 ? 20.273 13.588 -15.655 1.00 85.62 446 GLY A C 1
ATOM 3539 O O . GLY A 1 446 ? 20.318 12.612 -16.410 1.00 85.62 446 GLY A O 1
ATOM 3540 N N . SER A 1 447 ? 21.116 14.615 -15.760 1.00 89.50 447 SER A N 1
ATOM 3541 C CA . SER A 1 447 ? 22.078 14.772 -16.853 1.00 89.50 447 SER A CA 1
ATOM 3542 C C . SER A 1 447 ? 23.137 13.669 -16.866 1.00 89.50 447 SER A C 1
ATOM 3544 O O . SER A 1 447 ? 23.424 13.082 -17.913 1.00 89.50 447 SER A O 1
ATOM 3546 N N . LEU A 1 448 ? 23.692 13.321 -15.702 1.00 90.00 448 LEU A N 1
ATOM 3547 C CA . LEU A 1 448 ? 24.693 12.260 -15.573 1.00 90.00 448 LEU A CA 1
ATOM 3548 C C . LEU A 1 448 ? 24.096 10.874 -15.849 1.00 90.00 448 LEU A C 1
ATOM 3550 O O . LEU A 1 448 ? 24.716 10.065 -16.547 1.00 90.00 448 LEU A O 1
ATOM 3554 N N . LYS A 1 449 ? 22.875 10.594 -15.364 1.00 86.31 449 LYS A N 1
ATOM 3555 C CA . LYS A 1 449 ? 22.152 9.350 -15.687 1.00 86.31 449 LYS A CA 1
ATOM 3556 C C . LYS A 1 449 ? 21.892 9.247 -17.197 1.00 86.31 449 LYS A C 1
ATOM 3558 O O . LYS A 1 449 ? 22.133 8.185 -17.780 1.00 86.31 449 LYS A O 1
ATOM 3563 N N . ALA A 1 450 ? 21.467 10.336 -17.841 1.00 84.69 450 ALA A N 1
ATOM 3564 C CA . ALA A 1 450 ? 21.245 10.388 -19.285 1.00 84.69 450 ALA A CA 1
ATOM 3565 C C . ALA A 1 450 ? 22.541 10.141 -20.074 1.00 84.69 450 ALA A C 1
ATOM 3567 O O . ALA A 1 450 ? 22.564 9.279 -20.957 1.00 84.69 450 ALA A O 1
ATOM 3568 N N . LEU A 1 451 ? 23.642 10.808 -19.706 1.00 87.50 451 LEU A N 1
ATOM 3569 C CA . LEU A 1 451 ? 24.944 10.614 -20.349 1.00 87.50 451 LEU A CA 1
ATOM 3570 C C . LEU A 1 451 ? 25.454 9.174 -20.181 1.00 87.50 451 LEU A C 1
ATOM 3572 O O . LEU A 1 451 ? 25.933 8.579 -21.145 1.00 87.50 451 LEU A O 1
ATOM 3576 N N . LYS A 1 452 ? 25.298 8.575 -18.992 1.00 86.81 452 LYS A N 1
ATOM 3577 C CA . LYS A 1 452 ? 25.652 7.168 -18.734 1.00 86.81 452 LYS A CA 1
ATOM 3578 C C . LYS A 1 452 ? 24.844 6.204 -19.608 1.00 86.81 452 LYS A C 1
ATOM 3580 O O . LYS A 1 452 ? 25.402 5.240 -20.135 1.00 86.81 452 LYS A O 1
ATOM 3585 N N . SER A 1 453 ? 23.545 6.458 -19.782 1.00 83.25 453 SER A N 1
ATOM 3586 C CA . SER A 1 453 ? 22.684 5.671 -20.676 1.00 83.25 453 SER A CA 1
ATOM 3587 C C . SER A 1 453 ? 23.122 5.811 -22.138 1.00 83.25 453 SER A C 1
ATOM 3589 O O . SER A 1 453 ? 23.283 4.806 -22.835 1.00 83.25 453 SER A O 1
ATOM 3591 N N . LEU A 1 454 ? 23.403 7.043 -22.579 1.00 82.50 454 LEU A N 1
ATOM 3592 C CA . LEU A 1 454 ? 23.890 7.335 -23.925 1.00 82.50 454 LEU A CA 1
ATOM 3593 C C . LEU A 1 454 ? 25.230 6.643 -24.197 1.00 82.50 454 LEU A C 1
ATOM 3595 O O . LEU A 1 454 ? 25.376 6.001 -25.231 1.00 82.50 454 LEU A O 1
ATOM 3599 N N . ALA A 1 455 ? 26.173 6.683 -23.253 1.00 85.06 455 ALA A N 1
ATOM 3600 C CA . ALA A 1 455 ? 27.466 6.009 -23.369 1.00 85.06 455 ALA A CA 1
ATOM 3601 C C . ALA A 1 455 ? 27.326 4.483 -23.510 1.00 85.06 455 ALA A C 1
ATOM 3603 O O . ALA A 1 455 ? 28.100 3.852 -24.227 1.00 85.06 455 ALA A O 1
ATOM 3604 N N . GLY A 1 456 ? 26.318 3.887 -22.865 1.00 79.94 456 GLY A N 1
ATOM 3605 C CA . GLY A 1 456 ? 26.027 2.457 -22.981 1.00 79.94 456 GLY A CA 1
ATOM 3606 C C . GLY A 1 456 ? 25.425 2.036 -24.328 1.00 79.94 456 GLY A C 1
ATOM 3607 O O . GLY A 1 456 ? 25.565 0.873 -24.710 1.00 79.94 456 GLY A O 1
ATOM 3608 N N . GLY A 1 457 ? 24.750 2.948 -25.036 1.00 77.56 457 GLY A N 1
ATOM 3609 C CA . GLY A 1 457 ? 24.130 2.686 -26.342 1.00 77.56 457 GLY A CA 1
ATOM 3610 C C . GLY A 1 457 ? 24.969 3.147 -27.536 1.00 77.56 457 GLY A C 1
ATOM 3611 O O . GLY A 1 457 ? 25.101 2.416 -28.515 1.00 77.56 457 GLY A O 1
ATOM 3612 N N . TYR A 1 458 ? 25.556 4.338 -27.430 1.00 83.12 458 TYR A N 1
ATOM 3613 C CA . TYR A 1 458 ? 26.224 5.079 -28.501 1.00 83.12 458 TYR A CA 1
ATOM 3614 C C . TYR A 1 458 ? 27.575 5.647 -28.019 1.00 83.12 458 TYR A C 1
ATOM 3616 O O . TYR A 1 458 ? 27.762 6.866 -27.954 1.00 83.12 458 TYR A O 1
ATOM 3624 N N . PRO A 1 459 ? 28.556 4.788 -27.681 1.00 86.06 459 PRO A N 1
ATOM 3625 C CA . PRO A 1 459 ? 29.822 5.227 -27.085 1.00 86.06 459 PRO A CA 1
ATOM 3626 C C . PRO A 1 459 ? 30.614 6.186 -27.989 1.00 86.06 459 PRO A C 1
ATOM 3628 O O . PRO A 1 459 ? 31.201 7.149 -27.501 1.00 86.06 459 PRO A O 1
ATOM 3631 N N . LEU A 1 460 ? 30.571 5.981 -29.312 1.00 89.12 460 LEU A N 1
ATOM 3632 C CA . LEU A 1 460 ? 31.224 6.855 -30.297 1.00 89.12 460 LEU A CA 1
ATOM 3633 C C . LEU A 1 460 ? 30.661 8.284 -30.283 1.00 89.12 460 LEU A C 1
ATOM 3635 O O . LEU A 1 460 ? 31.412 9.247 -30.431 1.00 89.12 460 LEU A O 1
ATOM 3639 N N . GLN A 1 461 ? 29.352 8.434 -30.069 1.00 87.19 461 GLN A N 1
ATOM 3640 C CA . GLN A 1 461 ? 28.710 9.745 -29.992 1.00 87.19 461 GLN A CA 1
ATOM 3641 C C . GLN A 1 461 ? 29.169 10.506 -28.746 1.00 87.19 461 GLN A C 1
ATOM 3643 O O . GLN A 1 461 ? 29.488 11.691 -28.834 1.00 87.19 461 GLN A O 1
ATOM 3648 N N . VAL A 1 462 ? 29.264 9.818 -27.603 1.00 88.19 462 VAL A N 1
ATOM 3649 C CA . VAL A 1 462 ? 29.776 10.410 -26.359 1.00 88.19 462 VAL A CA 1
ATOM 3650 C C . VAL A 1 462 ? 31.248 10.787 -26.501 1.00 88.19 462 VAL A C 1
ATOM 3652 O O . VAL A 1 462 ? 31.617 11.893 -26.120 1.00 88.19 462 VAL A O 1
ATOM 3655 N N . ALA A 1 463 ? 32.077 9.933 -27.108 1.00 90.38 463 ALA A N 1
ATOM 3656 C CA . ALA A 1 463 ? 33.490 10.232 -27.344 1.00 90.38 463 ALA A CA 1
ATOM 3657 C C . ALA A 1 463 ? 33.682 11.472 -28.237 1.00 90.38 463 ALA A C 1
ATOM 3659 O O . ALA A 1 463 ? 34.457 12.366 -27.895 1.00 90.38 463 ALA A O 1
ATOM 3660 N N . LYS A 1 464 ? 32.923 11.576 -29.339 1.00 90.88 464 LYS A N 1
ATOM 3661 C CA . LYS A 1 464 ? 32.929 12.762 -30.212 1.00 90.88 464 LYS A CA 1
ATOM 3662 C C . LYS A 1 464 ? 32.461 14.015 -29.465 1.00 90.88 464 LYS A C 1
ATOM 3664 O O . LYS A 1 464 ? 33.080 15.068 -29.594 1.00 90.88 464 LYS A O 1
ATOM 3669 N N . GLY A 1 465 ? 31.397 13.896 -28.669 1.00 90.31 465 GLY A N 1
ATOM 3670 C CA . GLY A 1 465 ? 30.898 14.982 -27.824 1.00 90.31 465 GLY A CA 1
ATOM 3671 C C . GLY A 1 465 ? 31.934 15.457 -26.805 1.00 90.31 465 GLY A C 1
ATOM 3672 O O . GLY A 1 465 ? 32.150 16.656 -26.669 1.00 90.31 465 GLY A O 1
ATOM 3673 N N . MET A 1 466 ? 32.633 14.526 -26.152 1.00 93.00 466 MET A N 1
ATOM 3674 C CA . MET A 1 466 ? 33.702 14.831 -25.196 1.00 93.00 466 MET A CA 1
ATOM 3675 C C . MET A 1 466 ? 34.878 15.550 -25.857 1.00 93.00 466 MET A C 1
ATOM 3677 O O . MET A 1 466 ? 35.359 16.536 -25.306 1.00 93.00 466 MET A O 1
ATOM 3681 N N . LEU A 1 467 ? 35.316 15.106 -27.042 1.00 92.12 467 LEU A N 1
ATOM 3682 C CA . LEU A 1 467 ? 36.398 15.762 -27.784 1.00 92.12 467 LEU A CA 1
ATOM 3683 C C . LEU A 1 467 ? 36.047 17.217 -28.124 1.00 92.12 467 LEU A C 1
ATOM 3685 O O . LEU A 1 467 ? 36.865 18.114 -27.937 1.00 92.12 467 LEU A O 1
ATOM 3689 N N . LEU A 1 468 ? 34.812 17.457 -28.572 1.00 91.25 468 LEU A N 1
ATOM 3690 C CA . LEU A 1 468 ? 34.315 18.804 -28.850 1.00 91.25 468 LEU A CA 1
ATOM 3691 C C . LEU A 1 468 ? 34.216 19.652 -27.574 1.00 91.25 468 LEU A C 1
ATOM 3693 O O . LEU A 1 468 ? 34.582 20.825 -27.586 1.00 91.25 468 LEU A O 1
ATOM 3697 N N . GLU A 1 469 ? 33.740 19.082 -26.464 1.00 92.75 469 GLU A N 1
ATOM 3698 C CA . GLU A 1 469 ? 33.556 19.829 -25.215 1.00 92.75 469 GLU A CA 1
ATOM 3699 C C . GLU A 1 469 ? 34.891 20.172 -24.531 1.00 92.75 469 GLU A C 1
ATOM 3701 O O . GLU A 1 469 ? 34.994 21.219 -23.885 1.00 92.75 469 GLU A O 1
ATOM 3706 N N . LEU A 1 470 ? 35.937 19.355 -24.721 1.00 90.69 470 LEU A N 1
ATOM 3707 C CA . LEU A 1 470 ? 37.301 19.647 -24.261 1.00 90.69 470 LEU A CA 1
ATOM 3708 C C . LEU A 1 470 ? 37.857 20.951 -24.859 1.00 90.69 470 LEU A C 1
ATOM 3710 O O . LEU A 1 470 ? 38.590 21.652 -24.166 1.00 90.69 470 LEU A O 1
ATOM 3714 N N . LEU A 1 471 ? 37.465 21.301 -26.091 1.00 90.12 471 LEU A N 1
ATOM 3715 C CA . LEU A 1 471 ? 37.906 22.515 -26.795 1.00 90.12 471 LEU A CA 1
ATOM 3716 C C . LEU A 1 471 ? 37.072 23.765 -26.465 1.00 90.12 471 LEU A C 1
ATOM 3718 O O . LEU A 1 471 ? 37.493 24.883 -26.751 1.00 90.12 471 LEU A O 1
ATOM 3722 N N . ARG A 1 472 ? 35.879 23.604 -25.883 1.00 90.62 472 ARG A N 1
ATOM 3723 C CA . ARG A 1 472 ? 34.982 24.728 -25.559 1.00 90.62 472 ARG A CA 1
ATOM 3724 C C . ARG A 1 472 ? 35.418 25.451 -24.277 1.00 90.62 472 ARG A C 1
ATOM 3726 O O . ARG A 1 472 ? 36.053 24.834 -23.425 1.00 90.62 472 ARG A O 1
ATOM 3733 N N . PRO A 1 473 ? 35.061 26.724 -24.055 1.00 89.94 473 PRO A N 1
ATOM 3734 C CA . PRO A 1 473 ? 35.139 27.324 -22.722 1.00 89.94 473 PRO A CA 1
ATOM 3735 C C . PRO A 1 473 ? 34.095 26.706 -21.776 1.00 89.94 473 PRO A C 1
ATOM 3737 O O . PRO A 1 473 ? 33.177 26.010 -22.214 1.00 89.94 473 PRO A O 1
ATOM 3740 N N . ILE A 1 474 ? 34.246 26.922 -20.467 1.00 89.31 474 ILE A N 1
ATOM 3741 C CA . ILE A 1 474 ? 33.202 26.564 -19.498 1.00 89.31 474 ILE A CA 1
ATOM 3742 C C . ILE A 1 474 ? 32.049 27.582 -19.630 1.00 89.31 474 ILE A C 1
ATOM 3744 O O . ILE A 1 474 ? 32.322 28.783 -19.604 1.00 89.31 474 ILE A O 1
ATOM 3748 N N . PRO A 1 475 ? 30.794 27.137 -19.828 1.00 88.56 475 PRO A N 1
ATOM 3749 C CA . PRO A 1 475 ? 29.624 28.016 -19.879 1.00 88.56 475 PRO A CA 1
ATOM 3750 C C . PRO A 1 475 ? 29.475 28.863 -18.610 1.00 88.56 475 PRO A C 1
ATOM 3752 O O . PRO A 1 475 ? 29.801 28.402 -17.522 1.00 88.56 475 PRO A O 1
ATOM 3755 N N . LYS A 1 476 ? 28.953 30.088 -18.739 1.00 84.75 476 LYS A N 1
ATOM 3756 C CA . LYS A 1 476 ? 28.608 30.919 -17.574 1.00 84.75 476 LYS A CA 1
ATOM 3757 C C . LYS A 1 476 ? 27.356 30.359 -16.889 1.00 84.75 476 LYS A C 1
ATOM 3759 O O . LYS A 1 476 ? 26.466 29.868 -17.576 1.00 84.75 476 LYS A O 1
ATOM 3764 N N . GLY A 1 477 ? 27.277 30.461 -15.561 1.00 83.75 477 GLY A N 1
ATOM 3765 C CA . GLY A 1 477 ? 26.084 30.075 -14.794 1.00 83.75 477 GLY A CA 1
ATOM 3766 C C . GLY A 1 477 ? 25.995 28.597 -14.402 1.00 83.75 477 GLY A C 1
ATOM 3767 O O . GLY A 1 477 ? 24.943 28.176 -13.938 1.00 83.75 477 GLY A O 1
ATOM 3768 N N . ILE A 1 478 ? 27.076 27.821 -14.560 1.00 88.50 478 ILE A N 1
ATOM 3769 C CA . ILE A 1 478 ? 27.150 26.420 -14.095 1.00 88.50 478 ILE A CA 1
ATOM 3770 C C . ILE A 1 478 ? 28.024 26.247 -12.849 1.00 88.50 478 ILE A C 1
ATOM 3772 O O . ILE A 1 478 ? 28.365 25.124 -12.475 1.00 88.50 478 ILE A O 1
ATOM 3776 N N . ASP A 1 479 ? 28.448 27.358 -12.247 1.00 89.12 479 ASP A N 1
ATOM 3777 C CA . ASP A 1 479 ? 29.405 27.353 -11.144 1.00 89.12 479 ASP A CA 1
ATOM 3778 C C . ASP A 1 479 ? 28.851 26.571 -9.949 1.00 89.12 479 ASP A C 1
ATOM 3780 O O . ASP A 1 479 ? 29.568 25.741 -9.395 1.00 89.12 479 ASP A O 1
ATOM 3784 N N . HIS A 1 480 ? 27.552 26.714 -9.654 1.00 89.75 480 HIS A N 1
ATOM 3785 C CA . HIS A 1 480 ? 26.872 25.946 -8.608 1.00 89.75 480 HIS A CA 1
ATOM 3786 C C . HIS A 1 480 ? 26.866 24.433 -8.896 1.00 89.75 480 HIS A C 1
ATOM 3788 O O . HIS A 1 480 ? 27.185 23.636 -8.013 1.00 89.75 480 HIS A O 1
ATOM 3794 N N . HIS A 1 481 ? 26.591 24.006 -10.139 1.00 92.06 481 HIS A N 1
ATOM 3795 C CA . HIS A 1 481 ? 26.643 22.584 -10.522 1.00 92.06 481 HIS A CA 1
ATOM 3796 C C . HIS A 1 481 ? 28.051 22.000 -10.378 1.00 92.06 481 HIS A C 1
ATOM 3798 O O . HIS A 1 481 ? 28.215 20.837 -10.009 1.00 92.06 481 HIS A O 1
ATOM 3804 N N . LEU A 1 482 ? 29.080 22.785 -10.700 1.00 91.38 482 LEU A N 1
ATOM 3805 C CA . LEU A 1 482 ? 30.467 22.349 -10.571 1.00 91.38 482 LEU A CA 1
ATOM 3806 C C . LEU A 1 482 ? 30.932 22.338 -9.115 1.00 91.38 482 LEU A C 1
ATOM 3808 O O . LEU A 1 482 ? 31.654 21.424 -8.730 1.00 91.38 482 LEU A O 1
ATOM 3812 N N . GLU A 1 483 ? 30.518 23.310 -8.307 1.00 92.19 483 GLU A N 1
ATOM 3813 C CA . GLU A 1 483 ? 30.813 23.378 -6.874 1.00 92.19 483 GLU A CA 1
ATOM 3814 C C . GLU A 1 483 ? 30.213 22.187 -6.119 1.00 92.19 483 GLU A C 1
ATOM 3816 O O . GLU A 1 483 ? 30.908 21.547 -5.334 1.00 92.19 483 GLU A O 1
ATOM 3821 N N . ARG A 1 484 ? 28.982 21.787 -6.466 1.00 89.00 484 ARG A N 1
ATOM 3822 C CA . ARG A 1 484 ? 28.297 20.593 -5.936 1.00 89.00 484 ARG A CA 1
ATOM 3823 C C . ARG A 1 484 ? 29.075 19.285 -6.093 1.00 89.00 484 ARG A C 1
ATOM 3825 O O . ARG A 1 484 ? 28.829 18.357 -5.326 1.00 89.00 484 ARG A O 1
ATOM 3832 N N . LEU A 1 485 ? 29.961 19.202 -7.086 1.00 90.44 485 LEU A N 1
ATOM 3833 C CA . LEU A 1 485 ? 30.805 18.039 -7.380 1.00 90.44 485 LEU A CA 1
ATOM 3834 C C . LEU A 1 485 ? 32.289 18.282 -7.067 1.00 90.44 485 LEU A C 1
ATOM 3836 O O . LEU A 1 485 ? 33.116 17.468 -7.466 1.00 90.44 485 LEU A O 1
ATOM 3840 N N . GLU A 1 486 ? 32.629 19.401 -6.420 1.00 91.56 486 GLU A N 1
ATOM 3841 C CA . GLU A 1 486 ? 34.012 19.822 -6.139 1.00 91.56 486 GLU A CA 1
ATOM 3842 C C . GLU A 1 486 ? 34.864 20.022 -7.413 1.00 91.56 486 GLU A C 1
ATOM 3844 O O . GLU A 1 486 ? 36.087 19.931 -7.412 1.00 91.56 486 GLU A O 1
ATOM 3849 N N . LEU A 1 487 ? 34.217 20.348 -8.536 1.00 92.62 487 LEU A N 1
ATOM 3850 C CA . LEU A 1 487 ? 34.839 20.508 -9.855 1.00 92.62 487 LEU A CA 1
ATOM 3851 C C . LEU A 1 487 ? 34.934 21.966 -10.314 1.00 92.62 487 LEU A C 1
ATOM 3853 O O . LEU A 1 487 ? 35.341 22.216 -11.450 1.00 92.62 487 LEU A O 1
ATOM 3857 N N . LEU A 1 488 ? 34.584 22.948 -9.479 1.00 90.44 488 LEU A N 1
ATOM 3858 C CA . LEU A 1 488 ? 34.706 24.366 -9.841 1.00 90.44 488 LEU A CA 1
ATOM 3859 C C . LEU A 1 488 ? 36.176 24.740 -10.116 1.00 90.44 488 LEU A C 1
ATOM 3861 O O . LEU A 1 488 ? 36.500 25.357 -11.138 1.00 90.44 488 LEU A O 1
ATOM 3865 N N . ARG A 1 489 ? 37.084 24.273 -9.250 1.00 89.94 489 ARG A N 1
ATOM 3866 C CA . ARG A 1 489 ? 38.539 24.482 -9.335 1.00 89.94 489 ARG A CA 1
ATOM 3867 C C . ARG A 1 489 ? 39.274 23.135 -9.422 1.00 89.94 489 ARG A C 1
ATOM 3869 O O . ARG A 1 489 ? 39.857 22.706 -8.435 1.00 89.94 489 ARG A O 1
ATOM 3876 N N . PRO A 1 490 ? 39.267 22.467 -10.589 1.00 88.12 490 PRO A N 1
ATOM 3877 C CA . PRO A 1 490 ? 39.800 21.118 -10.713 1.00 88.12 490 PRO A CA 1
ATOM 3878 C C . PRO A 1 490 ? 41.327 21.083 -10.571 1.00 88.12 490 PRO A C 1
ATOM 3880 O O . PRO A 1 490 ? 42.043 21.825 -11.259 1.00 88.12 490 PRO A O 1
ATOM 3883 N N . PHE A 1 491 ? 41.821 20.158 -9.757 1.00 90.88 491 PHE A N 1
ATOM 3884 C CA . PHE A 1 491 ? 43.226 19.843 -9.571 1.00 90.88 491 PHE A CA 1
ATOM 3885 C C . PHE A 1 491 ? 43.672 18.742 -10.552 1.00 90.88 491 PHE A C 1
ATOM 3887 O O . PHE A 1 491 ? 43.204 17.603 -10.553 1.00 90.88 491 PHE A O 1
ATOM 3894 N N . GLY A 1 492 ? 44.603 19.087 -11.444 1.00 91.38 492 GLY A N 1
ATOM 3895 C CA . GLY A 1 492 ? 45.174 18.147 -12.413 1.00 91.38 492 GLY A CA 1
ATOM 3896 C C . GLY A 1 492 ? 44.287 17.813 -13.623 1.00 91.38 492 GLY A C 1
ATOM 3897 O O . GLY A 1 492 ? 43.233 18.400 -13.871 1.00 91.38 492 GLY A O 1
ATOM 3898 N N . VAL A 1 493 ? 44.765 16.880 -14.452 1.00 90.75 493 VAL A N 1
ATOM 3899 C CA . VAL A 1 493 ? 44.152 16.551 -15.756 1.00 90.75 493 VAL A CA 1
ATOM 3900 C C . VAL A 1 493 ? 42.841 15.776 -15.595 1.00 90.75 493 VAL A C 1
ATOM 3902 O O . VAL A 1 493 ? 41.880 16.030 -16.320 1.00 90.75 493 VAL A O 1
ATOM 3905 N N . LYS A 1 494 ? 42.775 14.863 -14.621 1.00 91.62 494 LYS A N 1
ATOM 3906 C CA . LYS A 1 494 ? 41.611 13.998 -14.382 1.00 91.62 494 LYS A CA 1
ATOM 3907 C C . LYS A 1 494 ? 40.357 14.804 -14.038 1.00 91.62 494 LYS A C 1
ATOM 3909 O O . LYS A 1 494 ? 39.329 14.639 -14.690 1.00 91.62 494 LYS A O 1
ATOM 3914 N N . GLU A 1 495 ? 40.449 15.719 -13.078 1.00 92.12 495 GLU A N 1
ATOM 3915 C CA . GLU A 1 495 ? 39.312 16.549 -12.670 1.00 92.12 495 GLU A CA 1
ATOM 3916 C C . GLU A 1 495 ? 38.896 17.534 -13.766 1.00 92.12 495 GLU A C 1
ATOM 3918 O O . GLU A 1 495 ? 37.709 17.786 -13.959 1.00 92.12 495 GLU A O 1
ATOM 3923 N N . ARG A 1 496 ? 39.842 18.026 -14.578 1.00 91.00 496 ARG A N 1
ATOM 3924 C CA . ARG A 1 496 ? 39.509 18.834 -15.763 1.00 91.00 496 ARG A CA 1
ATOM 3925 C C . ARG A 1 496 ? 38.669 18.044 -16.769 1.00 91.00 496 ARG A C 1
ATOM 3927 O O . ARG A 1 496 ? 37.730 18.606 -17.330 1.00 91.00 496 ARG A O 1
ATOM 3934 N N . ILE A 1 497 ? 38.966 16.758 -16.970 1.00 91.75 497 ILE A N 1
ATOM 3935 C CA . ILE A 1 497 ? 38.160 15.870 -17.821 1.00 91.75 497 ILE A CA 1
ATOM 3936 C C . ILE A 1 497 ? 36.784 15.622 -17.191 1.00 91.75 497 ILE A C 1
ATOM 3938 O O . ILE A 1 497 ? 35.778 15.717 -17.892 1.00 91.75 497 ILE A O 1
ATOM 3942 N N . TYR A 1 498 ? 36.712 15.356 -15.884 1.00 93.00 498 TYR A N 1
ATOM 3943 C CA . TYR A 1 498 ? 35.437 15.166 -15.181 1.00 93.00 498 TYR A CA 1
ATOM 3944 C C . TYR A 1 498 ? 34.549 16.404 -15.256 1.00 93.00 498 TYR A C 1
ATOM 3946 O O . TYR A 1 498 ? 33.384 16.291 -15.627 1.00 93.00 498 TYR A O 1
ATOM 3954 N N . ARG A 1 499 ? 35.115 17.594 -15.041 1.00 94.19 499 ARG A N 1
ATOM 3955 C CA . ARG A 1 499 ? 34.418 18.869 -15.230 1.00 94.19 499 ARG A CA 1
ATOM 3956 C C . ARG A 1 499 ? 33.806 18.959 -16.623 1.00 94.19 499 ARG A C 1
ATOM 3958 O O . ARG A 1 499 ? 32.626 19.256 -16.762 1.00 94.19 499 ARG A O 1
ATOM 3965 N N . LYS A 1 500 ? 34.577 18.645 -17.666 1.00 93.81 500 LYS A N 1
ATOM 3966 C CA . LYS A 1 500 ? 34.084 18.645 -19.052 1.00 93.81 500 LYS A CA 1
ATOM 3967 C C . LYS A 1 500 ? 33.009 17.601 -19.314 1.00 93.81 500 LYS A C 1
ATOM 3969 O O . LYS A 1 500 ? 32.079 17.875 -20.065 1.00 93.81 500 LYS A O 1
ATOM 3974 N N . MET A 1 501 ? 33.099 16.448 -18.665 1.00 92.75 501 MET A N 1
ATOM 3975 C CA . MET A 1 501 ? 32.074 15.412 -18.732 1.00 92.75 501 MET A CA 1
ATOM 3976 C C . MET A 1 501 ? 30.754 15.878 -18.116 1.00 92.75 501 MET A C 1
ATOM 3978 O O . MET A 1 501 ? 29.703 15.650 -18.709 1.00 92.75 501 MET A O 1
ATOM 3982 N N . VAL A 1 502 ? 30.807 16.584 -16.984 1.00 93.31 502 VAL A N 1
ATOM 3983 C CA . VAL A 1 502 ? 29.632 17.205 -16.355 1.00 93.31 502 VAL A CA 1
ATOM 3984 C C . VAL A 1 502 ? 29.025 18.267 -17.274 1.00 93.31 502 VAL A C 1
ATOM 3986 O O . VAL A 1 502 ? 27.821 18.237 -17.513 1.00 93.31 502 VAL A O 1
ATOM 3989 N N . VAL A 1 503 ? 29.842 19.144 -17.873 1.00 93.81 503 VAL A N 1
ATOM 3990 C CA . VAL A 1 503 ? 29.342 20.141 -18.841 1.00 93.81 503 VAL A CA 1
ATOM 3991 C C . VAL A 1 503 ? 28.681 19.469 -20.043 1.00 93.81 503 VAL A C 1
ATOM 3993 O O . VAL A 1 503 ? 27.586 19.863 -20.436 1.00 93.81 503 VAL A O 1
ATOM 3996 N N . LEU A 1 504 ? 29.299 18.429 -20.613 1.00 92.44 504 LEU A N 1
ATOM 3997 C CA . LEU A 1 504 ? 28.702 17.676 -21.717 1.00 92.44 504 LEU A CA 1
ATOM 3998 C C . LEU A 1 504 ? 27.368 17.041 -21.305 1.00 92.44 504 LEU A C 1
ATOM 4000 O O . LEU A 1 504 ? 26.416 17.063 -22.085 1.00 92.44 504 LEU A O 1
ATOM 4004 N N . ALA A 1 505 ? 27.293 16.482 -20.094 1.00 92.19 505 ALA A N 1
ATOM 4005 C CA . ALA A 1 505 ? 26.070 15.895 -19.561 1.00 92.19 505 ALA A CA 1
ATOM 4006 C C . ALA A 1 505 ? 24.947 16.939 -19.488 1.00 92.19 505 ALA A C 1
ATOM 4008 O O . ALA A 1 505 ? 23.880 16.719 -20.061 1.00 92.19 505 ALA A O 1
ATOM 4009 N N . LEU A 1 506 ? 25.207 18.081 -18.842 1.00 91.62 506 LEU A N 1
ATOM 4010 C CA . LEU A 1 506 ? 24.250 19.185 -18.706 1.00 91.62 506 LEU A CA 1
ATOM 4011 C C . LEU A 1 506 ? 23.825 19.727 -20.078 1.00 91.62 506 LEU A C 1
ATOM 4013 O O . LEU A 1 506 ? 22.645 19.989 -20.304 1.00 91.62 506 LEU A O 1
ATOM 4017 N N . ARG A 1 507 ? 24.768 19.836 -21.027 1.00 91.00 507 ARG A N 1
ATOM 4018 C CA . ARG A 1 507 ? 24.492 20.289 -22.398 1.00 91.00 507 ARG A CA 1
ATOM 4019 C C . ARG A 1 507 ? 23.536 19.355 -23.123 1.00 91.00 507 ARG A C 1
ATOM 4021 O O . ARG A 1 507 ? 22.556 19.805 -23.706 1.00 91.00 507 ARG A O 1
ATOM 4028 N N . ASN A 1 508 ? 23.826 18.057 -23.091 1.00 86.81 508 ASN A N 1
ATOM 4029 C CA . ASN A 1 508 ? 23.018 17.052 -23.775 1.00 86.81 508 ASN A CA 1
ATOM 4030 C C . ASN A 1 508 ? 21.608 16.943 -23.187 1.00 86.81 508 ASN A C 1
ATOM 4032 O O . ASN A 1 508 ? 20.697 16.509 -23.885 1.00 86.81 508 ASN A O 1
ATOM 4036 N N . ASN A 1 509 ? 21.438 17.333 -21.923 1.00 85.56 509 ASN A N 1
ATOM 4037 C CA . ASN A 1 509 ? 20.155 17.328 -21.236 1.00 85.56 509 ASN A CA 1
ATOM 4038 C C . ASN A 1 509 ? 19.429 18.689 -21.282 1.00 85.56 509 ASN A C 1
ATOM 4040 O O . ASN A 1 509 ? 18.405 18.853 -20.629 1.00 85.56 509 ASN A O 1
ATOM 4044 N N . GLY A 1 510 ? 19.946 19.671 -22.035 1.00 84.75 510 GLY A N 1
ATOM 4045 C CA . GLY A 1 510 ? 19.311 20.983 -22.204 1.00 84.75 510 GLY A CA 1
ATOM 4046 C C . GLY A 1 510 ? 19.332 21.878 -20.959 1.00 84.75 510 GLY A C 1
ATOM 4047 O O . GLY A 1 510 ? 18.611 22.871 -20.917 1.00 84.75 510 GLY A O 1
ATOM 4048 N N . CYS A 1 511 ? 20.151 21.554 -19.955 1.00 83.19 511 CYS A N 1
ATOM 4049 C CA . CYS A 1 511 ? 20.296 22.349 -18.728 1.00 83.19 511 CYS A CA 1
ATOM 4050 C C . CYS A 1 511 ? 21.178 23.592 -18.933 1.00 83.19 511 CYS A C 1
ATOM 4052 O O . CYS A 1 511 ? 21.229 24.469 -18.079 1.00 83.19 511 CYS A O 1
ATOM 4054 N N . LEU A 1 512 ? 21.876 23.677 -20.068 1.00 79.31 512 LEU A N 1
ATOM 4055 C CA . LEU A 1 512 ? 22.684 24.831 -20.446 1.00 79.31 512 LEU A CA 1
ATOM 4056 C C . LEU A 1 512 ? 21.898 25.677 -21.446 1.00 79.31 512 LEU A C 1
ATOM 4058 O O . LEU A 1 512 ? 21.666 25.217 -22.566 1.00 79.31 512 LEU A O 1
ATOM 4062 N N . ARG A 1 513 ? 21.490 26.880 -21.033 1.00 56.62 513 ARG A N 1
ATOM 4063 C CA . ARG A 1 513 ? 20.930 27.897 -21.933 1.00 56.62 513 ARG A CA 1
ATOM 4064 C C . ARG A 1 513 ? 22.032 28.735 -22.560 1.00 56.62 513 ARG A C 1
ATOM 4066 O O . ARG A 1 513 ? 22.992 29.076 -21.832 1.00 56.62 513 ARG A O 1
#

Radius of gyration: 27.96 Å; Cα contacts (8 Å, |Δi|>4): 865; chains: 1; bounding box: 79×58×77 Å

Mean predicted aligned error: 5.92 Å

Nearest PDB structures (foldseek):
  2oas-assembly1_A  TM=8.672E-01  e=1.082E-12  Shewanella oneidensis MR-1
  4n8i-assembly1_A  TM=8.920E-01  e=5.803E-12  Yersinia pestis
  3qli-assembly1_B  TM=8.809E-01  e=7.207E-12  Yersinia pestis
  4n8k-assembly2_B  TM=8.766E-01  e=8.479E-12  Yersinia pestis
  4n8j-assembly4_D  TM=8.668E-01  e=2.948E-11  Yersinia pestis

Sequence (513 aa):
DTYDMVLQGPFFDYQLFGAPKDPVSVADYMIGIHTSTLIKDGGTLQVGIGALGDAIVAGLIMRNDHNDIYQELLEKINIKKRCERLINKWGGTDVFKQGLYGSSEMFVDAFMQLYKNKILKRKVFDSVPIMKLINEGYLAADNIPPDILDRLLAMKAIQSPLNDEDFKFLTEFGILSKGLRFEDGRIYDEEIAYSADLRDEQARMEIRKLLGQELLKGTIIQGAFFVGPKSFYQALNDMSEEERQLFAMSGVEKVNQLYGDEELRTLQRKDGRFVNTGMMATVLGAIVSDQLEDGRIVSGVGGQYNFVAMGHALHDARVIIVLRSTKGSGRKLRSNIRFNYGHCTIPKHLKDIIITEYGIADVRGKPDKQVIAEMINIADSRFQKQLLAKAKKYGKIPMDYEIPEEYRHNTPEKLKALLAPYHAQGYFPPFPFGTDLTKDDIELAGSLKALKSLAGGYPLQVAKGMLLELLRPIPKGIDHHLERLELLRPFGVKERIYRKMVVLALRNNGCLR